Protein AF-A0A812N297-F1 (afdb_monomer_lite)

Radius of gyration: 32.29 Å; chains: 1; bounding box: 81×85×91 Å

pLDDT: mean 79.04, std 18.41, range [29.61, 98.5]

Structure (mmCIF, N/CA/C/O backbone):
data_AF-A0A812N297-F1
#
_entry.id   AF-A0A812N297-F1
#
loop_
_atom_site.group_PDB
_atom_site.id
_atom_site.type_symbol
_atom_site.label_atom_id
_atom_site.label_alt_id
_atom_site.label_comp_id
_atom_site.label_asym_id
_atom_site.label_entity_id
_atom_site.label_seq_id
_atom_site.pdbx_PDB_ins_code
_atom_site.Cartn_x
_atom_site.Cartn_y
_atom_site.Cartn_z
_atom_site.occupancy
_atom_site.B_iso_or_equiv
_atom_site.auth_seq_id
_atom_site.auth_comp_id
_atom_site.auth_asym_id
_atom_site.auth_atom_id
_atom_site.pdbx_PDB_model_num
ATOM 1 N N . ALA A 1 1 ? 36.934 -11.053 -21.304 1.00 48.84 1 ALA A N 1
ATOM 2 C CA . ALA A 1 1 ? 36.203 -10.901 -22.581 1.00 48.84 1 ALA A CA 1
ATOM 3 C C . ALA A 1 1 ? 35.317 -9.645 -22.599 1.00 48.84 1 ALA A C 1
ATOM 5 O O . ALA A 1 1 ? 35.646 -8.720 -23.327 1.00 48.84 1 ALA A O 1
ATOM 6 N N . ASN A 1 2 ? 34.286 -9.529 -21.749 1.00 42.12 2 ASN A N 1
ATOM 7 C CA . ASN A 1 2 ? 33.312 -8.414 -21.812 1.00 42.12 2 ASN A CA 1
ATOM 8 C C . ASN A 1 2 ? 33.898 -7.005 -21.596 1.00 42.12 2 ASN A C 1
ATOM 10 O O . ASN A 1 2 ? 33.462 -6.059 -22.242 1.00 42.12 2 ASN A O 1
ATOM 14 N N . ARG A 1 3 ? 34.931 -6.860 -20.755 1.00 44.50 3 ARG A N 1
ATOM 15 C CA . ARG A 1 3 ? 35.614 -5.572 -20.531 1.00 44.50 3 ARG A CA 1
ATOM 16 C C . ARG A 1 3 ? 36.368 -5.068 -21.771 1.00 44.50 3 ARG A C 1
ATOM 18 O O . ARG A 1 3 ? 36.316 -3.887 -22.077 1.00 44.50 3 ARG A O 1
ATOM 25 N N . SER A 1 4 ? 36.986 -5.977 -22.528 1.00 53.41 4 SER A N 1
ATOM 26 C CA . SER A 1 4 ? 37.726 -5.656 -23.759 1.00 53.41 4 SER A CA 1
ATOM 27 C C . SER A 1 4 ? 36.791 -5.283 -24.916 1.00 53.41 4 SER A C 1
ATOM 29 O O . SER A 1 4 ? 37.093 -4.362 -25.672 1.00 53.41 4 SER A O 1
ATOM 31 N N . ALA A 1 5 ? 35.623 -5.929 -25.016 1.00 50.81 5 ALA A N 1
ATOM 32 C CA . ALA A 1 5 ? 34.591 -5.543 -25.977 1.00 50.81 5 ALA A CA 1
ATOM 33 C C . ALA A 1 5 ? 34.007 -4.158 -25.646 1.00 50.81 5 ALA A C 1
ATOM 35 O O . ALA A 1 5 ? 33.946 -3.302 -26.524 1.00 50.81 5 ALA A O 1
ATOM 36 N N . ALA A 1 6 ? 33.672 -3.901 -24.376 1.00 54.47 6 ALA A N 1
ATOM 37 C CA . ALA A 1 6 ? 33.200 -2.592 -23.928 1.00 54.47 6 ALA A CA 1
ATOM 38 C C . ALA A 1 6 ? 34.236 -1.483 -24.185 1.00 54.47 6 ALA A C 1
ATOM 40 O O . ALA A 1 6 ? 33.867 -0.433 -24.691 1.00 54.47 6 ALA A O 1
ATOM 41 N N . GLU A 1 7 ? 35.526 -1.734 -23.936 1.00 58.91 7 GLU A N 1
ATOM 42 C CA . GLU A 1 7 ? 36.622 -0.790 -24.218 1.00 58.91 7 GLU A CA 1
ATOM 43 C C . GLU A 1 7 ? 36.899 -0.590 -25.722 1.00 58.91 7 GLU A C 1
ATOM 45 O O . GLU A 1 7 ? 37.375 0.464 -26.141 1.00 58.91 7 GLU A O 1
ATOM 50 N N . THR A 1 8 ? 36.604 -1.578 -26.566 1.00 62.59 8 THR A N 1
ATOM 51 C CA . THR A 1 8 ? 36.773 -1.453 -28.025 1.00 62.59 8 THR A CA 1
ATOM 52 C C . THR A 1 8 ? 35.626 -0.659 -28.640 1.00 62.59 8 THR A C 1
ATOM 54 O O . THR A 1 8 ? 35.854 0.224 -29.467 1.00 62.59 8 THR A O 1
ATOM 57 N N . ILE A 1 9 ? 34.396 -0.908 -28.181 1.00 58.81 9 ILE A N 1
ATOM 58 C CA . ILE A 1 9 ? 33.251 -0.074 -28.542 1.00 58.81 9 ILE A CA 1
ATOM 59 C C . ILE A 1 9 ? 33.493 1.337 -27.968 1.00 58.81 9 ILE A C 1
ATOM 61 O O . ILE A 1 9 ? 33.309 2.283 -28.729 1.00 58.81 9 ILE A O 1
ATOM 65 N N . ALA A 1 10 ? 34.000 1.470 -26.717 1.00 60.53 10 ALA A N 1
ATOM 66 C CA . ALA A 1 10 ? 34.436 2.724 -26.049 1.00 60.53 10 ALA A CA 1
ATOM 67 C C . ALA A 1 10 ? 35.212 3.628 -27.006 1.00 60.53 10 ALA A C 1
ATOM 69 O O . ALA A 1 10 ? 34.784 4.719 -27.381 1.00 60.53 10 ALA A O 1
ATOM 70 N N . LYS A 1 11 ? 36.317 3.077 -27.499 1.00 64.81 11 LYS A N 1
ATOM 71 C CA . LYS A 1 11 ? 37.218 3.750 -28.428 1.00 64.81 11 LYS A CA 1
ATOM 72 C C . LYS A 1 11 ? 36.576 4.016 -29.790 1.00 64.81 11 LYS A C 1
ATOM 74 O O . LYS A 1 11 ? 36.839 5.051 -30.389 1.00 64.81 11 LYS A O 1
ATOM 79 N N . SER A 1 12 ? 35.722 3.119 -30.291 1.00 61.41 12 SER A N 1
ATOM 80 C CA . SER A 1 12 ? 35.051 3.304 -31.585 1.00 61.41 12 SER A CA 1
ATOM 81 C C . SER A 1 12 ? 33.984 4.403 -31.575 1.00 61.41 12 SER A C 1
ATOM 83 O O . SER A 1 12 ? 33.715 4.961 -32.641 1.00 61.41 12 SER A O 1
ATOM 85 N N . ILE A 1 13 ? 33.338 4.678 -30.439 1.00 59.75 13 ILE A N 1
ATOM 86 C CA . ILE A 1 13 ? 32.389 5.794 -30.323 1.00 59.75 13 ILE A CA 1
ATOM 87 C C . ILE A 1 13 ? 33.123 7.081 -29.972 1.00 59.75 13 ILE A C 1
ATOM 89 O O . ILE A 1 13 ? 32.797 8.087 -30.574 1.00 59.75 13 ILE A O 1
ATOM 93 N N . GLU A 1 14 ? 34.142 7.056 -29.105 1.00 63.72 14 GLU A N 1
ATOM 94 C CA . GLU A 1 14 ? 34.998 8.229 -28.850 1.00 63.72 14 GLU A CA 1
ATOM 95 C C . GLU A 1 14 ? 35.675 8.739 -30.136 1.00 63.72 14 GLU A C 1
ATOM 97 O O . GLU A 1 14 ? 35.813 9.943 -30.331 1.00 63.72 14 GLU A O 1
ATOM 102 N N . ALA A 1 15 ? 36.051 7.833 -31.048 1.00 60.34 15 ALA A N 1
ATOM 103 C CA . ALA A 1 15 ? 36.624 8.176 -32.352 1.00 60.34 15 ALA A CA 1
ATOM 104 C C . ALA A 1 15 ? 35.603 8.725 -33.366 1.00 60.34 15 ALA A C 1
ATOM 106 O O . ALA A 1 15 ? 35.985 9.248 -34.413 1.00 60.34 15 ALA A O 1
ATOM 107 N N . LYS A 1 16 ? 34.303 8.579 -33.098 1.00 62.81 16 LYS A N 1
ATOM 108 C CA . LYS A 1 16 ? 33.225 9.094 -33.942 1.00 62.81 16 LYS A CA 1
ATOM 109 C C . LYS A 1 16 ? 32.642 10.332 -33.271 1.00 62.81 16 LYS A C 1
ATOM 111 O O . LYS A 1 16 ? 32.532 10.412 -32.059 1.00 62.81 16 LYS A O 1
ATOM 116 N N . ASP A 1 17 ? 32.241 11.304 -34.075 1.00 72.81 17 ASP A N 1
ATOM 117 C CA . ASP A 1 17 ? 31.617 12.525 -33.575 1.00 72.81 17 ASP A CA 1
ATOM 118 C C . ASP A 1 17 ? 30.350 12.176 -32.766 1.00 72.81 17 ASP A C 1
ATOM 120 O O . ASP A 1 17 ? 29.338 11.748 -33.333 1.00 72.81 17 ASP A O 1
ATOM 124 N N . LEU A 1 18 ? 30.436 12.293 -31.435 1.00 66.44 18 LEU A N 1
ATOM 125 C CA . LEU A 1 18 ? 29.357 11.988 -30.489 1.00 66.44 18 LEU A CA 1
ATOM 126 C C . LEU A 1 18 ? 28.070 12.732 -30.864 1.00 66.44 18 LEU A C 1
ATOM 128 O O . LEU A 1 18 ? 26.985 12.167 -30.736 1.00 66.44 18 LEU A O 1
ATOM 132 N N . GLN A 1 19 ? 28.184 13.939 -31.434 1.00 67.38 19 GLN A N 1
ATOM 133 C CA . GLN A 1 19 ? 27.032 14.686 -31.933 1.00 67.38 19 GLN A CA 1
ATOM 134 C C . GLN A 1 19 ? 26.348 13.959 -33.096 1.00 67.38 19 GLN A C 1
ATOM 136 O O . GLN A 1 19 ? 25.128 13.807 -33.099 1.00 67.38 19 GLN A O 1
ATOM 141 N N . LYS A 1 20 ? 27.116 13.434 -34.060 1.00 72.56 20 LYS A N 1
ATOM 142 C CA . LYS A 1 20 ? 26.556 12.688 -35.201 1.00 72.56 20 LYS A CA 1
ATOM 143 C C . LYS A 1 20 ? 25.865 11.401 -34.761 1.00 72.56 20 LYS A C 1
ATOM 145 O O . LYS A 1 20 ? 24.822 11.063 -35.311 1.00 72.56 20 LYS A O 1
ATOM 150 N N . GLN A 1 21 ? 26.407 10.701 -33.764 1.00 69.81 21 GLN A N 1
ATOM 151 C CA . GLN A 1 21 ? 25.783 9.480 -33.244 1.00 69.81 21 GLN A CA 1
ATOM 152 C C . GLN A 1 21 ? 24.535 9.753 -32.415 1.00 69.81 21 GLN A C 1
ATOM 154 O O . GLN A 1 21 ? 23.563 9.009 -32.511 1.00 69.81 21 GLN A O 1
ATOM 159 N N . ALA A 1 22 ? 24.547 10.829 -31.631 1.00 65.44 22 ALA A N 1
ATOM 160 C CA . ALA A 1 22 ? 23.388 11.247 -30.865 1.00 65.44 22 ALA A CA 1
ATOM 161 C C . ALA A 1 22 ? 22.212 11.610 -31.791 1.00 65.44 22 ALA A C 1
ATOM 163 O O . ALA A 1 22 ? 21.065 11.455 -31.405 1.00 65.44 22 ALA A O 1
ATOM 164 N N . HIS A 1 23 ? 22.451 11.998 -33.047 1.00 73.75 23 HIS A N 1
ATOM 165 C CA . HIS A 1 23 ? 21.378 12.214 -34.022 1.00 73.75 23 HIS A CA 1
ATOM 166 C C . HIS A 1 23 ? 20.883 10.945 -34.734 1.00 73.75 23 HIS A C 1
ATOM 168 O O . HIS A 1 23 ? 19.768 10.967 -35.256 1.00 73.75 23 HIS A O 1
ATOM 174 N N . ASP A 1 24 ? 21.631 9.837 -34.714 1.00 78.69 24 ASP A N 1
ATOM 175 C CA . ASP A 1 24 ? 21.210 8.567 -35.317 1.00 78.69 24 ASP A CA 1
ATOM 176 C C . ASP A 1 24 ? 20.245 7.812 -34.375 1.00 78.69 24 ASP A C 1
ATOM 178 O O . ASP A 1 24 ? 20.661 7.360 -33.301 1.00 78.69 24 ASP A O 1
ATOM 182 N N . PRO A 1 25 ? 18.966 7.609 -34.758 1.00 74.38 25 PRO A N 1
ATOM 183 C CA . PRO A 1 25 ? 17.983 6.899 -33.938 1.00 74.38 25 PRO A CA 1
ATOM 184 C C . PRO A 1 25 ? 18.431 5.506 -33.484 1.00 74.38 25 PRO A C 1
ATOM 186 O O . PRO A 1 25 ? 18.023 5.059 -32.417 1.00 74.38 25 PRO A O 1
ATOM 189 N N . LYS A 1 26 ? 19.284 4.825 -34.262 1.00 74.25 26 LYS A N 1
ATOM 190 C CA . LYS A 1 26 ? 19.783 3.479 -33.944 1.00 74.25 26 LYS A CA 1
ATOM 191 C C . LYS A 1 26 ? 20.908 3.496 -32.908 1.00 74.25 26 LYS A C 1
ATOM 193 O O . LYS A 1 26 ? 21.125 2.504 -32.212 1.00 74.25 26 LYS A O 1
ATOM 198 N N . LEU A 1 27 ? 21.639 4.605 -32.800 1.00 75.38 27 LEU A N 1
ATOM 199 C CA . LEU A 1 27 ? 22.782 4.746 -31.893 1.00 75.38 27 LEU A CA 1
ATOM 200 C C . LEU A 1 27 ? 22.423 5.497 -30.606 1.00 75.38 27 LEU A C 1
ATOM 202 O O . LEU A 1 27 ? 23.061 5.269 -29.582 1.00 75.38 27 LEU A O 1
ATOM 206 N N . LYS A 1 28 ? 21.355 6.301 -30.620 1.00 76.06 28 LYS A N 1
ATOM 207 C CA . LYS A 1 28 ? 20.804 7.020 -29.459 1.00 76.06 28 LYS A CA 1
ATOM 208 C C . LYS A 1 28 ? 20.683 6.163 -28.187 1.00 76.06 28 LYS A C 1
ATOM 210 O O . LYS A 1 28 ? 21.127 6.585 -27.118 1.00 76.06 28 LYS A O 1
ATOM 215 N N . ASP A 1 29 ? 20.151 4.945 -28.297 1.00 77.62 29 ASP A N 1
ATOM 216 C CA . ASP A 1 29 ? 19.992 4.033 -27.151 1.00 77.62 29 ASP A CA 1
ATOM 217 C C . ASP A 1 29 ? 21.319 3.476 -26.627 1.00 77.62 29 ASP A C 1
ATOM 219 O O . ASP A 1 29 ? 21.496 3.312 -25.417 1.00 77.62 29 ASP A O 1
ATOM 223 N N . HIS A 1 30 ? 22.277 3.249 -27.526 1.00 79.00 30 HIS A N 1
ATOM 224 C CA . HIS A 1 30 ? 23.616 2.785 -27.178 1.00 79.00 30 HIS A CA 1
ATOM 225 C C . HIS A 1 30 ? 24.390 3.853 -26.394 1.00 79.00 30 HIS A C 1
ATOM 227 O O . HIS A 1 30 ? 25.046 3.529 -25.404 1.00 79.00 30 HIS A O 1
ATOM 233 N N . VAL A 1 31 ? 24.249 5.127 -26.780 1.00 78.31 31 VAL A N 1
ATOM 234 C CA . VAL A 1 31 ? 24.872 6.277 -26.101 1.00 78.31 31 VAL A CA 1
ATOM 235 C C . VAL A 1 31 ? 24.356 6.430 -24.663 1.00 78.31 31 VAL A C 1
ATOM 237 O O . VAL A 1 31 ? 25.134 6.673 -23.738 1.00 78.31 31 VAL A O 1
ATOM 240 N N . TRP A 1 32 ? 23.057 6.218 -24.433 1.00 84.12 32 TRP A N 1
ATOM 241 C CA . TRP A 1 32 ? 22.502 6.219 -23.077 1.00 84.12 32 TRP A CA 1
ATOM 242 C C . TRP A 1 32 ? 23.000 5.038 -22.233 1.00 84.12 32 TRP A C 1
ATOM 244 O O . TRP A 1 32 ? 23.416 5.232 -21.089 1.00 84.12 32 TRP A O 1
ATOM 254 N N . LEU A 1 33 ? 22.979 3.819 -22.786 1.00 82.62 33 LEU A N 1
ATOM 255 C CA . LEU A 1 33 ? 23.432 2.619 -22.072 1.00 82.62 33 LEU A CA 1
ATOM 256 C C . LEU A 1 33 ? 24.898 2.756 -21.638 1.00 82.62 33 LEU A C 1
ATOM 258 O O . LEU A 1 33 ? 25.303 2.312 -20.566 1.00 82.62 33 LEU A O 1
ATOM 262 N N . TRP A 1 34 ? 25.688 3.453 -22.440 1.00 80.88 34 TRP A N 1
ATOM 263 C CA . TRP A 1 34 ? 27.050 3.826 -22.104 1.00 80.88 34 TRP A CA 1
ATOM 264 C C . TRP A 1 34 ? 27.178 4.763 -20.920 1.00 80.88 34 TRP A C 1
ATOM 266 O O . TRP A 1 34 ? 27.953 4.489 -19.999 1.00 80.88 34 TRP A O 1
ATOM 276 N N . ALA A 1 35 ? 26.399 5.843 -20.918 1.00 81.56 35 ALA A N 1
ATOM 277 C CA . ALA A 1 35 ? 26.322 6.730 -19.771 1.00 81.56 35 ALA A CA 1
ATOM 278 C C . ALA A 1 35 ? 25.917 5.946 -18.508 1.00 81.56 35 ALA A C 1
ATOM 280 O O . ALA A 1 35 ? 26.530 6.119 -17.453 1.00 81.56 35 ALA A O 1
ATOM 281 N N . TYR A 1 36 ? 24.969 5.010 -18.623 1.00 83.00 36 TYR A N 1
ATOM 282 C CA . TYR A 1 36 ? 24.575 4.125 -17.525 1.00 83.00 36 TYR A CA 1
ATOM 283 C C . TYR A 1 36 ? 25.749 3.296 -16.974 1.00 83.00 36 TYR A C 1
ATOM 285 O O . TYR A 1 36 ? 25.903 3.186 -15.758 1.00 83.00 36 TYR A O 1
ATOM 293 N N . THR A 1 37 ? 26.629 2.772 -17.831 1.00 81.69 37 THR A N 1
ATOM 294 C CA . THR A 1 37 ? 27.783 1.948 -17.412 1.00 81.69 37 THR A CA 1
ATOM 295 C C . THR A 1 37 ? 28.941 2.713 -16.748 1.00 81.69 37 THR A C 1
ATOM 297 O O . THR A 1 37 ? 29.940 2.098 -16.385 1.00 81.69 37 THR A O 1
ATOM 300 N N . GLY A 1 38 ? 28.821 4.028 -16.525 1.00 71.50 38 GLY A N 1
ATOM 301 C CA . GLY A 1 38 ? 29.784 4.786 -15.711 1.00 71.50 38 GLY A CA 1
ATOM 302 C C . GLY A 1 38 ? 31.048 5.243 -16.450 1.00 71.50 38 GLY A C 1
ATOM 303 O O . GLY A 1 38 ? 32.087 5.442 -15.824 1.00 71.50 38 GLY A O 1
ATOM 304 N N . MET A 1 39 ? 30.968 5.429 -17.769 1.00 77.06 39 MET A N 1
ATOM 305 C CA . MET A 1 39 ? 32.075 5.912 -18.606 1.00 77.06 39 MET A CA 1
ATOM 306 C C . MET A 1 39 ? 32.625 7.294 -18.183 1.00 77.06 39 MET A C 1
ATOM 308 O O . MET A 1 39 ? 31.978 8.075 -17.468 1.00 77.06 39 MET A O 1
ATOM 312 N N . ARG A 1 40 ? 33.845 7.611 -18.650 1.00 66.94 40 ARG A N 1
ATOM 313 C CA . ARG A 1 40 ? 34.451 8.949 -18.515 1.00 66.94 40 ARG A CA 1
ATOM 314 C C . ARG A 1 40 ? 33.561 9.978 -19.225 1.00 66.94 40 ARG A C 1
ATOM 316 O O . ARG A 1 40 ? 32.942 9.675 -20.232 1.00 66.94 40 ARG A O 1
ATOM 323 N N . GLU A 1 41 ? 33.451 11.174 -18.648 1.00 83.56 41 GLU A N 1
ATOM 324 C CA . GLU A 1 41 ? 32.637 12.281 -19.190 1.00 83.56 41 GLU A CA 1
ATOM 325 C C . GLU A 1 41 ? 31.118 12.027 -19.332 1.00 83.56 41 GLU A C 1
ATOM 327 O O . GLU A 1 41 ? 30.451 12.707 -20.111 1.00 83.56 41 GLU A O 1
ATOM 332 N N . ARG A 1 42 ? 30.548 11.101 -18.544 1.00 89.06 42 ARG A N 1
ATOM 333 C CA . ARG A 1 42 ? 29.105 10.787 -18.514 1.00 89.06 42 ARG A CA 1
ATOM 334 C C . ARG A 1 42 ? 28.184 12.024 -18.561 1.00 89.06 42 ARG A C 1
ATOM 336 O O . ARG A 1 42 ? 27.273 12.044 -19.385 1.00 89.06 42 ARG A O 1
ATOM 343 N N . GLY A 1 43 ? 28.456 13.071 -17.779 1.00 88.19 43 GLY A N 1
ATOM 344 C CA . GLY A 1 43 ? 27.697 14.331 -17.816 1.00 88.19 43 GLY A CA 1
ATOM 345 C C . GLY A 1 43 ? 27.633 15.002 -19.197 1.00 88.19 43 GLY A C 1
ATOM 346 O O . GLY A 1 43 ? 26.557 15.418 -19.617 1.00 88.19 43 GLY A O 1
ATOM 347 N N . LYS A 1 44 ? 28.735 15.033 -19.965 1.00 87.19 44 LYS A N 1
ATOM 348 C CA . LYS A 1 44 ? 28.745 15.613 -21.324 1.00 87.19 44 LYS A CA 1
ATOM 349 C C . LYS A 1 44 ? 27.879 14.807 -22.288 1.00 87.19 44 LYS A C 1
ATOM 351 O O . LYS A 1 44 ? 27.117 15.383 -23.060 1.00 87.19 44 LYS A O 1
ATOM 356 N N . VAL A 1 45 ? 27.981 13.478 -22.220 1.00 85.75 45 VAL A N 1
ATOM 357 C CA . VAL A 1 45 ? 27.194 12.557 -23.055 1.00 85.75 45 VAL A CA 1
ATOM 358 C C . VAL A 1 45 ? 25.701 12.731 -22.778 1.00 85.75 45 VAL A C 1
ATOM 360 O O . VAL A 1 45 ? 24.904 12.879 -23.700 1.00 85.75 45 VAL A O 1
ATOM 363 N N . LEU A 1 46 ? 25.321 12.771 -21.501 1.00 88.44 46 LEU A N 1
ATOM 364 C CA . LEU A 1 46 ? 23.931 12.970 -21.096 1.00 88.44 46 LEU A CA 1
ATOM 365 C C . LEU A 1 46 ? 23.422 14.378 -21.420 1.00 88.44 46 LEU A C 1
ATOM 367 O O . LEU A 1 46 ? 22.270 14.525 -21.819 1.00 88.44 46 LEU A O 1
ATOM 371 N N . GLY A 1 47 ? 24.275 15.399 -21.318 1.00 89.25 47 GLY A N 1
ATOM 372 C CA . GLY A 1 47 ? 23.953 16.768 -21.719 1.00 89.25 47 GLY A CA 1
ATOM 373 C C . GLY A 1 47 ? 23.596 16.882 -23.202 1.00 89.25 47 GLY A C 1
ATOM 374 O O . GLY A 1 47 ? 22.650 17.579 -23.550 1.00 89.25 47 GLY A O 1
ATOM 375 N N . GLN A 1 48 ? 24.271 16.136 -24.081 1.00 86.94 48 GLN A N 1
ATOM 376 C CA . GLN A 1 48 ? 23.938 16.103 -25.512 1.00 86.94 48 GLN A CA 1
ATOM 377 C C . GLN A 1 48 ? 22.580 15.455 -25.805 1.00 86.94 48 GLN A C 1
ATOM 379 O O . GLN A 1 48 ? 21.978 15.744 -26.836 1.00 86.94 48 GLN A O 1
ATOM 384 N N . MET A 1 49 ? 22.079 14.593 -24.914 1.00 86.94 49 MET A N 1
ATOM 385 C CA . MET A 1 49 ? 20.750 13.993 -25.059 1.00 86.94 49 MET A CA 1
ATOM 386 C C . MET A 1 49 ? 19.622 14.991 -24.756 1.00 86.94 49 MET A C 1
ATOM 388 O O . MET A 1 49 ? 18.475 14.757 -25.149 1.00 86.94 49 MET A O 1
ATOM 392 N N . VAL A 1 50 ? 19.921 16.095 -24.064 1.00 89.94 50 VAL A N 1
ATOM 393 C CA . VAL A 1 50 ? 18.948 17.156 -23.788 1.00 89.94 50 VAL A CA 1
ATOM 394 C C . VAL A 1 50 ? 18.493 17.768 -25.118 1.00 89.94 50 VAL A C 1
ATOM 396 O O . VAL A 1 50 ? 19.305 18.117 -25.968 1.00 89.94 50 VAL A O 1
ATOM 399 N N . GLY A 1 51 ? 17.176 17.825 -25.332 1.00 85.31 51 GLY A N 1
ATOM 400 C CA . GLY A 1 51 ? 16.568 18.278 -26.592 1.00 85.31 51 GLY A CA 1
ATOM 401 C C . GLY A 1 51 ? 16.427 17.201 -27.678 1.00 85.31 51 GLY A C 1
ATOM 402 O O . GLY A 1 51 ? 15.792 17.444 -28.700 1.00 85.31 51 GLY A O 1
ATOM 403 N N . GLN A 1 52 ? 16.960 15.989 -27.476 1.00 85.69 52 GLN A N 1
ATOM 404 C CA . GLN A 1 52 ? 16.867 14.899 -28.464 1.00 85.69 52 GLN A CA 1
ATOM 405 C C . GLN A 1 52 ? 15.780 13.860 -28.173 1.00 85.69 52 GLN A C 1
ATOM 407 O O . GLN A 1 52 ? 15.505 13.004 -29.023 1.00 85.69 52 GLN A O 1
ATOM 412 N N . TYR A 1 53 ? 15.207 13.911 -26.971 1.00 83.62 53 TYR A N 1
ATOM 413 C CA . TYR A 1 53 ? 14.213 12.977 -26.456 1.00 83.62 53 TYR A CA 1
ATOM 414 C C . TYR A 1 53 ? 12.985 13.733 -25.958 1.00 83.62 53 TYR A C 1
ATOM 416 O O . TYR A 1 53 ? 13.096 14.856 -25.466 1.00 83.62 53 TYR A O 1
ATOM 424 N N . ALA A 1 54 ? 11.828 13.070 -25.999 1.00 86.50 54 ALA A N 1
ATOM 425 C CA . ALA A 1 54 ? 10.678 13.502 -25.216 1.00 86.50 54 ALA A CA 1
ATOM 426 C C . ALA A 1 54 ? 11.069 13.582 -23.730 1.00 86.50 54 ALA A C 1
ATOM 428 O O . ALA A 1 54 ? 11.791 12.712 -23.229 1.00 86.50 54 ALA A O 1
ATOM 429 N N . LEU A 1 55 ? 10.579 14.611 -23.033 1.00 86.94 55 LEU A N 1
ATOM 430 C CA . LEU A 1 55 ? 10.962 14.914 -21.652 1.00 86.94 55 LEU A CA 1
ATOM 431 C C . LEU A 1 55 ? 10.830 13.697 -20.727 1.00 86.94 55 LEU A C 1
ATOM 433 O O . LEU A 1 55 ? 11.762 13.373 -20.001 1.00 86.94 55 LEU A O 1
ATOM 437 N N . THR A 1 56 ? 9.709 12.985 -20.793 1.00 85.06 56 THR A N 1
ATOM 438 C CA . THR A 1 56 ? 9.435 11.806 -19.958 1.00 85.06 56 THR A CA 1
ATOM 439 C C . THR A 1 56 ? 10.475 10.704 -20.162 1.00 85.06 56 THR A C 1
ATOM 441 O O . THR A 1 56 ? 11.098 10.248 -19.201 1.00 85.06 56 THR A O 1
ATOM 444 N N . SER A 1 57 ? 10.755 10.347 -21.420 1.00 86.38 57 SER A N 1
ATOM 445 C CA . SER A 1 57 ? 11.797 9.378 -21.780 1.00 86.38 57 SER A CA 1
ATOM 446 C C . SER A 1 57 ? 13.184 9.830 -21.314 1.00 86.38 57 SER A C 1
ATOM 448 O O . SER A 1 57 ? 13.969 9.006 -20.841 1.00 86.38 57 SER A O 1
ATOM 450 N N . LEU A 1 58 ? 13.506 11.122 -21.437 1.00 90.50 58 LEU A N 1
ATOM 451 C CA . LEU A 1 58 ? 14.779 11.670 -20.969 1.00 90.50 58 LEU A CA 1
ATOM 452 C C . LEU A 1 58 ? 14.913 11.539 -19.447 1.00 90.50 58 LEU A C 1
ATOM 454 O O . LEU A 1 58 ? 15.916 11.021 -18.964 1.00 90.50 58 LEU A O 1
ATOM 458 N N . LEU A 1 59 ? 13.891 11.945 -18.691 1.00 91.38 59 LEU A N 1
ATOM 459 C CA . LEU A 1 59 ? 13.893 11.892 -17.229 1.00 91.38 59 LEU A CA 1
ATOM 460 C C . LEU A 1 59 ? 14.020 10.456 -16.710 1.00 91.38 59 LEU A C 1
ATOM 462 O O . LEU A 1 59 ? 14.842 10.199 -15.833 1.00 91.38 59 LEU A O 1
ATOM 466 N N . VAL A 1 60 ? 13.279 9.500 -17.284 1.00 87.94 60 VAL A N 1
ATOM 467 C CA . VAL A 1 60 ? 13.394 8.075 -16.920 1.00 87.94 60 VAL A CA 1
ATOM 468 C C . VAL A 1 60 ? 14.823 7.574 -17.133 1.00 87.94 60 VAL A C 1
ATOM 470 O O . VAL A 1 60 ? 15.386 6.904 -16.262 1.00 87.94 60 VAL A O 1
ATOM 473 N N . ARG A 1 61 ? 15.444 7.935 -18.258 1.00 91.44 61 ARG A N 1
ATOM 474 C CA . ARG A 1 61 ? 16.824 7.561 -18.589 1.00 91.44 61 ARG A CA 1
ATOM 475 C C . ARG A 1 61 ? 17.839 8.177 -17.634 1.00 91.44 61 ARG A C 1
ATOM 477 O O . ARG A 1 61 ? 18.702 7.451 -17.144 1.00 91.44 61 ARG A O 1
ATOM 484 N N . LEU A 1 62 ? 17.716 9.467 -17.322 1.00 93.06 62 LEU A N 1
ATOM 485 C CA . LEU A 1 62 ? 18.596 10.156 -16.375 1.00 93.06 62 LEU A CA 1
ATOM 486 C C . LEU A 1 62 ? 18.485 9.566 -14.967 1.00 93.06 62 LEU A C 1
ATOM 488 O O . LEU A 1 62 ? 19.504 9.272 -14.351 1.00 93.06 62 LEU A O 1
ATOM 492 N N . LEU A 1 63 ? 17.268 9.308 -14.480 1.00 92.38 63 LEU A N 1
ATOM 493 C CA . LEU A 1 63 ? 17.047 8.691 -13.167 1.00 92.38 63 LEU A CA 1
ATOM 494 C C . LEU A 1 63 ? 17.528 7.238 -13.122 1.00 92.38 63 LEU A C 1
ATOM 496 O O . LEU A 1 63 ? 18.033 6.778 -12.100 1.00 92.38 63 LEU A O 1
ATOM 500 N N . THR A 1 64 ? 17.418 6.508 -14.231 1.00 91.12 64 THR A N 1
ATOM 501 C CA . THR A 1 64 ? 17.989 5.161 -14.331 1.00 91.12 64 THR A CA 1
ATOM 502 C C . THR A 1 64 ? 19.513 5.218 -14.261 1.00 91.12 64 THR A C 1
ATOM 504 O O . THR A 1 64 ? 20.113 4.461 -13.501 1.00 91.12 64 THR A O 1
ATOM 507 N N . THR A 1 65 ? 20.140 6.165 -14.962 1.00 92.25 65 THR A N 1
ATOM 508 C CA . THR A 1 65 ? 21.582 6.421 -14.862 1.00 92.25 65 THR A CA 1
ATOM 509 C C . THR A 1 65 ? 21.997 6.862 -13.459 1.00 92.25 65 THR A C 1
ATOM 511 O O . THR A 1 65 ? 23.033 6.415 -12.975 1.00 92.25 65 THR A O 1
ATOM 514 N N . ALA A 1 66 ? 21.170 7.651 -12.767 1.00 92.38 66 ALA A N 1
ATOM 515 C CA . ALA A 1 66 ? 21.416 8.081 -11.390 1.00 92.38 66 ALA A CA 1
ATOM 516 C C . ALA A 1 66 ? 21.475 6.907 -10.404 1.00 92.38 66 ALA A C 1
ATOM 518 O O . ALA A 1 66 ? 22.237 6.929 -9.442 1.00 92.38 66 ALA A O 1
ATOM 519 N N . ARG A 1 67 ? 20.672 5.867 -10.655 1.00 90.62 67 ARG A N 1
ATOM 520 C CA . ARG A 1 67 ? 20.641 4.628 -9.863 1.00 90.62 67 ARG A CA 1
ATOM 521 C C . ARG A 1 67 ? 21.741 3.636 -10.240 1.00 90.62 67 ARG A C 1
ATOM 523 O O . ARG A 1 67 ? 21.800 2.560 -9.646 1.00 90.62 67 ARG A O 1
ATOM 530 N N . SER A 1 68 ? 22.564 3.945 -11.241 1.00 88.94 68 SER A N 1
ATOM 531 C CA . SER A 1 68 ? 23.651 3.063 -11.649 1.00 88.94 68 SER A CA 1
ATOM 532 C C . SER A 1 68 ? 24.624 2.849 -10.484 1.00 88.94 68 SER A C 1
ATOM 534 O O . SER A 1 68 ? 25.105 3.825 -9.907 1.00 88.94 68 SER A O 1
ATOM 536 N N . PRO A 1 69 ? 24.974 1.594 -10.149 1.00 84.56 69 PRO A N 1
ATOM 537 C CA . PRO A 1 69 ? 25.941 1.311 -9.091 1.00 84.56 69 PRO A CA 1
ATOM 538 C C . PRO A 1 69 ? 27.381 1.644 -9.511 1.00 84.56 69 PRO A C 1
ATOM 540 O O . PRO A 1 69 ? 28.294 1.571 -8.696 1.00 84.56 69 PRO A O 1
ATOM 543 N N . HIS A 1 70 ? 27.609 1.962 -10.788 1.00 85.06 70 HIS A N 1
ATOM 544 C CA . HIS A 1 70 ? 28.950 2.100 -11.346 1.00 85.06 70 HIS A CA 1
ATOM 545 C C . HIS A 1 70 ? 29.604 3.454 -11.048 1.00 85.06 70 HIS A C 1
ATOM 547 O O . HIS A 1 70 ? 30.827 3.554 -11.127 1.00 85.06 70 HIS A O 1
ATOM 553 N N . ARG A 1 71 ? 28.819 4.498 -10.738 1.00 87.88 71 ARG A N 1
ATOM 554 C CA . ARG A 1 71 ? 29.333 5.856 -10.505 1.00 87.88 71 ARG A CA 1
ATOM 555 C C . ARG A 1 71 ? 28.310 6.735 -9.777 1.00 87.88 71 ARG A C 1
ATOM 557 O O . ARG A 1 71 ? 27.154 6.777 -10.201 1.00 87.88 71 ARG A O 1
ATOM 564 N N . ALA A 1 72 ? 28.771 7.487 -8.772 1.00 89.75 72 ALA A N 1
ATOM 565 C CA . ALA A 1 72 ? 27.979 8.478 -8.033 1.00 89.75 72 ALA A CA 1
ATOM 566 C C . ALA A 1 72 ? 27.289 9.476 -8.985 1.00 89.75 72 ALA A C 1
ATOM 568 O O . ALA A 1 72 ? 27.881 9.797 -10.008 1.00 89.75 72 ALA A O 1
ATOM 569 N N . PRO A 1 73 ? 26.056 9.940 -8.720 1.00 93.25 73 PRO A N 1
ATOM 570 C CA . PRO A 1 73 ? 25.261 10.716 -9.679 1.00 93.25 73 PRO A CA 1
ATOM 571 C C . PRO A 1 73 ? 25.512 12.236 -9.654 1.00 93.25 73 PRO A C 1
ATOM 573 O O . PRO A 1 73 ? 24.617 13.005 -9.996 1.00 93.25 73 PRO A O 1
ATOM 576 N N . ASP A 1 74 ? 26.705 12.681 -9.257 1.00 92.06 74 ASP A N 1
ATOM 577 C CA . ASP A 1 74 ? 27.075 14.101 -9.145 1.00 92.06 74 ASP A CA 1
ATOM 578 C C . ASP A 1 74 ? 26.991 14.850 -10.479 1.00 92.06 74 ASP A C 1
ATOM 580 O O . ASP A 1 74 ? 26.439 15.945 -10.556 1.00 92.06 74 ASP A O 1
ATOM 584 N N . ASP A 1 75 ? 27.462 14.226 -11.554 1.00 91.31 75 ASP A N 1
ATOM 585 C CA . ASP A 1 75 ? 27.438 14.789 -12.907 1.00 91.31 75 ASP A CA 1
ATOM 586 C C . ASP A 1 75 ? 26.021 14.999 -13.470 1.00 91.31 75 ASP A C 1
ATOM 588 O O . ASP A 1 75 ? 25.844 15.743 -14.433 1.00 91.31 75 ASP A O 1
ATOM 592 N N . LEU A 1 76 ? 24.999 14.373 -12.879 1.00 93.62 76 LEU A N 1
ATOM 593 C CA . LEU A 1 76 ? 23.610 14.573 -13.286 1.00 93.62 76 LEU A CA 1
ATOM 594 C C . LEU A 1 76 ? 23.044 15.901 -12.799 1.00 93.62 76 LEU A C 1
ATOM 596 O O . LEU A 1 76 ? 22.092 16.388 -13.402 1.00 93.62 76 LEU A O 1
ATOM 600 N N . LEU A 1 77 ? 23.615 16.496 -11.750 1.00 93.62 77 LEU A N 1
ATOM 601 C CA . LEU A 1 77 ? 23.162 17.783 -11.225 1.00 93.62 77 LEU A CA 1
ATOM 602 C C . LEU A 1 77 ? 23.223 18.874 -12.307 1.00 93.62 77 LEU A C 1
ATOM 604 O O . LEU A 1 77 ? 22.250 19.598 -12.522 1.00 93.62 77 LEU A O 1
ATOM 608 N N . GLU A 1 78 ? 24.321 18.926 -13.064 1.00 91.50 78 GLU A N 1
ATOM 609 C CA . GLU A 1 78 ? 24.484 19.852 -14.193 1.00 91.50 78 GLU A CA 1
ATOM 610 C C . GLU A 1 78 ? 23.546 19.516 -15.361 1.00 91.50 78 GLU A C 1
ATOM 612 O O . GLU A 1 78 ? 22.956 20.410 -15.973 1.00 91.50 78 GLU A O 1
ATOM 617 N N . VAL A 1 79 ? 23.347 18.224 -15.645 1.00 94.00 79 VAL A N 1
ATOM 618 C CA . VAL A 1 79 ? 22.443 17.773 -16.714 1.00 94.00 79 VAL A CA 1
ATOM 619 C C . VAL A 1 79 ? 20.999 18.172 -16.409 1.00 94.00 79 VAL A C 1
ATOM 621 O O . VAL A 1 79 ? 20.294 18.640 -17.299 1.00 94.00 79 VAL A O 1
ATOM 624 N N . PHE A 1 80 ? 20.550 18.045 -15.158 1.00 93.12 80 PHE A N 1
ATOM 625 C CA . PHE A 1 80 ? 19.204 18.455 -14.758 1.00 93.12 80 PHE A CA 1
ATOM 626 C C . PHE A 1 80 ? 18.990 19.968 -14.867 1.00 93.12 80 PHE A C 1
ATOM 628 O O . PHE A 1 80 ? 17.903 20.378 -15.276 1.00 93.12 80 PHE A O 1
ATOM 635 N N . SER A 1 81 ? 20.015 20.790 -14.612 1.00 90.50 81 SER A N 1
ATOM 636 C CA . SER A 1 81 ? 19.953 22.229 -14.908 1.00 90.50 81 SER A CA 1
ATOM 637 C C . SER A 1 81 ? 19.677 22.477 -16.397 1.00 90.50 81 SER A C 1
ATOM 639 O O . SER A 1 81 ? 18.786 23.252 -16.744 1.00 90.50 81 SER A O 1
ATOM 641 N N . ALA A 1 82 ? 20.363 21.757 -17.293 1.00 90.69 82 ALA A N 1
ATOM 642 C CA . ALA A 1 82 ? 20.123 21.854 -18.734 1.00 90.69 82 ALA A CA 1
ATOM 643 C C . ALA A 1 82 ? 18.723 21.355 -19.144 1.00 90.69 82 ALA A C 1
ATOM 645 O O . ALA A 1 82 ? 18.073 21.977 -19.983 1.00 90.69 82 ALA A O 1
ATOM 646 N N . VAL A 1 83 ? 18.218 20.275 -18.532 1.00 91.12 83 VAL A N 1
ATOM 647 C CA . VAL A 1 83 ? 16.850 19.775 -18.774 1.00 91.12 83 VAL A CA 1
ATOM 648 C C . VAL A 1 83 ? 15.810 20.821 -18.391 1.00 91.12 83 VAL A C 1
ATOM 650 O O . VAL A 1 83 ? 14.899 21.090 -19.174 1.00 91.12 83 VAL A O 1
ATOM 653 N N . ILE A 1 84 ? 15.954 21.437 -17.215 1.00 88.88 84 ILE A N 1
ATOM 654 C CA . ILE A 1 84 ? 15.061 22.509 -16.771 1.00 88.88 84 ILE A CA 1
ATOM 655 C C . ILE A 1 84 ? 15.065 23.624 -17.810 1.00 88.88 84 ILE A C 1
ATOM 657 O O . ILE A 1 84 ? 13.984 24.033 -18.223 1.00 88.88 84 ILE A O 1
ATOM 661 N N . HIS A 1 85 ? 16.236 24.017 -18.321 1.00 85.56 85 HIS A N 1
ATOM 662 C CA . HIS A 1 85 ? 16.329 25.022 -19.375 1.00 85.56 85 HIS A CA 1
ATOM 663 C C . HIS A 1 85 ? 15.661 24.632 -20.700 1.00 85.56 85 HIS A C 1
ATOM 665 O O . HIS A 1 85 ? 14.995 25.455 -21.330 1.00 85.56 85 HIS A O 1
ATOM 671 N N . GLU A 1 86 ? 15.786 23.382 -21.131 1.00 86.19 86 GLU A N 1
ATOM 672 C CA . GLU A 1 86 ? 15.182 22.946 -22.390 1.00 86.19 86 GLU A CA 1
ATOM 673 C C . GLU A 1 86 ? 13.651 22.891 -22.301 1.00 86.19 86 GLU A C 1
ATOM 675 O O . GLU A 1 86 ? 12.951 23.331 -23.213 1.00 86.19 86 GLU A O 1
ATOM 680 N N . THR A 1 87 ? 13.104 22.440 -21.166 1.00 82.00 87 THR A N 1
ATOM 681 C CA . THR A 1 87 ? 11.642 22.378 -20.966 1.00 82.00 87 THR A CA 1
ATOM 682 C C . THR A 1 87 ? 10.954 23.741 -21.041 1.00 82.00 87 THR A C 1
ATOM 684 O O . THR A 1 87 ? 9.769 23.815 -21.364 1.00 82.00 87 THR A O 1
ATOM 687 N N . MET A 1 88 ? 11.693 24.828 -20.808 1.00 74.69 88 MET A N 1
ATOM 688 C CA . MET A 1 88 ? 11.184 26.203 -20.886 1.00 74.69 88 MET A CA 1
ATOM 689 C C . MET A 1 88 ? 10.756 26.588 -22.303 1.00 74.69 88 MET A C 1
ATOM 691 O O . MET A 1 88 ? 9.895 27.447 -22.464 1.00 74.69 88 MET A O 1
ATOM 695 N N . ARG A 1 89 ? 11.363 25.986 -23.336 1.00 69.00 89 ARG A N 1
ATOM 696 C CA . ARG A 1 89 ? 11.102 26.349 -24.738 1.00 69.00 89 ARG A CA 1
ATOM 697 C C . ARG A 1 89 ? 9.758 25.847 -25.251 1.00 69.00 89 ARG A C 1
ATOM 699 O O . ARG A 1 89 ? 9.266 26.361 -26.252 1.00 69.00 89 ARG A O 1
ATOM 706 N N . HIS A 1 90 ? 9.185 24.841 -24.596 1.00 65.94 90 HIS A N 1
ATOM 707 C CA . HIS A 1 90 ? 8.097 24.053 -25.167 1.00 65.94 90 HIS A CA 1
ATOM 708 C C . HIS A 1 90 ? 6.754 24.208 -24.447 1.00 65.94 90 HIS A C 1
ATOM 710 O O . HIS A 1 90 ? 5.728 23.921 -25.058 1.00 65.94 90 HIS A O 1
ATOM 716 N N . GLU A 1 91 ? 6.719 24.677 -23.194 1.00 71.00 91 GLU A N 1
ATOM 717 C CA . GLU A 1 91 ? 5.474 24.720 -22.418 1.00 71.00 91 GLU A CA 1
ATOM 718 C C . GLU A 1 91 ? 5.211 26.087 -21.769 1.00 71.00 91 GLU A C 1
ATOM 720 O O . GLU A 1 91 ? 5.986 26.578 -20.949 1.00 71.00 91 GLU A O 1
ATOM 725 N N . GLN A 1 92 ? 4.061 26.689 -22.100 1.00 61.91 92 GLN A N 1
ATOM 726 C CA . GLN A 1 92 ? 3.502 27.799 -21.329 1.00 61.91 92 GLN A CA 1
ATOM 727 C C . GLN A 1 92 ? 2.715 27.245 -20.140 1.00 61.91 92 GLN A C 1
ATOM 729 O O . GLN A 1 92 ? 1.669 26.608 -20.283 1.00 61.91 92 GLN A O 1
ATOM 734 N N . LEU A 1 93 ? 3.234 27.505 -18.946 1.00 59.44 93 LEU A N 1
ATOM 735 C CA . LEU A 1 93 ? 2.640 27.078 -17.689 1.00 59.44 93 LEU A CA 1
ATOM 736 C C . LEU A 1 93 ? 1.356 27.851 -17.357 1.00 59.44 93 LEU A C 1
ATOM 738 O O . LEU A 1 93 ? 1.312 29.077 -17.437 1.00 59.44 93 LEU A O 1
ATOM 742 N N . SER A 1 94 ? 0.337 27.132 -16.878 1.00 60.81 94 SER A N 1
ATOM 743 C CA . SER A 1 94 ? -0.840 27.714 -16.224 1.00 60.81 94 SER A CA 1
ATOM 744 C C . SER A 1 94 ? -0.931 27.205 -14.789 1.00 60.81 94 SER A C 1
ATOM 746 O O . SER A 1 94 ? -1.033 26.002 -14.555 1.00 60.81 94 SER A O 1
ATOM 748 N N . PHE A 1 95 ? -0.925 28.122 -13.819 1.00 54.50 95 PHE A N 1
ATOM 749 C CA . PHE A 1 95 ? -0.978 27.803 -12.387 1.00 54.50 95 PHE A CA 1
ATOM 750 C C . PHE A 1 95 ? -2.243 27.026 -11.988 1.00 54.50 95 PHE A C 1
ATOM 752 O O . PHE A 1 95 ? -2.210 26.193 -11.087 1.00 54.50 95 PHE A O 1
ATOM 759 N N . LYS A 1 96 ? -3.343 27.228 -12.723 1.00 59.81 96 LYS A N 1
ATOM 760 C CA . LYS A 1 96 ? -4.590 26.481 -12.538 1.00 59.81 96 LYS A CA 1
ATOM 761 C C . LYS A 1 96 ? -4.382 24.972 -12.733 1.00 59.81 96 LYS A C 1
ATOM 763 O O . LYS A 1 96 ? -4.810 24.184 -11.899 1.00 59.81 96 LYS A O 1
ATOM 768 N N . LYS A 1 97 ? -3.597 24.573 -13.745 1.00 60.72 97 LYS A N 1
ATOM 769 C CA . LYS A 1 97 ? -3.251 23.160 -13.989 1.00 60.72 97 LYS A CA 1
ATOM 770 C C . LYS A 1 97 ? -2.432 22.551 -12.847 1.00 60.72 97 LYS A C 1
ATOM 772 O O . LYS A 1 97 ? -2.581 21.374 -12.557 1.00 60.72 97 LYS A O 1
ATOM 777 N N . LEU A 1 98 ? -1.587 23.340 -12.182 1.00 53.34 98 LEU A N 1
ATOM 778 C CA . LEU A 1 98 ? -0.805 22.886 -11.026 1.00 53.34 98 LEU A CA 1
ATOM 779 C C . LEU A 1 98 ? -1.673 22.650 -9.781 1.00 53.34 98 LEU A C 1
ATOM 781 O O . LEU A 1 98 ? -1.399 21.724 -9.023 1.00 53.34 98 LEU A O 1
ATOM 785 N N . GLN A 1 99 ? -2.713 23.463 -9.575 1.00 58.44 99 GLN A N 1
ATOM 786 C CA . GLN A 1 99 ? -3.659 23.299 -8.465 1.00 58.44 99 GLN A CA 1
ATOM 787 C C . GLN A 1 99 ? -4.635 22.136 -8.678 1.00 58.44 99 GLN A C 1
ATOM 789 O O . GLN A 1 99 ? -4.969 21.437 -7.718 1.00 58.44 99 GLN A O 1
ATOM 794 N N . ASP A 1 100 ? -5.082 21.935 -9.921 1.00 55.72 100 ASP A N 1
ATOM 795 C CA . ASP A 1 100 ? -6.061 20.904 -10.281 1.00 55.72 100 ASP A CA 1
ATOM 796 C C . ASP A 1 100 ? -5.473 19.490 -10.170 1.00 55.72 100 ASP A C 1
ATOM 798 O O . ASP A 1 100 ? -6.167 18.536 -9.807 1.00 55.72 100 ASP A O 1
ATOM 802 N N . VAL A 1 101 ? -4.167 19.339 -10.404 1.00 53.94 101 VAL A N 1
ATOM 803 C CA . VAL A 1 101 ? -3.482 18.073 -10.161 1.00 53.94 101 VAL A CA 1
ATOM 804 C C . VAL A 1 101 ? -3.218 17.973 -8.657 1.00 53.94 101 VAL A C 1
ATOM 806 O O . VAL A 1 101 ? -2.312 18.611 -8.129 1.00 53.94 101 VAL A O 1
ATOM 809 N N . GLY A 1 102 ? -4.007 17.152 -7.949 1.00 53.16 102 GLY A N 1
ATOM 810 C CA . GLY A 1 102 ? -3.984 16.949 -6.483 1.00 53.16 102 GLY A CA 1
ATOM 811 C C . GLY A 1 102 ? -2.638 16.537 -5.851 1.00 53.16 102 GLY A C 1
ATOM 812 O O . GLY A 1 102 ? -2.560 16.266 -4.655 1.00 53.16 102 GLY A O 1
ATOM 813 N N . PHE A 1 103 ? -1.571 16.535 -6.640 1.00 51.75 103 PHE A N 1
ATOM 814 C CA . PHE A 1 103 ? -0.173 16.350 -6.297 1.00 51.75 103 PHE A CA 1
ATOM 815 C C . PHE A 1 103 ? 0.308 17.280 -5.173 1.00 51.75 103 PHE A C 1
ATOM 817 O O . PHE A 1 103 ? 0.884 16.790 -4.199 1.00 51.75 103 PHE A O 1
ATOM 824 N N . LEU A 1 104 ? -0.028 18.577 -5.226 1.00 51.62 104 LEU A N 1
ATOM 825 C CA . LEU A 1 104 ? 0.344 19.555 -4.187 1.00 51.62 104 LEU A CA 1
ATOM 826 C C . LEU A 1 104 ? -0.309 19.263 -2.823 1.00 51.62 104 LEU A C 1
ATOM 828 O O . LEU A 1 104 ? 0.241 19.625 -1.788 1.00 51.62 104 LEU A O 1
ATOM 832 N N . LYS A 1 105 ? -1.448 18.555 -2.795 1.00 51.03 105 LYS A N 1
ATOM 833 C CA . LYS A 1 105 ? -2.128 18.159 -1.547 1.00 51.03 105 LYS A CA 1
ATOM 834 C C . LYS A 1 105 ? -1.504 16.924 -0.885 1.00 51.03 105 LYS A C 1
ATOM 836 O O . LYS A 1 105 ? -1.793 16.652 0.274 1.00 51.03 105 LYS A O 1
ATOM 841 N N . SER A 1 106 ? -0.680 16.165 -1.612 1.00 50.53 106 SER A N 1
ATOM 842 C CA . SER A 1 106 ? -0.243 14.812 -1.228 1.00 50.53 106 SER A CA 1
ATOM 843 C C . SER A 1 106 ? 1.200 14.699 -0.724 1.00 50.53 106 SER A C 1
ATOM 845 O O . SER A 1 106 ? 1.682 13.590 -0.496 1.00 50.53 106 SER A O 1
ATOM 847 N N . GLY A 1 107 ? 1.904 15.813 -0.505 1.00 51.59 107 GLY A N 1
ATOM 848 C CA . GLY A 1 107 ? 3.152 15.739 0.256 1.00 51.59 107 GLY A CA 1
ATOM 849 C C . GLY A 1 107 ? 4.420 15.383 -0.526 1.00 51.59 107 GLY A C 1
ATOM 850 O O . GLY A 1 107 ? 5.365 14.942 0.116 1.00 51.59 107 GLY A O 1
ATOM 851 N N . PHE A 1 108 ? 4.467 15.491 -1.866 1.00 56.34 108 PHE A N 1
ATOM 852 C CA . PHE A 1 108 ? 5.564 14.945 -2.708 1.00 56.34 108 PHE A CA 1
ATOM 853 C C . PHE A 1 108 ? 5.963 13.495 -2.334 1.00 56.34 108 PHE A C 1
ATOM 855 O O . PHE A 1 108 ? 6.993 12.985 -2.774 1.00 56.34 108 PHE A O 1
ATOM 862 N N . HIS A 1 109 ? 5.138 12.788 -1.553 1.00 53.94 109 HIS A N 1
ATOM 863 C CA . HIS A 1 109 ? 5.450 11.482 -0.999 1.00 53.94 109 HIS A CA 1
ATOM 864 C C . HIS A 1 109 ? 4.895 10.418 -1.936 1.00 53.94 109 HIS A C 1
ATOM 866 O O . HIS A 1 109 ? 3.924 9.707 -1.664 1.00 53.94 109 HIS A O 1
ATOM 872 N N . ILE A 1 110 ? 5.484 10.372 -3.126 1.00 56.66 110 ILE A N 1
ATOM 873 C CA . ILE A 1 110 ? 4.984 9.541 -4.205 1.00 56.66 110 ILE A CA 1
ATOM 874 C C . ILE A 1 110 ? 5.562 8.144 -4.010 1.00 56.66 110 ILE A C 1
ATOM 876 O O . ILE A 1 110 ? 6.743 7.909 -4.232 1.00 56.66 110 ILE A O 1
ATOM 880 N N . LYS A 1 111 ? 4.723 7.173 -3.634 1.00 54.38 111 LYS A N 1
ATOM 881 C CA . LYS A 1 111 ? 5.157 5.773 -3.449 1.00 54.38 111 LYS A CA 1
ATOM 882 C C . LYS A 1 111 ? 5.713 5.127 -4.729 1.00 54.38 111 LYS A C 1
ATOM 884 O O . LYS A 1 111 ? 6.361 4.086 -4.654 1.00 54.38 111 LYS A O 1
ATOM 889 N N . ARG A 1 112 ? 5.411 5.693 -5.905 1.00 65.50 112 ARG A N 1
ATOM 890 C CA . ARG A 1 112 ? 5.837 5.218 -7.235 1.00 65.50 112 ARG A CA 1
ATOM 891 C C . ARG A 1 112 ? 6.086 6.404 -8.186 1.00 65.50 112 ARG A C 1
ATOM 893 O O . ARG A 1 112 ? 5.300 6.588 -9.113 1.00 65.50 112 ARG A O 1
ATOM 900 N N . PRO A 1 113 ? 7.141 7.209 -7.963 1.00 64.12 113 PRO A N 1
ATOM 901 C CA . PRO A 1 113 ? 7.353 8.476 -8.670 1.00 64.12 113 PRO A CA 1
ATOM 902 C C . PRO A 1 113 ? 7.445 8.281 -10.183 1.00 64.12 113 PRO A C 1
ATOM 904 O O . PRO A 1 113 ? 6.798 8.995 -10.935 1.00 64.12 113 PRO A O 1
ATOM 907 N N . LEU A 1 114 ? 8.117 7.218 -10.629 1.00 69.38 114 LEU A N 1
ATOM 908 C CA . LEU A 1 114 ? 8.281 6.923 -12.053 1.00 69.38 114 LEU A CA 1
ATOM 909 C C . LEU A 1 114 ? 6.957 6.704 -12.805 1.00 69.38 114 LEU A C 1
ATOM 911 O O . LEU A 1 114 ? 6.893 7.028 -13.979 1.00 69.38 114 LEU A O 1
ATOM 915 N N . ARG A 1 115 ? 5.879 6.246 -12.146 1.00 68.94 115 ARG A N 1
ATOM 916 C CA . ARG A 1 115 ? 4.569 6.083 -12.811 1.00 68.94 115 ARG A CA 1
ATOM 917 C C . ARG A 1 115 ? 3.911 7.410 -13.181 1.00 68.94 115 ARG A C 1
ATOM 919 O O . ARG A 1 115 ? 3.040 7.432 -14.037 1.00 68.94 115 ARG A O 1
ATOM 926 N N . LEU A 1 116 ? 4.299 8.499 -12.519 1.00 66.19 116 LEU A N 1
ATOM 927 C CA . LEU A 1 116 ? 3.811 9.838 -12.848 1.00 66.19 116 LEU A CA 1
ATOM 928 C C . LEU A 1 116 ? 4.556 10.447 -14.043 1.00 66.19 116 LEU A C 1
ATOM 930 O O . LEU A 1 116 ? 4.099 11.450 -14.581 1.00 66.19 116 LEU A O 1
ATOM 934 N N . LEU A 1 117 ? 5.675 9.847 -14.469 1.00 74.31 117 LEU A N 1
ATOM 935 C CA . LEU A 1 117 ? 6.379 10.236 -15.693 1.00 74.31 117 LEU A CA 1
ATOM 936 C C . LEU A 1 117 ? 5.721 9.655 -16.956 1.00 74.31 117 LEU A C 1
ATOM 938 O O . LEU A 1 117 ? 6.028 10.119 -18.044 1.00 74.31 117 LEU A O 1
ATOM 942 N N . ASP A 1 118 ? 4.797 8.699 -16.819 1.00 66.69 118 ASP A N 1
ATOM 943 C CA . ASP A 1 118 ? 4.071 8.085 -17.944 1.00 66.69 118 ASP A CA 1
ATOM 944 C C . ASP A 1 118 ? 2.702 8.744 -18.215 1.00 66.69 118 ASP A C 1
ATOM 946 O O . ASP A 1 118 ? 2.009 8.383 -19.161 1.00 66.69 118 ASP A O 1
ATOM 950 N N . ALA A 1 119 ? 2.285 9.696 -17.377 1.00 61.69 119 ALA A N 1
ATOM 951 C CA . ALA A 1 119 ? 0.971 10.334 -17.443 1.00 61.69 119 ALA A CA 1
ATOM 952 C C . ALA A 1 119 ? 1.001 11.678 -18.197 1.00 61.69 119 ALA A C 1
ATOM 954 O O . ALA A 1 119 ? 2.043 12.339 -18.243 1.00 61.69 119 ALA A O 1
ATOM 955 N N . GLU A 1 120 ? -0.160 12.104 -18.724 1.00 76.31 120 GLU A N 1
ATOM 956 C CA . GLU A 1 120 ? -0.431 13.389 -19.413 1.00 76.31 120 GLU A CA 1
ATOM 957 C C . GLU A 1 120 ? -0.320 14.617 -18.479 1.00 76.31 120 GLU A C 1
ATOM 959 O O . GLU A 1 120 ? -1.182 15.496 -18.423 1.00 76.31 120 GLU A O 1
ATOM 964 N N . HIS A 1 121 ? 0.728 14.664 -17.664 1.00 79.44 121 HIS A N 1
ATOM 965 C CA . HIS A 1 121 ? 0.979 15.735 -16.719 1.00 79.44 121 HIS A CA 1
ATOM 966 C C . HIS A 1 121 ? 1.851 16.840 -17.339 1.00 79.44 121 HIS A C 1
ATOM 968 O O . HIS A 1 121 ? 2.691 16.551 -18.191 1.00 79.44 121 HIS A O 1
ATOM 974 N N . PRO A 1 122 ? 1.692 18.100 -16.890 1.00 82.44 122 PRO A N 1
ATOM 975 C CA . PRO A 1 122 ? 2.581 19.204 -17.261 1.00 82.44 122 PRO A CA 1
ATOM 976 C C . PRO A 1 122 ? 4.053 18.935 -16.900 1.00 82.44 122 PRO A C 1
ATOM 978 O O . PRO A 1 122 ? 4.325 18.294 -15.877 1.00 82.44 122 PRO A O 1
ATOM 981 N N . ALA A 1 123 ? 5.008 19.508 -17.645 1.00 85.75 123 ALA A N 1
ATOM 982 C CA . ALA A 1 123 ? 6.448 19.296 -17.441 1.00 85.75 123 ALA A CA 1
ATOM 983 C C . ALA A 1 123 ? 6.907 19.637 -16.020 1.00 85.75 123 ALA A C 1
ATOM 985 O O . ALA A 1 123 ? 7.739 18.935 -15.449 1.00 85.75 123 ALA A O 1
ATOM 986 N N . CYS A 1 124 ? 6.334 20.673 -15.405 1.00 83.25 124 CYS A N 1
ATOM 987 C CA . CYS A 1 124 ? 6.618 21.035 -14.015 1.00 83.25 124 CYS A CA 1
ATOM 988 C C . CYS A 1 124 ? 6.372 19.885 -13.019 1.00 83.25 124 CYS A C 1
ATOM 990 O O . CYS A 1 124 ? 7.123 19.749 -12.055 1.00 83.25 124 CYS A O 1
ATOM 992 N N . ILE A 1 125 ? 5.371 19.028 -13.260 1.00 81.75 125 ILE A N 1
ATOM 993 C CA . ILE A 1 125 ? 5.101 17.853 -12.425 1.00 81.75 125 ILE A CA 1
ATOM 994 C C . ILE A 1 125 ? 6.173 16.802 -12.671 1.00 81.75 125 ILE A C 1
ATOM 996 O O . ILE A 1 125 ? 6.733 16.276 -11.713 1.00 81.75 125 ILE A O 1
ATOM 1000 N N . HIS A 1 126 ? 6.517 16.532 -13.932 1.00 86.00 126 HIS A N 1
ATOM 1001 C CA . HIS A 1 126 ? 7.597 15.597 -14.255 1.00 86.00 126 HIS A CA 1
ATOM 1002 C C . HIS A 1 126 ? 8.931 16.033 -13.638 1.00 86.00 126 HIS A C 1
ATOM 1004 O O . HIS A 1 126 ? 9.645 15.205 -13.078 1.00 86.00 126 HIS A O 1
ATOM 1010 N N . LEU A 1 127 ? 9.235 17.332 -13.665 1.00 89.31 127 LEU A N 1
ATOM 1011 C CA . LEU A 1 127 ? 10.429 17.910 -13.051 1.00 89.31 127 LEU A CA 1
ATOM 1012 C C . LEU A 1 127 ? 10.403 17.813 -11.526 1.00 89.31 127 LEU A C 1
ATOM 1014 O O . LEU A 1 127 ? 11.407 17.441 -10.930 1.00 89.31 127 LEU A O 1
ATOM 1018 N N . ALA A 1 128 ? 9.265 18.074 -10.886 1.00 85.81 128 ALA A N 1
ATOM 1019 C CA . ALA A 1 128 ? 9.101 17.859 -9.451 1.00 85.81 128 ALA A CA 1
ATOM 1020 C C . ALA A 1 128 ? 9.326 16.393 -9.046 1.00 85.81 128 ALA A C 1
ATOM 1022 O O . ALA A 1 128 ? 10.041 16.106 -8.086 1.00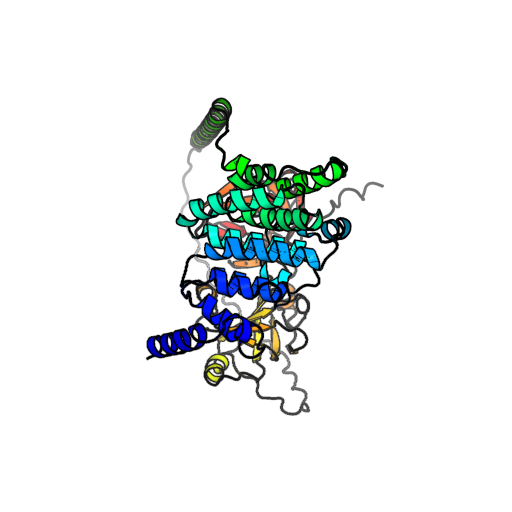 85.81 128 ALA A O 1
ATOM 1023 N N . VAL A 1 129 ? 8.725 15.459 -9.789 1.00 85.06 129 VAL A N 1
ATOM 1024 C CA . VAL A 1 129 ? 8.881 14.012 -9.589 1.00 85.06 129 VAL A CA 1
ATOM 1025 C C . VAL A 1 129 ? 10.341 13.599 -9.772 1.00 85.06 129 VAL A C 1
ATOM 1027 O O . VAL A 1 129 ? 10.873 12.834 -8.966 1.00 85.06 129 VAL A O 1
ATOM 1030 N N . ALA A 1 130 ? 10.998 14.115 -10.812 1.00 90.38 130 ALA A N 1
ATOM 1031 C CA . ALA A 1 130 ? 12.397 13.829 -11.081 1.00 90.38 130 ALA A CA 1
ATOM 1032 C C . ALA A 1 130 ? 13.324 14.425 -10.018 1.00 90.38 130 ALA A C 1
ATOM 1034 O O . ALA A 1 130 ? 14.236 13.737 -9.571 1.00 90.38 130 ALA A O 1
ATOM 1035 N N . GLY A 1 131 ? 13.051 15.647 -9.556 1.00 92.44 131 GLY A N 1
ATOM 1036 C CA . GLY A 1 131 ? 13.746 16.265 -8.431 1.00 92.44 131 GLY A CA 1
ATOM 1037 C C . GLY A 1 131 ? 13.631 15.407 -7.177 1.00 92.44 131 GLY A C 1
ATOM 1038 O O . GLY A 1 131 ? 14.648 15.044 -6.595 1.00 92.44 131 GLY A O 1
ATOM 1039 N N . ALA A 1 132 ? 12.413 14.995 -6.810 1.00 87.69 132 ALA A N 1
ATOM 1040 C CA . ALA A 1 132 ? 12.167 14.126 -5.657 1.00 87.69 132 ALA A CA 1
ATOM 1041 C C . ALA A 1 132 ? 12.945 12.810 -5.728 1.00 87.69 132 ALA A C 1
ATOM 1043 O O . ALA A 1 132 ? 13.600 12.412 -4.764 1.00 87.69 132 ALA A O 1
ATOM 1044 N N . GLU A 1 133 ? 12.916 12.149 -6.880 1.00 89.12 133 GLU A N 1
ATOM 1045 C CA . GLU A 1 133 ? 13.625 10.890 -7.060 1.00 89.12 133 GLU A CA 1
ATOM 1046 C C . GLU A 1 133 ? 15.150 11.076 -7.072 1.00 89.12 133 GLU A C 1
ATOM 1048 O O . GLU A 1 133 ? 15.854 10.277 -6.458 1.00 89.12 133 GLU A O 1
ATOM 1053 N N . LEU A 1 134 ? 15.670 12.136 -7.698 1.00 93.88 134 LEU A N 1
ATOM 1054 C CA . LEU A 1 134 ? 17.101 12.443 -7.691 1.00 93.88 134 LEU A CA 1
ATOM 1055 C C . LEU A 1 134 ? 17.600 12.783 -6.283 1.00 93.88 134 LEU A C 1
ATOM 1057 O O . LEU A 1 134 ? 18.631 12.259 -5.867 1.00 93.88 134 LEU A O 1
ATOM 1061 N N . GLY A 1 135 ? 16.855 13.598 -5.531 1.00 92.31 135 GLY A N 1
ATOM 1062 C CA . GLY A 1 135 ? 17.173 13.926 -4.141 1.00 92.31 135 GLY A CA 1
ATOM 1063 C C . GLY A 1 135 ? 17.214 12.676 -3.261 1.00 92.31 135 GLY A C 1
ATOM 1064 O O . GLY A 1 135 ? 18.170 12.478 -2.514 1.00 92.31 135 GLY A O 1
ATOM 1065 N N . ARG A 1 136 ? 16.242 11.768 -3.434 1.00 88.38 136 ARG A N 1
ATOM 1066 C CA . ARG A 1 136 ? 16.213 10.460 -2.760 1.00 88.38 136 ARG A CA 1
ATOM 1067 C C . ARG A 1 136 ? 17.401 9.573 -3.138 1.00 88.38 136 ARG A C 1
ATOM 1069 O O . ARG A 1 136 ? 17.864 8.786 -2.321 1.00 88.38 136 ARG A O 1
ATOM 1076 N N . ILE A 1 137 ? 17.855 9.633 -4.389 1.00 91.94 137 ILE A N 1
ATOM 1077 C CA . ILE A 1 137 ? 19.018 8.866 -4.837 1.00 91.94 137 ILE A CA 1
ATOM 1078 C C . ILE A 1 137 ? 20.286 9.437 -4.208 1.00 91.94 137 ILE A C 1
ATOM 1080 O O . ILE A 1 137 ? 21.035 8.680 -3.601 1.00 91.94 137 ILE A O 1
ATOM 1084 N N . LEU A 1 138 ? 20.505 10.749 -4.310 1.00 93.50 138 LEU A N 1
ATOM 1085 C CA . LEU A 1 138 ? 21.697 11.425 -3.794 1.00 93.50 138 LEU A CA 1
ATOM 1086 C C . LEU A 1 138 ? 21.807 11.374 -2.268 1.00 93.50 138 LEU A C 1
ATOM 1088 O O . LEU A 1 138 ? 22.922 11.332 -1.761 1.00 93.50 138 LEU A O 1
ATOM 1092 N N . SER A 1 139 ? 20.697 11.316 -1.527 1.00 91.31 139 SER A N 1
ATOM 1093 C CA . SER A 1 139 ? 20.744 11.167 -0.065 1.00 91.31 139 SER A CA 1
ATOM 1094 C C . SER A 1 139 ? 21.306 9.819 0.391 1.00 91.31 139 SER A C 1
ATOM 1096 O O . SER A 1 139 ? 21.742 9.691 1.533 1.00 91.31 139 SER A O 1
ATOM 1098 N N . MET A 1 140 ? 21.373 8.824 -0.501 1.00 89.62 140 MET A N 1
ATOM 1099 C CA . MET A 1 140 ? 22.064 7.557 -0.239 1.00 89.62 140 MET A CA 1
ATOM 1100 C C . MET A 1 140 ? 23.591 7.649 -0.412 1.00 89.62 140 MET A C 1
ATOM 1102 O O . MET A 1 140 ? 24.274 6.661 -0.156 1.00 89.62 140 MET A O 1
ATOM 1106 N N . TRP A 1 141 ? 24.126 8.802 -0.834 1.00 90.69 141 TRP A N 1
ATOM 1107 C CA . TRP A 1 141 ? 25.553 9.037 -1.082 1.00 90.69 141 TRP A CA 1
ATOM 1108 C C . TRP A 1 141 ? 26.072 10.176 -0.182 1.00 90.69 141 TRP A C 1
ATOM 1110 O O . TRP A 1 141 ? 26.044 11.342 -0.586 1.00 90.69 141 TRP A O 1
ATOM 1120 N N . PRO A 1 142 ? 26.533 9.882 1.048 1.00 83.44 142 PRO A N 1
ATOM 1121 C CA . PRO A 1 142 ? 26.912 10.896 2.039 1.00 83.44 142 PRO A CA 1
ATOM 1122 C C . PRO A 1 142 ? 27.945 11.923 1.546 1.00 83.44 142 PRO A C 1
ATOM 1124 O O . PRO A 1 142 ? 27.877 13.105 1.887 1.00 83.44 142 PRO A O 1
ATOM 1127 N N . GLU A 1 143 ? 28.885 11.494 0.708 1.00 90.88 143 GLU A N 1
ATOM 1128 C CA . GLU A 1 143 ? 29.934 12.320 0.107 1.00 90.88 143 GLU A CA 1
ATOM 1129 C C . GLU A 1 143 ? 29.404 13.387 -0.867 1.00 90.88 143 GLU A C 1
ATOM 1131 O O . GLU A 1 143 ? 30.116 14.338 -1.196 1.00 90.88 143 GLU A O 1
ATOM 1136 N N . MET A 1 144 ? 28.148 13.272 -1.311 1.00 92.38 144 MET A N 1
ATOM 1137 C CA . MET A 1 144 ? 27.565 14.169 -2.308 1.00 92.38 144 MET A CA 1
ATOM 1138 C C . MET A 1 144 ? 27.152 15.521 -1.742 1.00 92.38 144 MET A C 1
ATOM 1140 O O . MET A 1 144 ? 26.949 16.445 -2.525 1.00 92.38 144 MET A O 1
ATOM 1144 N N . LYS A 1 145 ? 27.079 15.694 -0.413 1.00 91.62 145 LYS A N 1
ATOM 1145 C CA . LYS A 1 145 ? 26.640 16.965 0.193 1.00 91.62 145 LYS A CA 1
ATOM 1146 C C . LYS A 1 145 ? 27.424 18.168 -0.340 1.00 91.62 145 LYS A C 1
ATOM 1148 O O . LYS A 1 145 ? 26.825 19.149 -0.762 1.00 91.62 145 LYS A O 1
ATOM 1153 N N . LYS A 1 146 ? 28.754 18.055 -0.429 1.00 92.25 146 LYS A N 1
ATOM 1154 C CA . LYS A 1 146 ? 29.617 19.128 -0.949 1.00 92.25 146 LYS A CA 1
ATOM 1155 C C . LYS A 1 146 ? 29.330 19.455 -2.420 1.00 92.25 146 LYS A C 1
ATOM 1157 O O . LYS A 1 146 ? 29.325 20.626 -2.789 1.00 92.25 146 LYS A O 1
ATOM 1162 N N . ALA A 1 147 ? 29.107 18.435 -3.251 1.00 92.75 147 ALA A N 1
ATOM 1163 C CA . ALA A 1 147 ? 28.785 18.615 -4.665 1.00 92.75 147 ALA A CA 1
ATOM 1164 C C . ALA A 1 147 ? 27.395 19.246 -4.843 1.00 92.75 147 ALA A C 1
ATOM 1166 O O . ALA A 1 147 ? 27.242 20.172 -5.634 1.00 92.75 147 ALA A O 1
ATOM 1167 N N . VAL A 1 148 ? 26.412 18.801 -4.054 1.00 94.25 148 VAL A N 1
ATOM 1168 C CA . VAL A 1 148 ? 25.056 19.362 -4.039 1.00 94.25 148 VAL A CA 1
ATOM 1169 C C . VAL A 1 148 ? 25.068 20.819 -3.586 1.00 94.25 148 VAL A C 1
ATOM 1171 O O . VAL A 1 148 ? 24.425 21.639 -4.228 1.00 94.25 148 VAL A O 1
ATOM 1174 N N . ASP A 1 149 ? 25.820 21.177 -2.544 1.00 92.00 149 ASP A N 1
ATOM 1175 C CA . ASP A 1 149 ? 25.920 22.569 -2.088 1.00 92.00 149 ASP A CA 1
ATOM 1176 C C . ASP A 1 149 ? 26.590 23.479 -3.131 1.00 92.00 149 ASP A C 1
ATOM 1178 O O . ASP A 1 149 ? 26.121 24.594 -3.368 1.00 92.00 149 ASP A O 1
ATOM 1182 N N . ALA A 1 150 ? 27.645 22.995 -3.797 1.00 92.12 150 ALA A N 1
ATOM 1183 C CA . ALA A 1 150 ? 28.307 23.729 -4.876 1.00 92.12 150 ALA A CA 1
ATOM 1184 C C . ALA A 1 150 ? 27.378 23.932 -6.086 1.00 92.12 150 ALA A C 1
ATOM 1186 O O . ALA A 1 150 ? 27.251 25.049 -6.592 1.00 92.12 150 ALA A O 1
ATOM 1187 N N . TRP A 1 151 ? 26.687 22.871 -6.513 1.00 93.81 151 TRP A N 1
ATOM 1188 C CA . TRP A 1 151 ? 25.685 22.938 -7.577 1.00 93.81 151 TRP A CA 1
ATOM 1189 C C . TRP A 1 151 ? 24.531 23.866 -7.205 1.00 93.81 151 TRP A C 1
ATOM 1191 O O . TRP A 1 151 ? 24.105 24.666 -8.032 1.00 93.81 151 TRP A O 1
ATOM 1201 N N . TRP A 1 152 ? 24.049 23.797 -5.964 1.00 94.00 152 TRP A N 1
ATOM 1202 C CA . TRP A 1 152 ? 22.915 24.588 -5.503 1.00 94.00 152 TRP A CA 1
ATOM 1203 C C . TRP A 1 152 ? 23.177 26.087 -5.640 1.00 94.00 152 TRP A C 1
ATOM 1205 O O . TRP A 1 152 ? 22.314 26.809 -6.131 1.00 94.00 152 TRP A O 1
ATOM 1215 N N . GLY A 1 153 ? 24.380 26.552 -5.289 1.00 90.31 153 GLY A N 1
ATOM 1216 C CA . GLY A 1 153 ? 24.763 27.952 -5.484 1.00 90.31 153 GLY A CA 1
ATOM 1217 C C . GLY A 1 153 ? 24.670 28.391 -6.950 1.00 90.31 153 GLY A C 1
ATOM 1218 O O . GLY A 1 153 ? 24.079 29.428 -7.248 1.00 90.31 153 GLY A O 1
ATOM 1219 N N . ALA A 1 154 ? 25.185 27.574 -7.875 1.00 89.44 154 ALA A N 1
ATOM 1220 C CA . ALA A 1 154 ? 25.099 27.841 -9.312 1.00 89.44 154 ALA A CA 1
ATOM 1221 C C . ALA A 1 154 ? 23.653 27.769 -9.837 1.00 89.44 154 ALA A C 1
ATOM 1223 O O . ALA A 1 154 ? 23.240 28.588 -10.658 1.00 89.44 154 ALA A O 1
ATOM 1224 N N . PHE A 1 155 ? 22.871 26.814 -9.334 1.00 89.62 155 PHE A N 1
ATOM 1225 C CA . PHE A 1 155 ? 21.471 26.617 -9.686 1.00 89.62 155 PHE A CA 1
ATOM 1226 C C . PHE A 1 155 ? 20.608 27.815 -9.273 1.00 89.62 155 PHE A C 1
ATOM 1228 O O . PHE A 1 155 ? 19.871 28.354 -10.097 1.00 89.62 155 PHE A O 1
ATOM 1235 N N . VAL A 1 156 ? 20.746 28.284 -8.029 1.00 89.12 156 VAL A N 1
ATOM 1236 C CA . VAL A 1 156 ? 20.044 29.474 -7.527 1.00 89.12 156 VAL A CA 1
ATOM 1237 C C . VAL A 1 156 ? 20.441 30.709 -8.328 1.00 89.12 156 VAL A C 1
ATOM 1239 O O . VAL A 1 156 ? 19.560 31.423 -8.799 1.00 89.12 156 VAL A O 1
ATOM 1242 N N . ALA A 1 157 ? 21.741 30.936 -8.547 1.00 87.75 157 ALA A N 1
ATOM 1243 C CA . ALA A 1 157 ? 22.217 32.086 -9.318 1.00 87.75 157 ALA A CA 1
ATOM 1244 C C . ALA A 1 157 ? 21.607 32.132 -10.729 1.00 87.75 157 ALA A C 1
ATOM 1246 O O . ALA A 1 157 ? 21.253 33.200 -11.219 1.00 87.75 157 ALA A O 1
ATOM 1247 N N . CYS A 1 158 ? 21.426 30.970 -11.358 1.00 85.00 158 CYS A N 1
ATOM 1248 C CA . CYS A 1 158 ? 20.793 30.874 -12.665 1.00 85.00 158 CYS A CA 1
ATOM 1249 C C . CYS A 1 158 ? 19.283 31.171 -12.625 1.00 85.00 158 CYS A C 1
ATOM 1251 O O . CYS A 1 158 ? 18.755 31.845 -13.508 1.00 85.00 158 CYS A O 1
ATOM 1253 N N . LEU A 1 159 ? 18.573 30.709 -11.592 1.00 82.94 159 LEU A N 1
ATOM 1254 C CA . LEU A 1 159 ? 17.133 30.953 -11.461 1.00 82.94 159 LEU A CA 1
ATOM 1255 C C . LEU A 1 159 ? 16.787 32.393 -11.065 1.00 82.94 159 LEU A C 1
ATOM 1257 O O . LEU A 1 159 ? 15.696 32.855 -11.399 1.00 82.94 159 LEU A O 1
ATOM 1261 N N . VAL A 1 160 ? 17.682 33.075 -10.350 1.00 79.88 160 VAL A N 1
ATOM 1262 C CA . VAL A 1 160 ? 17.471 34.434 -9.821 1.00 79.88 160 VAL A CA 1
ATOM 1263 C C . VAL A 1 160 ? 17.961 35.526 -10.787 1.00 79.88 160 VAL A C 1
ATOM 1265 O O . VAL A 1 160 ? 17.651 36.692 -10.575 1.00 79.88 160 VAL A O 1
ATOM 1268 N N . ASP A 1 161 ? 18.660 35.180 -11.875 1.00 79.25 161 ASP A N 1
ATOM 1269 C CA . ASP A 1 161 ? 19.016 36.142 -12.932 1.00 79.25 161 ASP A CA 1
ATOM 1270 C C . ASP A 1 161 ? 17.753 36.859 -13.458 1.00 79.25 161 ASP A C 1
ATOM 1272 O O . ASP A 1 161 ? 16.776 36.214 -13.842 1.00 79.25 161 ASP A O 1
ATOM 1276 N N . ASP A 1 162 ? 17.771 38.195 -13.508 1.00 63.47 162 ASP A N 1
ATOM 1277 C CA . ASP A 1 162 ? 16.668 39.041 -13.994 1.00 63.47 162 ASP A CA 1
ATOM 1278 C C . ASP A 1 162 ? 16.230 38.700 -15.430 1.00 63.47 162 ASP A C 1
ATOM 1280 O O . ASP A 1 162 ? 15.125 39.040 -15.863 1.00 63.47 162 ASP A O 1
ATOM 1284 N N . LYS A 1 163 ? 17.093 38.018 -16.190 1.00 73.69 163 LYS A N 1
ATOM 1285 C CA . LYS A 1 163 ? 16.808 37.545 -17.552 1.00 73.69 163 LYS A CA 1
ATOM 1286 C C . LYS A 1 163 ? 16.020 36.236 -17.588 1.00 73.69 163 LYS A C 1
ATOM 1288 O O . LYS A 1 163 ? 15.536 35.845 -18.655 1.00 73.69 163 LYS A O 1
ATOM 1293 N N . THR A 1 164 ? 15.889 35.549 -16.459 1.00 71.75 164 THR A N 1
ATOM 1294 C CA . THR A 1 164 ? 15.227 34.252 -16.373 1.00 71.75 164 THR A CA 1
ATOM 1295 C C . THR A 1 164 ? 13.720 34.416 -16.540 1.00 71.75 164 THR A C 1
ATOM 1297 O O . THR A 1 164 ? 13.035 35.111 -15.790 1.00 71.75 164 THR A O 1
ATOM 1300 N N . GLN A 1 165 ? 13.176 33.764 -17.569 1.00 78.19 165 GLN A N 1
ATOM 1301 C CA . GLN A 1 165 ? 11.747 33.830 -17.866 1.00 78.19 165 GLN A CA 1
ATOM 1302 C C . GLN A 1 165 ? 10.926 33.152 -16.760 1.00 78.19 165 GLN A C 1
ATOM 1304 O O . GLN A 1 165 ? 11.338 32.161 -16.171 1.00 78.19 165 GLN A O 1
ATOM 1309 N N . LEU A 1 166 ? 9.707 33.623 -16.507 1.00 76.88 166 LEU A N 1
ATOM 1310 C CA . LEU A 1 166 ? 8.846 33.060 -15.459 1.00 76.88 166 LEU A CA 1
ATOM 1311 C C . LEU A 1 166 ? 8.640 31.525 -15.546 1.00 76.88 166 LEU A C 1
ATOM 1313 O O . LEU A 1 166 ? 8.736 30.874 -14.504 1.00 76.88 166 LEU A O 1
ATOM 1317 N N . PRO A 1 167 ? 8.413 30.910 -16.729 1.00 79.12 167 PRO A N 1
ATOM 1318 C CA . PRO A 1 167 ? 8.312 29.451 -16.835 1.00 79.12 167 PRO A CA 1
ATOM 1319 C C . PRO A 1 167 ? 9.585 28.724 -16.382 1.00 79.12 167 PRO A C 1
ATOM 1321 O O . PRO A 1 167 ? 9.496 27.685 -15.733 1.00 79.12 167 PRO A O 1
ATOM 1324 N N . ALA A 1 168 ? 10.757 29.308 -16.655 1.00 78.69 168 ALA A N 1
ATOM 1325 C CA . ALA A 1 168 ? 12.058 28.800 -16.226 1.00 78.69 168 ALA A CA 1
ATOM 1326 C C . ALA A 1 168 ? 12.152 28.699 -14.710 1.00 78.69 168 ALA A C 1
ATOM 1328 O O . ALA A 1 168 ? 12.460 27.647 -14.150 1.00 78.69 168 ALA A O 1
ATOM 1329 N N . TRP A 1 169 ? 11.824 29.810 -14.055 1.00 84.38 169 TRP A N 1
ATOM 1330 C CA . TRP A 1 169 ? 11.850 29.907 -12.612 1.00 84.38 169 TRP A CA 1
ATOM 1331 C C . TRP A 1 169 ? 10.852 28.923 -11.986 1.00 84.38 169 TRP A C 1
ATOM 1333 O O . TRP A 1 169 ? 11.209 28.190 -11.070 1.00 84.38 169 TRP A O 1
ATOM 1343 N N . MET A 1 170 ? 9.638 28.802 -12.537 1.00 81.75 170 MET A N 1
ATOM 1344 C CA . MET A 1 170 ? 8.631 27.853 -12.043 1.00 81.75 170 MET A CA 1
ATOM 1345 C C . MET A 1 170 ? 9.065 26.386 -12.184 1.00 81.75 170 MET A C 1
ATOM 1347 O O . MET A 1 170 ? 8.877 25.602 -11.254 1.00 81.75 170 MET A O 1
ATOM 1351 N N . HIS A 1 171 ? 9.649 26.005 -13.323 1.00 86.38 171 HIS A N 1
ATOM 1352 C CA . HIS A 1 171 ? 10.206 24.665 -13.538 1.00 86.38 171 HIS A CA 1
ATOM 1353 C C . HIS A 1 171 ? 11.356 24.367 -12.573 1.00 86.38 171 HIS A C 1
ATOM 1355 O O . HIS A 1 171 ? 11.389 23.294 -11.965 1.00 86.38 171 HIS A O 1
ATOM 1361 N N . GLY A 1 172 ? 12.245 25.341 -12.371 1.00 88.69 172 GLY A N 1
ATOM 1362 C CA . GLY A 1 172 ? 13.334 25.261 -11.404 1.00 88.69 172 GLY A CA 1
ATOM 1363 C C . GLY A 1 172 ? 12.842 25.091 -9.967 1.00 88.69 172 GLY A C 1
ATOM 1364 O O . GLY A 1 172 ? 13.302 24.193 -9.264 1.00 88.69 172 GLY A O 1
ATOM 1365 N N . VAL A 1 173 ? 11.851 25.882 -9.545 1.00 86.12 173 VAL A N 1
ATOM 1366 C CA . VAL A 1 173 ? 11.239 25.783 -8.209 1.00 86.12 173 VAL A CA 1
ATOM 1367 C C . VAL A 1 173 ? 10.543 24.438 -8.019 1.00 86.12 173 VAL A C 1
ATOM 1369 O O . VAL A 1 173 ? 10.691 23.826 -6.960 1.00 86.12 173 VAL A O 1
ATOM 1372 N N . ALA A 1 174 ? 9.812 23.943 -9.023 1.00 85.50 174 ALA A N 1
ATOM 1373 C CA . ALA A 1 174 ? 9.150 22.642 -8.948 1.00 85.50 174 ALA A CA 1
ATOM 1374 C C . ALA A 1 174 ? 10.167 21.508 -8.746 1.00 85.50 174 ALA A C 1
ATOM 1376 O O . ALA A 1 174 ? 10.009 20.694 -7.832 1.00 85.50 174 ALA A O 1
ATOM 1377 N N . PHE A 1 175 ? 11.243 21.502 -9.539 1.00 91.31 175 PHE A N 1
ATOM 1378 C CA . PHE A 1 175 ? 12.350 20.559 -9.388 1.00 91.31 175 PHE A CA 1
ATOM 1379 C C . PHE A 1 175 ? 13.003 20.659 -8.003 1.00 91.31 175 PHE A C 1
ATOM 1381 O O . PHE A 1 175 ? 13.103 19.656 -7.295 1.00 91.31 175 PHE A O 1
ATOM 1388 N N . ALA A 1 176 ? 13.394 21.868 -7.588 1.00 90.00 176 ALA A N 1
ATOM 1389 C CA . ALA A 1 176 ? 14.065 22.115 -6.315 1.00 90.00 176 ALA A CA 1
ATOM 1390 C C . ALA A 1 176 ? 13.217 21.695 -5.109 1.00 90.00 176 ALA A C 1
ATOM 1392 O O . ALA A 1 176 ? 13.741 21.125 -4.152 1.00 90.00 176 ALA A O 1
ATOM 1393 N N . SER A 1 177 ? 11.905 21.936 -5.173 1.00 83.88 177 SER A N 1
ATOM 1394 C CA . SER A 1 177 ? 10.956 21.556 -4.122 1.00 83.88 177 SER A CA 1
ATOM 1395 C C . SER A 1 177 ? 10.921 20.046 -3.935 1.00 83.88 177 SER A C 1
ATOM 1397 O O . SER A 1 177 ? 11.069 19.564 -2.813 1.00 83.88 177 SER A O 1
ATOM 1399 N N . GLY A 1 178 ? 10.792 19.291 -5.031 1.00 83.44 178 GLY A N 1
ATOM 1400 C CA . GLY A 1 178 ? 10.871 17.833 -4.982 1.00 83.44 178 GLY A CA 1
ATOM 1401 C C . GLY A 1 178 ? 12.222 17.364 -4.439 1.00 83.44 178 GLY A C 1
ATOM 1402 O O . GLY A 1 178 ? 12.264 16.546 -3.517 1.00 83.44 178 GLY A O 1
ATOM 1403 N N . PHE A 1 179 ? 13.309 17.929 -4.973 1.00 91.94 179 PHE A N 1
ATOM 1404 C CA . PHE A 1 179 ? 14.688 17.582 -4.637 1.00 91.94 179 PHE A CA 1
ATOM 1405 C C . PHE A 1 179 ? 14.988 17.713 -3.149 1.00 91.94 179 PHE A C 1
ATOM 1407 O O . PHE A 1 179 ? 15.309 16.717 -2.501 1.00 91.94 179 PHE A O 1
ATOM 1414 N N . TRP A 1 180 ? 14.837 18.907 -2.576 1.00 90.31 180 TRP A N 1
ATOM 1415 C CA . TRP A 1 180 ? 15.230 19.141 -1.189 1.00 90.31 180 TRP A CA 1
ATOM 1416 C C . TRP A 1 180 ? 14.350 18.395 -0.189 1.00 90.31 180 TRP A C 1
ATOM 1418 O O . TRP A 1 180 ? 14.870 17.879 0.797 1.00 90.31 180 TRP A O 1
ATOM 1428 N N . CYS A 1 181 ? 13.056 18.222 -0.486 1.00 84.81 181 CYS A N 1
ATOM 1429 C CA . CYS A 1 181 ? 12.159 17.419 0.351 1.00 84.81 181 CYS A CA 1
ATOM 1430 C C . CYS A 1 181 ? 12.573 15.940 0.452 1.00 84.81 181 CYS A C 1
ATOM 1432 O O . CYS A 1 181 ? 12.085 15.241 1.336 1.00 84.81 181 CYS A O 1
ATOM 1434 N N . ASN A 1 182 ? 13.435 15.444 -0.441 1.00 85.62 182 ASN A N 1
ATOM 1435 C CA . ASN A 1 182 ? 13.890 14.050 -0.444 1.00 85.62 182 ASN A CA 1
ATOM 1436 C C . ASN A 1 182 ? 15.410 13.896 -0.269 1.00 85.62 182 ASN A C 1
ATOM 1438 O O . ASN A 1 182 ? 15.875 12.794 0.031 1.00 85.62 182 ASN A O 1
ATOM 1442 N N . PHE A 1 183 ? 16.176 14.977 -0.444 1.00 90.06 183 PHE A N 1
ATOM 1443 C CA . PHE A 1 183 ? 17.612 15.008 -0.188 1.00 90.06 183 PHE A CA 1
ATOM 1444 C C . PHE A 1 183 ? 17.926 15.299 1.288 1.00 90.06 183 PHE A C 1
ATOM 1446 O O . PHE A 1 183 ? 18.599 14.502 1.935 1.00 90.06 183 PHE A O 1
ATOM 1453 N N . CYS A 1 184 ? 17.412 16.412 1.828 1.00 89.44 184 CYS A N 1
ATOM 1454 C CA . CYS A 1 184 ? 17.578 16.814 3.228 1.00 89.44 184 CYS A CA 1
ATOM 1455 C C . CYS A 1 184 ? 16.372 17.656 3.664 1.00 89.44 184 CYS A C 1
ATOM 1457 O O . CYS A 1 184 ? 16.285 18.853 3.382 1.00 89.44 184 CYS A O 1
ATOM 1459 N N . VAL A 1 185 ? 15.424 17.002 4.338 1.00 81.81 185 VAL A N 1
ATOM 1460 C CA . VAL A 1 185 ? 14.134 17.590 4.734 1.00 81.81 185 VAL A CA 1
ATOM 1461 C C . VAL A 1 185 ? 14.327 18.798 5.649 1.00 81.81 185 VAL A C 1
ATOM 1463 O O . VAL A 1 185 ? 13.590 19.776 5.550 1.00 81.81 185 VAL A O 1
ATOM 1466 N N . GLU A 1 186 ? 15.327 18.739 6.522 1.00 82.62 186 GLU A N 1
ATOM 1467 C CA . GLU A 1 186 ? 15.647 19.776 7.499 1.00 82.62 186 GLU A CA 1
ATOM 1468 C C . GLU A 1 186 ? 16.104 21.074 6.824 1.00 82.62 186 GLU A C 1
ATOM 1470 O O . GLU A 1 186 ? 15.778 22.165 7.290 1.00 82.62 186 GLU A O 1
ATOM 1475 N N . GLU A 1 187 ? 16.823 20.961 5.706 1.00 86.81 187 GLU A N 1
ATOM 1476 C CA . GLU A 1 187 ? 17.316 22.104 4.935 1.00 86.81 187 GLU A CA 1
ATOM 1477 C C . GLU A 1 187 ? 16.303 22.587 3.888 1.00 86.81 187 GLU A C 1
ATOM 1479 O O . GLU A 1 187 ? 16.446 23.693 3.368 1.00 86.81 187 GLU A O 1
ATOM 1484 N N . ALA A 1 188 ? 15.256 21.809 3.592 1.00 82.62 188 ALA A N 1
ATOM 1485 C CA . ALA A 1 188 ? 14.347 22.095 2.487 1.00 82.62 188 ALA A CA 1
ATOM 1486 C C . ALA A 1 188 ? 13.664 23.460 2.604 1.00 82.62 188 ALA A C 1
ATOM 1488 O O . ALA A 1 188 ? 13.648 24.215 1.637 1.00 82.62 188 ALA A O 1
ATOM 1489 N N . ALA A 1 189 ? 13.156 23.821 3.785 1.00 75.56 189 ALA A N 1
ATOM 1490 C CA . ALA A 1 189 ? 12.532 25.129 3.980 1.00 75.56 189 ALA A CA 1
ATOM 1491 C C . ALA A 1 189 ? 13.521 26.280 3.717 1.00 75.56 189 ALA A C 1
ATOM 1493 O O . ALA A 1 189 ? 13.192 27.204 2.979 1.00 75.56 189 ALA A O 1
ATOM 1494 N N . ILE A 1 190 ? 14.742 26.172 4.251 1.00 83.38 190 ILE A N 1
ATOM 1495 C CA . ILE A 1 190 ? 15.796 27.189 4.130 1.00 83.38 190 ILE A CA 1
ATOM 1496 C C . ILE A 1 190 ? 16.253 27.322 2.675 1.00 83.38 190 ILE A C 1
ATOM 1498 O O . ILE A 1 190 ? 16.389 28.424 2.156 1.00 83.38 190 ILE A O 1
ATOM 1502 N N . LYS A 1 191 ? 16.487 26.199 1.992 1.00 87.12 191 LYS A N 1
ATOM 1503 C CA . LYS A 1 191 ? 16.959 26.193 0.604 1.00 87.12 191 LYS A CA 1
ATOM 1504 C C . LYS A 1 191 ? 15.882 26.733 -0.334 1.00 87.12 191 LYS A C 1
ATOM 1506 O O . LYS A 1 191 ? 16.186 27.550 -1.191 1.00 87.12 191 LYS A O 1
ATOM 1511 N N . ILE A 1 192 ? 14.617 26.364 -0.143 1.00 82.38 192 ILE A N 1
ATOM 1512 C CA . ILE A 1 192 ? 13.518 26.910 -0.953 1.00 82.38 192 ILE A CA 1
ATOM 1513 C C . ILE A 1 192 ? 13.314 28.408 -0.704 1.00 82.38 192 ILE A C 1
ATOM 1515 O O . ILE A 1 192 ? 12.990 29.129 -1.644 1.00 82.38 192 ILE A O 1
ATOM 1519 N N . GLU A 1 193 ? 13.555 28.898 0.513 1.00 79.62 193 GLU A N 1
ATOM 1520 C CA . GLU A 1 193 ? 13.547 30.338 0.800 1.00 79.62 193 GLU A CA 1
ATOM 1521 C C . GLU A 1 193 ? 14.633 31.100 0.031 1.00 79.62 193 GLU A C 1
ATOM 1523 O O . GLU A 1 193 ? 14.372 32.220 -0.380 1.00 79.62 193 GLU A O 1
ATOM 1528 N N . GLN A 1 194 ? 15.790 30.494 -0.265 1.00 84.19 194 GLN A N 1
ATOM 1529 C CA . GLN A 1 194 ? 16.859 31.132 -1.057 1.00 84.19 194 GLN A CA 1
ATOM 1530 C C . GLN A 1 194 ? 16.489 31.377 -2.526 1.00 84.19 194 GLN A C 1
ATOM 1532 O O . GLN A 1 194 ? 17.175 32.138 -3.204 1.00 84.19 194 GLN A O 1
ATOM 1537 N N . LEU A 1 195 ? 15.411 30.771 -3.032 1.00 80.06 195 LEU A N 1
ATOM 1538 C CA . LEU A 1 195 ? 14.873 31.043 -4.369 1.00 80.06 195 LEU A CA 1
ATOM 1539 C C . LEU A 1 195 ? 14.051 32.347 -4.394 1.00 80.06 195 LEU A C 1
ATOM 1541 O O . LEU A 1 195 ? 13.015 32.420 -5.066 1.00 80.06 195 LEU A O 1
ATOM 1545 N N . GLU A 1 196 ? 14.493 33.360 -3.634 1.00 69.06 196 GLU A N 1
ATOM 1546 C CA . GLU A 1 196 ? 13.863 34.676 -3.585 1.00 69.06 196 GLU A CA 1
ATOM 1547 C C . GLU A 1 196 ? 13.781 35.300 -4.982 1.00 69.06 196 GLU A C 1
ATOM 1549 O O . GLU A 1 196 ? 14.511 34.990 -5.921 1.00 69.06 196 GLU A O 1
ATOM 1554 N N . ARG A 1 197 ? 12.769 36.140 -5.136 1.00 62.38 197 ARG A N 1
ATOM 1555 C CA . ARG A 1 197 ? 12.115 36.421 -6.405 1.00 62.38 197 ARG A CA 1
ATOM 1556 C C . ARG A 1 197 ? 12.740 37.626 -7.130 1.00 62.38 197 ARG A C 1
ATOM 1558 O O . ARG A 1 197 ? 12.818 38.677 -6.504 1.00 62.38 197 ARG A O 1
ATOM 1565 N N . PRO A 1 198 ? 13.006 37.563 -8.452 1.00 56.56 198 PRO A N 1
ATOM 1566 C CA . PRO A 1 198 ? 13.447 38.747 -9.205 1.00 56.56 198 PRO A CA 1
ATOM 1567 C C . PRO A 1 198 ? 12.324 39.682 -9.730 1.00 56.56 198 PRO A C 1
ATOM 1569 O O . PRO A 1 198 ? 12.585 40.845 -10.010 1.00 56.56 198 PRO A O 1
ATOM 1572 N N . VAL A 1 199 ? 11.046 39.264 -9.850 1.00 52.03 199 VAL A N 1
ATOM 1573 C CA . VAL A 1 199 ? 10.029 40.056 -10.608 1.00 52.03 199 VAL A CA 1
ATOM 1574 C C . VAL A 1 199 ? 8.833 40.575 -9.771 1.00 52.03 199 VAL A C 1
ATOM 1576 O O . VAL A 1 199 ? 8.152 39.770 -9.133 1.00 52.03 199 VAL A O 1
ATOM 1579 N N . PRO A 1 200 ? 8.437 41.868 -9.866 1.00 51.81 200 PRO A N 1
ATOM 1580 C CA . PRO A 1 200 ? 7.358 42.490 -9.071 1.00 51.81 200 PRO A CA 1
ATOM 1581 C C . PRO A 1 200 ? 5.901 42.234 -9.545 1.00 51.81 200 PRO A C 1
ATOM 1583 O O . PRO A 1 200 ? 4.984 42.924 -9.110 1.00 51.81 200 PRO A O 1
ATOM 1586 N N . ARG A 1 201 ? 5.625 41.266 -10.437 1.00 47.84 201 ARG A N 1
ATOM 1587 C CA . ARG A 1 201 ? 4.327 41.154 -11.162 1.00 47.84 201 ARG A CA 1
ATOM 1588 C C . ARG A 1 201 ? 3.379 40.014 -10.754 1.00 47.84 201 ARG A C 1
ATOM 1590 O O . ARG A 1 201 ? 2.517 39.632 -11.533 1.00 47.84 201 ARG A O 1
ATOM 1597 N N . TRP A 1 202 ? 3.502 39.447 -9.557 1.00 52.62 202 TRP A N 1
ATOM 1598 C CA . TRP A 1 202 ? 2.462 38.545 -9.018 1.00 52.62 202 TRP A CA 1
ATOM 1599 C C . TRP A 1 202 ? 1.968 39.098 -7.703 1.00 52.62 202 TRP A C 1
ATOM 1601 O O . TRP A 1 202 ? 2.771 39.644 -6.941 1.00 52.62 202 TRP A O 1
ATOM 1611 N N . SER A 1 203 ? 0.689 38.855 -7.421 1.00 51.19 203 SER A N 1
ATOM 1612 C CA . SER A 1 203 ? 0.154 39.019 -6.082 1.00 51.19 203 SER A CA 1
ATOM 1613 C C . SER A 1 203 ? 1.034 38.220 -5.109 1.00 51.19 203 SER A C 1
ATOM 1615 O O . SER A 1 203 ? 1.394 37.069 -5.366 1.00 51.19 203 SER A O 1
ATOM 1617 N N . ALA A 1 204 ? 1.406 38.821 -3.980 1.00 49.66 204 ALA A N 1
ATOM 1618 C CA . ALA A 1 204 ? 2.102 38.112 -2.902 1.00 49.66 204 ALA A CA 1
ATOM 1619 C C . ALA A 1 204 ? 1.320 36.862 -2.423 1.00 49.66 204 ALA A C 1
ATOM 1621 O O . ALA A 1 204 ? 1.881 35.973 -1.786 1.00 49.66 204 ALA A O 1
ATOM 1622 N N . LEU A 1 205 ? 0.030 36.783 -2.769 1.00 48.16 205 LEU A N 1
ATOM 1623 C CA . LEU A 1 205 ? -0.910 35.735 -2.405 1.00 48.16 205 LEU A CA 1
ATOM 1624 C C . LEU A 1 205 ? -0.655 34.412 -3.147 1.00 48.16 205 LEU A C 1
ATOM 1626 O O . LEU A 1 205 ? -0.586 33.372 -2.499 1.00 48.16 205 LEU A O 1
ATOM 1630 N N . ASP A 1 206 ? -0.460 34.428 -4.468 1.00 55.06 206 ASP A N 1
ATOM 1631 C CA . ASP A 1 206 ? -0.274 33.196 -5.259 1.00 55.06 206 ASP A CA 1
ATOM 1632 C C . ASP A 1 206 ? 1.067 32.515 -4.953 1.00 55.06 206 ASP A C 1
ATOM 1634 O O . ASP A 1 206 ? 1.142 31.296 -4.779 1.00 55.06 206 ASP A O 1
ATOM 1638 N N . PHE A 1 207 ? 2.119 33.322 -4.787 1.00 52.94 207 PHE A N 1
ATOM 1639 C CA . PHE A 1 207 ? 3.437 32.852 -4.358 1.00 52.94 207 PHE A CA 1
ATOM 1640 C C . PHE A 1 207 ? 3.423 32.380 -2.899 1.00 52.94 207 PHE A C 1
ATOM 1642 O O . PHE A 1 207 ? 3.929 31.301 -2.592 1.00 52.94 207 PHE A O 1
ATOM 1649 N N . GLY A 1 208 ? 2.767 33.133 -2.008 1.00 54.69 208 GLY A N 1
ATOM 1650 C CA . GLY A 1 208 ? 2.564 32.730 -0.619 1.00 54.69 208 GLY A CA 1
ATOM 1651 C C . GLY A 1 208 ? 1.803 31.408 -0.497 1.00 54.69 208 GLY A C 1
ATOM 1652 O O . GLY A 1 208 ? 2.121 30.606 0.376 1.00 54.69 208 GLY A O 1
ATOM 1653 N N . ASN A 1 209 ? 0.849 31.134 -1.388 1.00 55.72 209 ASN A N 1
ATOM 1654 C CA . ASN A 1 209 ? 0.106 29.875 -1.415 1.00 55.72 209 ASN A CA 1
ATOM 1655 C C . ASN A 1 209 ? 0.958 28.702 -1.915 1.00 55.72 209 ASN A C 1
ATOM 1657 O O . ASN A 1 209 ? 0.907 27.634 -1.309 1.00 55.72 209 ASN A O 1
ATOM 1661 N N . LEU A 1 210 ? 1.781 28.898 -2.949 1.00 55.50 210 LEU A N 1
ATOM 1662 C CA . LEU A 1 210 ? 2.722 27.876 -3.419 1.00 55.50 210 LEU A CA 1
ATOM 1663 C C . LEU A 1 210 ? 3.759 27.531 -2.338 1.00 55.50 210 LEU A C 1
ATOM 1665 O O . LEU A 1 210 ? 3.945 26.361 -2.019 1.00 55.50 210 LEU A O 1
ATOM 1669 N N . LEU A 1 211 ? 4.369 28.541 -1.707 1.00 55.22 211 LEU A N 1
ATOM 1670 C CA . LEU A 1 211 ? 5.306 28.357 -0.593 1.00 55.22 211 LEU A CA 1
ATOM 1671 C C . LEU A 1 211 ? 4.646 27.702 0.620 1.00 55.22 211 LEU A C 1
ATOM 1673 O O . LEU A 1 211 ? 5.229 26.796 1.205 1.00 55.22 211 LEU A O 1
ATOM 1677 N N . LYS A 1 212 ? 3.428 28.115 0.996 1.00 59.31 212 LYS A N 1
ATOM 1678 C CA . LYS A 1 212 ? 2.661 27.466 2.073 1.00 59.31 212 LYS A CA 1
ATOM 1679 C C . LYS A 1 212 ? 2.392 25.999 1.763 1.00 59.31 212 LYS A C 1
ATOM 1681 O O . LYS A 1 212 ? 2.480 25.178 2.667 1.00 59.31 212 LYS A O 1
ATOM 1686 N N . GLN A 1 213 ? 2.093 25.662 0.511 1.00 54.50 213 GLN A N 1
ATOM 1687 C CA . GLN A 1 213 ? 1.871 24.278 0.099 1.00 54.50 213 GLN A CA 1
ATOM 1688 C C . GLN A 1 213 ? 3.174 23.474 0.098 1.00 54.50 213 GLN A C 1
ATOM 1690 O O . GLN A 1 213 ? 3.200 22.401 0.684 1.00 54.50 213 GLN A O 1
ATOM 1695 N N . ILE A 1 214 ? 4.280 24.007 -0.430 1.00 51.16 214 ILE A N 1
ATOM 1696 C CA . ILE A 1 214 ? 5.602 23.355 -0.359 1.00 51.16 214 ILE A CA 1
ATOM 1697 C C . ILE A 1 214 ? 6.031 23.143 1.106 1.00 51.16 214 ILE A C 1
ATOM 1699 O O . ILE A 1 214 ? 6.476 22.058 1.475 1.00 51.16 214 ILE A O 1
ATOM 1703 N N . LYS A 1 215 ? 5.821 24.142 1.974 1.00 50.72 215 LYS A N 1
ATOM 1704 C CA . LYS A 1 215 ? 6.120 24.070 3.414 1.00 50.72 215 LYS A CA 1
ATOM 1705 C C . LYS A 1 215 ? 5.206 23.109 4.181 1.00 50.72 215 LYS A C 1
ATOM 1707 O O . LYS A 1 215 ? 5.669 22.481 5.122 1.00 50.72 215 LYS A O 1
ATOM 1712 N N . ALA A 1 216 ? 3.935 22.974 3.796 1.00 52.28 216 ALA A N 1
ATOM 1713 C CA . ALA A 1 216 ? 3.006 22.006 4.392 1.00 52.28 216 ALA A CA 1
ATOM 1714 C C . ALA A 1 216 ? 3.341 20.552 4.018 1.00 52.28 216 ALA A C 1
ATOM 1716 O O . ALA A 1 216 ? 2.893 19.612 4.672 1.00 52.28 216 ALA A O 1
ATOM 1717 N N . VAL A 1 217 ? 4.102 20.385 2.939 1.00 42.12 217 VAL A N 1
ATOM 1718 C CA . VAL A 1 217 ? 4.503 19.109 2.364 1.00 42.12 217 VAL A CA 1
ATOM 1719 C C . VAL A 1 217 ? 5.866 18.643 2.894 1.00 42.12 217 VAL A C 1
ATOM 1721 O O . VAL A 1 217 ? 6.063 17.438 3.064 1.00 42.12 217 VAL A O 1
ATOM 1724 N N . ALA A 1 218 ? 6.784 19.564 3.204 1.00 44.03 218 ALA A N 1
ATOM 1725 C CA . ALA A 1 218 ? 7.948 19.243 4.020 1.00 44.03 218 ALA A CA 1
ATOM 1726 C C . ALA A 1 218 ? 7.431 18.634 5.336 1.00 44.03 218 ALA A C 1
ATOM 1728 O O . ALA A 1 218 ? 6.648 19.290 6.029 1.00 44.03 218 ALA A O 1
ATOM 1729 N N . PRO A 1 219 ? 7.775 17.376 5.673 1.00 43.19 219 PRO A N 1
ATOM 1730 C CA . PRO A 1 219 ? 7.294 16.756 6.892 1.00 43.19 219 PRO A CA 1
ATOM 1731 C C . PRO A 1 219 ? 7.476 17.720 8.064 1.00 43.19 219 PRO A C 1
ATOM 1733 O O . PRO A 1 219 ? 8.574 18.240 8.271 1.00 43.19 219 PRO A O 1
ATOM 1736 N N . LEU A 1 220 ? 6.443 17.874 8.896 1.00 41.62 220 LEU A N 1
ATOM 1737 C CA . LEU A 1 220 ? 6.538 18.392 10.271 1.00 41.62 220 LEU A CA 1
ATOM 1738 C C . LEU A 1 220 ? 7.413 17.474 11.157 1.00 41.62 220 LEU A C 1
ATOM 1740 O O . LEU A 1 220 ? 7.161 17.277 12.341 1.00 41.62 220 LEU A O 1
ATOM 1744 N N . SER A 1 221 ? 8.465 16.890 10.587 1.00 39.88 221 SER A N 1
ATOM 1745 C CA . SER A 1 221 ? 9.531 16.208 11.288 1.00 39.88 221 SER A CA 1
ATOM 1746 C C . SER A 1 221 ? 10.387 17.198 12.079 1.00 39.88 221 SER A C 1
ATOM 1748 O O . SER A 1 221 ? 11.060 16.765 13.010 1.00 39.88 221 SER A O 1
ATOM 1750 N N . SER A 1 222 ? 10.337 18.509 11.804 1.00 42.12 222 SER A N 1
ATOM 1751 C CA . SER A 1 222 ? 11.073 19.496 12.607 1.00 42.12 222 SER A CA 1
ATOM 1752 C C . SER A 1 222 ? 10.535 19.653 14.036 1.00 42.12 222 SER A C 1
ATOM 1754 O O . SER A 1 222 ? 11.314 19.996 14.915 1.00 42.12 222 SER A O 1
ATOM 1756 N N . ALA A 1 223 ? 9.273 19.315 14.335 1.00 40.88 223 ALA A N 1
ATOM 1757 C CA . ALA A 1 223 ? 8.752 19.395 15.709 1.00 40.88 223 ALA A CA 1
ATOM 1758 C C . ALA A 1 223 ? 9.125 18.184 16.590 1.00 40.88 223 ALA A C 1
ATOM 1760 O O . ALA A 1 223 ? 9.043 18.262 17.813 1.00 40.88 223 ALA A O 1
ATOM 1761 N N . VAL A 1 224 ? 9.536 17.064 15.985 1.00 42.50 224 VAL A N 1
ATOM 1762 C CA . VAL A 1 224 ? 9.932 15.845 16.717 1.00 42.50 224 VAL A CA 1
ATOM 1763 C C . VAL A 1 224 ? 11.447 15.610 16.646 1.00 42.50 224 VAL A C 1
ATOM 1765 O O . VAL A 1 224 ? 12.009 15.013 17.561 1.00 42.50 224 VAL A O 1
ATOM 1768 N N . ALA A 1 225 ? 12.126 16.126 15.613 1.00 39.44 225 ALA A N 1
ATOM 1769 C CA . ALA A 1 225 ? 13.575 16.002 15.437 1.00 39.44 225 ALA A CA 1
ATOM 1770 C C . ALA A 1 225 ? 14.372 17.229 15.923 1.00 39.44 225 ALA A C 1
ATOM 1772 O O . ALA A 1 225 ? 15.518 17.066 16.341 1.00 39.44 225 ALA A O 1
ATOM 1773 N N . ALA A 1 226 ? 13.795 18.440 15.957 1.00 42.62 226 ALA A N 1
ATOM 1774 C CA . ALA A 1 226 ? 14.431 19.557 16.652 1.00 42.62 226 ALA A CA 1
ATOM 1775 C C . ALA A 1 226 ? 14.051 19.480 18.132 1.00 42.62 226 ALA A C 1
ATOM 1777 O O . ALA A 1 226 ? 12.934 19.810 18.518 1.00 42.62 226 ALA A O 1
ATOM 1778 N N . GLY A 1 227 ? 14.980 19.028 18.973 1.00 41.16 227 GLY A N 1
ATOM 1779 C CA . GLY A 1 227 ? 14.839 18.918 20.426 1.00 41.16 227 GLY A CA 1
ATOM 1780 C C . GLY A 1 227 ? 14.633 20.241 21.181 1.00 41.16 227 GLY A C 1
ATOM 1781 O O . GLY A 1 227 ? 15.210 20.409 22.254 1.00 41.16 227 GLY A O 1
ATOM 1782 N N . GLN A 1 228 ? 13.796 21.152 20.686 1.00 42.59 228 GLN A N 1
ATOM 1783 C CA . GLN A 1 228 ? 13.281 22.326 21.388 1.00 42.59 228 GLN A CA 1
ATOM 1784 C C . GLN A 1 228 ? 12.019 21.974 22.187 1.00 42.59 228 GLN A C 1
ATOM 1786 O O . GLN A 1 228 ? 10.977 22.609 22.087 1.00 42.59 228 GLN A O 1
ATOM 1791 N N . VAL A 1 229 ? 12.122 20.953 23.034 1.00 45.94 229 VAL A N 1
ATOM 1792 C CA . VAL A 1 229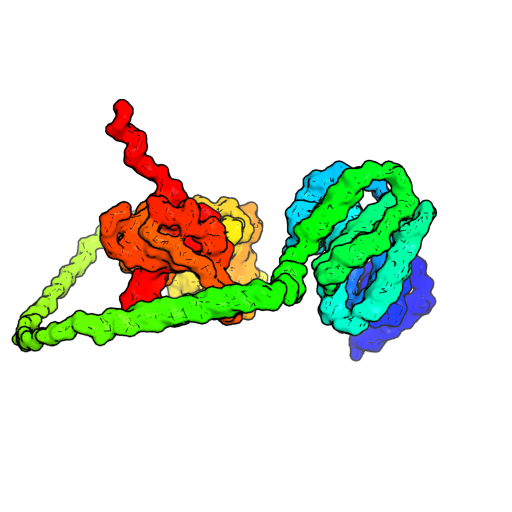 ? 11.299 20.913 24.243 1.00 45.94 229 VAL A CA 1
ATOM 1793 C C . VAL A 1 229 ? 12.067 21.759 25.249 1.00 45.94 229 VAL A C 1
ATOM 1795 O O . VAL A 1 229 ? 13.200 21.392 25.584 1.00 45.94 229 VAL A O 1
ATOM 1798 N N . SER A 1 230 ? 11.507 22.901 25.669 1.00 63.03 230 SER A N 1
ATOM 1799 C CA . SER A 1 230 ? 12.155 23.780 26.652 1.00 63.03 230 SER A CA 1
ATOM 1800 C C . SER A 1 230 ? 12.541 22.974 27.899 1.00 63.03 230 SER A C 1
ATOM 1802 O O . SER A 1 230 ? 11.924 21.946 28.204 1.00 63.03 230 SER A O 1
ATOM 1804 N N . ALA A 1 231 ? 13.569 23.410 28.632 1.00 63.00 231 ALA A N 1
ATOM 1805 C CA . ALA A 1 231 ? 13.996 22.724 29.854 1.00 63.00 231 ALA A CA 1
ATOM 1806 C C . ALA A 1 231 ? 12.820 22.511 30.831 1.00 63.00 231 ALA A C 1
ATOM 1808 O O . ALA A 1 231 ? 12.690 21.432 31.409 1.00 63.00 231 ALA A O 1
ATOM 1809 N N . GLU A 1 232 ? 11.899 23.476 30.917 1.00 60.81 232 GLU A N 1
ATOM 1810 C CA . GLU A 1 232 ? 10.664 23.366 31.703 1.00 60.81 232 GLU A CA 1
ATOM 1811 C C . GLU A 1 232 ? 9.734 22.261 31.210 1.00 60.81 232 GLU A C 1
ATOM 1813 O O . GLU A 1 232 ? 9.136 21.537 32.002 1.00 60.81 232 GLU A O 1
ATOM 1818 N N . GLN A 1 233 ? 9.605 22.100 29.899 1.00 59.31 233 GLN A N 1
ATOM 1819 C CA . GLN A 1 233 ? 8.683 21.146 29.301 1.00 59.31 233 GLN A CA 1
ATOM 1820 C C . GLN A 1 233 ? 9.240 19.711 29.396 1.00 59.31 233 GLN A C 1
ATOM 1822 O O . GLN A 1 233 ? 8.475 18.774 29.638 1.00 59.31 233 GLN A O 1
ATOM 1827 N N . ARG A 1 234 ? 10.576 19.545 29.375 1.00 65.50 234 ARG A N 1
ATOM 1828 C CA . ARG A 1 234 ? 11.252 18.291 29.764 1.00 65.50 234 ARG A CA 1
ATOM 1829 C C . ARG A 1 234 ? 11.060 17.996 31.250 1.00 65.50 234 ARG A C 1
ATOM 1831 O O . ARG A 1 234 ? 10.708 16.876 31.608 1.00 65.50 234 ARG A O 1
ATOM 1838 N N . GLN A 1 235 ? 11.213 19.002 32.110 1.00 76.31 235 GLN A N 1
ATOM 1839 C CA . GLN A 1 235 ? 11.011 18.852 33.551 1.00 76.31 235 GLN A CA 1
ATOM 1840 C C . GLN A 1 235 ? 9.550 18.512 33.892 1.00 76.31 235 GLN A C 1
ATOM 1842 O O . GLN A 1 235 ? 9.294 17.718 34.794 1.00 76.31 235 GLN A O 1
ATOM 1847 N N . ARG A 1 236 ? 8.580 19.051 33.144 1.00 78.00 236 ARG A N 1
ATOM 1848 C CA . ARG A 1 236 ? 7.150 18.754 33.303 1.00 78.00 236 ARG A CA 1
ATOM 1849 C C . ARG A 1 236 ? 6.806 17.325 32.884 1.00 78.00 236 ARG A C 1
ATOM 1851 O O . ARG A 1 236 ? 6.045 16.662 33.585 1.00 78.00 236 ARG A O 1
ATOM 1858 N N . LEU A 1 237 ? 7.387 16.841 31.785 1.00 66.56 237 LEU A N 1
ATOM 1859 C CA . LEU A 1 237 ? 7.261 15.446 31.350 1.00 66.56 237 LEU A CA 1
ATOM 1860 C C . LEU A 1 237 ? 7.879 14.481 32.367 1.00 66.56 237 LEU A C 1
ATOM 1862 O O . LEU A 1 237 ? 7.252 13.481 32.709 1.00 66.56 237 LEU A O 1
ATOM 1866 N N . GLU A 1 238 ? 9.050 14.812 32.912 1.00 76.69 238 GLU A N 1
ATOM 1867 C CA . GLU A 1 238 ? 9.711 13.978 33.918 1.00 76.69 238 GLU A CA 1
ATOM 1868 C C . GLU A 1 238 ? 8.924 13.944 35.239 1.00 76.69 238 GLU A C 1
ATOM 1870 O O . GLU A 1 238 ? 8.684 12.868 35.783 1.00 76.69 238 GLU A O 1
ATOM 1875 N N . ARG A 1 239 ? 8.402 15.090 35.705 1.00 86.50 239 ARG A N 1
ATOM 1876 C CA . ARG A 1 239 ? 7.497 15.140 36.871 1.00 86.50 239 ARG A CA 1
ATOM 1877 C C . ARG A 1 239 ? 6.218 14.335 36.637 1.00 86.50 239 ARG A C 1
ATOM 1879 O O . ARG A 1 239 ? 5.775 13.616 37.527 1.00 86.50 239 ARG A O 1
ATOM 1886 N N . SER A 1 240 ? 5.634 14.419 35.441 1.00 79.94 240 SER A N 1
ATOM 1887 C CA . SER A 1 240 ? 4.439 13.644 35.088 1.00 79.94 240 SER A CA 1
ATOM 1888 C C . SER A 1 240 ? 4.722 12.137 35.071 1.00 79.94 240 SER A C 1
ATOM 1890 O O . SER A 1 240 ? 3.919 11.354 35.580 1.00 79.94 240 SER A O 1
ATOM 1892 N N . ARG A 1 241 ? 5.893 11.731 34.569 1.00 80.75 241 ARG A N 1
ATOM 1893 C CA . ARG A 1 241 ? 6.356 10.339 34.578 1.00 80.75 241 ARG A CA 1
ATOM 1894 C C . ARG A 1 241 ? 6.592 9.818 35.999 1.00 80.75 241 ARG A C 1
ATOM 1896 O O . ARG A 1 241 ? 6.179 8.699 36.302 1.00 80.75 241 ARG A O 1
ATOM 1903 N N . GLN A 1 242 ? 7.210 10.616 36.869 1.00 86.62 242 GLN A N 1
ATOM 1904 C CA . GLN A 1 242 ? 7.425 10.265 38.277 1.00 86.62 242 GLN A CA 1
ATOM 1905 C C . GLN A 1 242 ? 6.096 10.124 39.035 1.00 86.62 242 GLN A C 1
ATOM 1907 O O . GLN A 1 242 ? 5.878 9.101 39.680 1.00 86.62 242 GLN A O 1
ATOM 1912 N N . ALA A 1 243 ? 5.161 11.062 38.854 1.00 86.00 243 ALA A N 1
ATOM 1913 C CA . ALA A 1 243 ? 3.830 10.991 39.462 1.00 86.00 243 ALA A CA 1
ATOM 1914 C C . ALA A 1 243 ? 3.034 9.752 39.004 1.00 86.00 243 ALA A C 1
ATOM 1916 O O . ALA A 1 243 ? 2.340 9.116 39.799 1.00 86.00 243 ALA A O 1
ATOM 1917 N N . ALA A 1 244 ? 3.153 9.362 37.730 1.00 75.81 244 ALA A N 1
ATOM 1918 C CA . ALA A 1 244 ? 2.514 8.152 37.215 1.00 75.81 244 ALA A CA 1
ATOM 1919 C C . ALA A 1 244 ? 3.109 6.866 37.823 1.00 75.81 244 ALA A C 1
ATOM 1921 O O . ALA A 1 244 ? 2.371 5.926 38.129 1.00 75.81 244 ALA A O 1
ATOM 1922 N N . LEU A 1 245 ? 4.430 6.822 38.027 1.00 79.38 245 LEU A N 1
ATOM 1923 C CA . LEU A 1 245 ? 5.109 5.699 38.682 1.00 79.38 245 LEU A CA 1
ATOM 1924 C C . LEU A 1 245 ? 4.750 5.592 40.167 1.00 79.38 245 LEU A C 1
ATOM 1926 O O . LEU A 1 245 ? 4.552 4.487 40.670 1.00 79.38 245 LEU A O 1
ATOM 1930 N N . GLU A 1 246 ? 4.614 6.720 40.855 1.00 85.00 246 GLU A N 1
ATOM 1931 C CA . GLU A 1 246 ? 4.212 6.765 42.260 1.00 85.00 246 GLU A CA 1
ATOM 1932 C C . GLU A 1 246 ? 2.756 6.324 42.448 1.00 85.00 246 GLU A C 1
ATOM 1934 O O . GLU A 1 246 ? 2.473 5.452 43.269 1.00 85.00 246 GLU A O 1
ATOM 1939 N N . LYS A 1 247 ? 1.849 6.784 41.576 1.00 83.75 247 LYS A N 1
ATOM 1940 C CA . LYS A 1 247 ? 0.456 6.310 41.535 1.00 83.75 247 LYS A CA 1
ATOM 1941 C C . LYS A 1 247 ? 0.362 4.807 41.255 1.00 83.75 247 LYS A C 1
ATOM 1943 O O . LYS A 1 247 ? -0.525 4.128 41.770 1.00 83.75 247 LYS A O 1
ATOM 1948 N N . LYS A 1 248 ? 1.283 4.260 40.454 1.00 78.81 248 LYS A N 1
ATOM 1949 C CA . LYS A 1 248 ? 1.381 2.813 40.214 1.00 78.81 248 LYS A CA 1
ATOM 1950 C C . LYS A 1 248 ? 1.885 2.055 41.448 1.00 78.81 248 LYS A C 1
ATOM 1952 O O . LYS A 1 248 ? 1.364 0.981 41.726 1.00 78.81 248 LYS A O 1
ATOM 1957 N N . ARG A 1 249 ? 2.846 2.608 42.198 1.00 82.06 249 ARG A N 1
ATOM 1958 C CA . ARG A 1 249 ? 3.327 2.035 43.469 1.00 82.06 249 ARG A CA 1
ATOM 1959 C C . ARG A 1 249 ? 2.243 2.020 44.545 1.00 82.06 249 ARG A C 1
ATOM 1961 O O . ARG A 1 249 ? 2.080 0.997 45.196 1.00 82.06 249 ARG A O 1
ATOM 1968 N N . GLN A 1 250 ? 1.471 3.097 44.678 1.00 77.69 250 GLN A N 1
ATOM 1969 C CA . GLN A 1 250 ? 0.348 3.170 45.624 1.00 77.69 250 GLN A CA 1
ATOM 1970 C C . GLN A 1 250 ? -0.705 2.095 45.325 1.00 77.69 250 GLN A C 1
ATOM 1972 O O . GLN A 1 250 ? -1.060 1.315 46.202 1.00 77.69 250 GLN A O 1
ATOM 1977 N N . ARG A 1 251 ? -1.078 1.941 44.047 1.00 74.50 251 ARG A N 1
ATOM 1978 C CA . ARG A 1 251 ? -2.010 0.889 43.606 1.00 74.50 251 ARG A CA 1
ATOM 1979 C C . ARG A 1 251 ? -1.502 -0.535 43.833 1.00 74.50 251 ARG A C 1
ATOM 1981 O O . ARG A 1 251 ? -2.313 -1.439 43.946 1.00 74.50 251 ARG A O 1
ATOM 1988 N N . GLN A 1 252 ? -0.186 -0.747 43.854 1.00 68.94 252 GLN A N 1
ATOM 1989 C CA . GLN A 1 252 ? 0.404 -2.060 44.137 1.00 68.94 252 GLN A CA 1
ATOM 1990 C C . GLN A 1 252 ? 0.547 -2.331 45.641 1.00 68.94 252 GLN A C 1
ATOM 1992 O O . GLN A 1 252 ? 0.541 -3.493 46.038 1.00 68.94 252 GLN A O 1
ATOM 1997 N N . GLY A 1 253 ? 0.650 -1.286 46.469 1.00 63.53 253 GLY A N 1
ATOM 1998 C CA . GLY A 1 253 ? 0.673 -1.403 47.928 1.00 63.53 253 GLY A CA 1
ATOM 1999 C C . GLY A 1 253 ? -0.698 -1.715 48.532 1.00 63.53 253 GLY A C 1
ATOM 2000 O O . GLY A 1 253 ? -0.778 -2.487 49.481 1.00 63.53 253 GLY A O 1
ATOM 2001 N N . GLU A 1 254 ? -1.776 -1.183 47.951 1.00 53.34 254 GLU A N 1
ATOM 2002 C CA . GLU A 1 254 ? -3.146 -1.365 48.462 1.00 53.34 254 GLU A CA 1
ATOM 2003 C C . GLU A 1 254 ? -3.744 -2.752 48.160 1.00 53.34 254 GLU A C 1
ATOM 2005 O O . GLU A 1 254 ? -4.646 -3.194 48.859 1.00 53.34 254 GLU A O 1
ATOM 2010 N N . THR A 1 255 ? -3.215 -3.495 47.181 1.00 49.38 255 THR A N 1
ATOM 2011 C CA . THR A 1 255 ? -3.674 -4.864 46.854 1.00 49.38 255 THR A CA 1
ATOM 2012 C C . THR A 1 255 ? -3.083 -5.979 47.726 1.00 49.38 255 THR A C 1
ATOM 2014 O O . THR A 1 255 ? -3.390 -7.144 47.488 1.00 49.38 255 THR A O 1
ATOM 2017 N N . SER A 1 256 ? -2.239 -5.658 48.713 1.00 47.22 256 SER A N 1
ATOM 2018 C CA . SER A 1 256 ? -1.547 -6.663 49.543 1.00 47.22 256 SER A CA 1
ATOM 2019 C C . SER A 1 256 ? -2.018 -6.723 51.000 1.00 47.22 256 SER A C 1
ATOM 2021 O O . SER A 1 256 ? -1.408 -7.434 51.796 1.00 47.22 256 SER A O 1
ATOM 2023 N N . ALA A 1 257 ? -3.090 -6.017 51.365 1.00 48.34 257 ALA A N 1
ATOM 2024 C CA . ALA A 1 257 ? -3.690 -6.122 52.690 1.00 48.34 257 ALA A CA 1
ATOM 2025 C C . ALA A 1 257 ? -5.114 -6.691 52.592 1.00 48.34 257 ALA A C 1
ATOM 2027 O O . ALA A 1 257 ? -5.962 -6.128 51.913 1.00 48.34 257 ALA A O 1
ATOM 2028 N N . GLU A 1 258 ? -5.322 -7.794 53.316 1.00 42.81 258 GLU A N 1
ATOM 2029 C CA . GLU A 1 258 ? -6.603 -8.417 53.688 1.00 42.81 258 GLU A CA 1
ATOM 2030 C C . GLU A 1 258 ? -7.336 -9.275 52.644 1.00 42.81 258 GLU A C 1
ATOM 2032 O O . GLU A 1 258 ? -8.257 -8.821 51.977 1.00 42.81 258 GLU A O 1
ATOM 2037 N N . ILE A 1 259 ? -7.035 -10.584 52.646 1.00 37.69 259 ILE A N 1
ATOM 2038 C CA . ILE A 1 259 ? -8.082 -11.620 52.744 1.00 37.69 259 ILE A CA 1
ATOM 2039 C C . ILE A 1 259 ? -7.600 -12.693 53.746 1.00 37.69 259 ILE A C 1
ATOM 2041 O O . ILE A 1 259 ? -6.579 -13.337 53.485 1.00 37.69 259 ILE A O 1
ATOM 2045 N N . PRO A 1 260 ? -8.283 -12.887 54.893 1.00 37.88 260 PRO A N 1
ATOM 2046 C CA . PRO A 1 260 ? -8.033 -13.995 55.809 1.00 37.88 260 PRO A CA 1
ATOM 2047 C C . PRO A 1 260 ? -8.497 -15.312 55.188 1.00 37.88 260 PRO A C 1
ATOM 2049 O O . PRO A 1 260 ? -9.511 -15.364 54.492 1.00 37.88 260 PRO A O 1
ATOM 2052 N N . GLY A 1 261 ? -7.730 -16.368 55.441 1.00 37.81 261 GLY A N 1
ATOM 2053 C CA . GLY A 1 261 ? -8.004 -17.700 54.928 1.00 37.81 261 GLY A CA 1
ATOM 2054 C C . GLY A 1 261 ? -9.266 -18.329 55.503 1.00 37.81 261 GLY A C 1
ATOM 2055 O O . GLY A 1 261 ? -9.681 -18.017 56.614 1.00 37.81 261 GLY A O 1
ATOM 2056 N N . ASP A 1 262 ? -9.789 -19.299 54.762 1.00 30.83 262 ASP A N 1
ATOM 2057 C CA . ASP A 1 262 ? -10.398 -20.453 55.394 1.00 30.83 262 ASP A CA 1
ATOM 2058 C C . ASP A 1 262 ? -10.152 -21.714 54.573 1.00 30.83 262 ASP A C 1
ATOM 2060 O O . ASP A 1 262 ? -10.122 -21.713 53.338 1.00 30.83 262 ASP A O 1
ATOM 2064 N N . ALA A 1 263 ? -9.874 -22.774 55.316 1.00 36.84 263 ALA A N 1
ATOM 2065 C CA . ALA A 1 263 ? -9.502 -24.083 54.834 1.00 36.84 263 ALA A CA 1
ATOM 2066 C C . ALA A 1 263 ? -10.740 -24.971 54.634 1.00 36.84 263 ALA A C 1
ATOM 2068 O O . ALA A 1 263 ? -11.820 -24.692 55.145 1.00 36.84 263 ALA A O 1
ATOM 2069 N N . ASN A 1 264 ? -10.479 -26.135 54.033 1.00 34.22 264 ASN A N 1
ATOM 2070 C CA . ASN A 1 264 ? -11.213 -27.394 54.194 1.00 34.22 264 ASN A CA 1
ATOM 2071 C C . ASN A 1 264 ? -12.302 -27.713 53.148 1.00 34.22 264 ASN A C 1
ATOM 2073 O O . ASN A 1 264 ? -13.420 -27.219 53.214 1.00 34.22 264 ASN A O 1
ATOM 2077 N N . ALA A 1 265 ? -11.989 -28.631 52.226 1.00 31.23 265 ALA A N 1
ATOM 2078 C CA . ALA A 1 265 ? -12.663 -29.932 52.104 1.00 31.23 265 ALA A CA 1
ATOM 2079 C C . ALA A 1 265 ? -12.121 -30.719 50.896 1.00 31.23 265 ALA A C 1
ATOM 2081 O O . ALA A 1 265 ? -11.880 -30.185 49.816 1.00 31.23 265 ALA A O 1
ATOM 2082 N N . GLN A 1 266 ? -11.908 -32.006 51.140 1.00 34.47 266 GLN A N 1
ATOM 2083 C CA . GLN A 1 266 ? -11.331 -33.022 50.264 1.00 34.47 266 GLN A CA 1
ATOM 2084 C C . GLN A 1 266 ? -12.440 -33.777 49.469 1.00 34.47 266 GLN A C 1
ATOM 2086 O O . GLN A 1 266 ? -13.594 -33.354 49.516 1.00 34.47 266 GLN A O 1
ATOM 2091 N N . PRO A 1 267 ? -12.129 -34.828 48.675 1.00 54.44 267 PRO A N 1
ATOM 2092 C CA . PRO A 1 267 ? -12.667 -35.040 47.332 1.00 54.44 267 PRO A CA 1
ATOM 2093 C C . PRO A 1 267 ? -13.733 -36.145 47.266 1.00 54.44 267 PRO A C 1
ATOM 2095 O O . PRO A 1 267 ? -13.832 -36.950 48.182 1.00 54.44 267 PRO A O 1
ATOM 2098 N N . MET A 1 268 ? -14.453 -36.248 46.143 1.00 29.61 268 MET A N 1
ATOM 2099 C CA . MET A 1 268 ? -14.909 -37.509 45.525 1.00 29.61 268 MET A CA 1
ATOM 2100 C C . MET A 1 268 ? -15.753 -37.206 44.278 1.00 29.61 268 MET A C 1
ATOM 2102 O O . MET A 1 268 ? -16.536 -36.260 44.284 1.00 29.61 268 MET A O 1
ATOM 2106 N N . GLY A 1 269 ? -15.631 -38.031 43.233 1.00 30.11 269 GLY A N 1
ATOM 2107 C CA . GLY A 1 269 ? -16.590 -38.029 42.124 1.00 30.11 269 GLY A CA 1
ATOM 2108 C C . GLY A 1 269 ? -16.035 -38.467 40.775 1.00 30.11 269 GLY A C 1
ATOM 2109 O O . GLY A 1 269 ? -16.012 -37.679 39.838 1.00 30.11 269 GLY A O 1
ATOM 2110 N N . GLU A 1 270 ? -15.607 -39.724 40.683 1.00 35.22 270 GLU A N 1
ATOM 2111 C CA . GLU A 1 270 ? -15.526 -40.487 39.434 1.00 35.22 270 GLU A CA 1
ATOM 2112 C C . GLU A 1 270 ? -16.925 -40.538 38.790 1.00 35.22 270 GLU A C 1
ATOM 2114 O O . GLU A 1 270 ? -17.885 -40.959 39.437 1.00 35.22 270 GLU A O 1
ATOM 2119 N N . ALA A 1 271 ? -17.063 -40.106 37.535 1.00 33.88 271 ALA A N 1
ATOM 2120 C CA . ALA A 1 271 ? -18.286 -40.293 36.759 1.00 33.88 271 ALA A CA 1
ATOM 2121 C C . ALA A 1 271 ? -17.950 -40.623 35.303 1.00 33.88 271 ALA A C 1
ATOM 2123 O O . ALA A 1 271 ? -17.098 -40.000 34.671 1.00 33.88 271 ALA A O 1
ATOM 2124 N N . ALA A 1 272 ? -18.628 -41.667 34.838 1.00 32.31 272 ALA A N 1
ATOM 2125 C CA . ALA A 1 272 ? -18.377 -42.452 33.649 1.00 32.31 272 ALA A CA 1
ATOM 2126 C C . ALA A 1 272 ? -18.457 -41.678 32.327 1.00 32.31 272 ALA A C 1
ATOM 2128 O O . ALA A 1 272 ? -19.259 -40.763 32.142 1.00 32.31 272 ALA A O 1
ATOM 2129 N N . ALA A 1 273 ? -17.641 -42.143 31.383 1.00 37.81 273 ALA A N 1
ATOM 2130 C CA . ALA A 1 273 ? -17.718 -41.811 29.976 1.00 37.81 273 ALA A CA 1
ATOM 2131 C C . ALA A 1 273 ? -18.992 -42.407 29.355 1.00 37.81 273 ALA A C 1
ATOM 2133 O O . ALA A 1 273 ? -19.198 -43.619 29.379 1.00 37.81 273 ALA A O 1
ATOM 2134 N N . THR A 1 274 ? -19.817 -41.550 28.761 1.00 32.94 274 THR A N 1
ATOM 2135 C CA . THR A 1 274 ? -20.858 -41.938 27.803 1.00 32.94 274 THR A CA 1
ATOM 2136 C C . THR A 1 274 ? -20.371 -41.580 26.406 1.00 32.94 274 THR A C 1
ATOM 2138 O O . THR A 1 274 ? -20.203 -40.403 26.083 1.00 32.94 274 THR A O 1
ATOM 2141 N N . GLU A 1 275 ? -20.113 -42.608 25.598 1.00 36.19 275 GLU A N 1
ATOM 2142 C CA . GLU A 1 275 ? -19.861 -42.495 24.162 1.00 36.19 275 GLU A CA 1
ATOM 2143 C C . GLU A 1 275 ? -21.082 -41.898 23.440 1.00 36.19 275 GLU A C 1
ATOM 2145 O O . GLU A 1 275 ? -22.216 -42.302 23.717 1.00 36.19 275 GLU A O 1
ATOM 2150 N N . PRO A 1 276 ? -20.891 -40.961 22.496 1.00 42.03 276 PRO A N 1
ATOM 2151 C CA . PRO A 1 276 ? -21.956 -40.537 21.601 1.00 42.03 276 PRO A CA 1
ATOM 2152 C C . PRO A 1 276 ? -22.111 -41.526 20.423 1.00 42.03 276 PRO A C 1
ATOM 2154 O O . PRO A 1 276 ? -21.111 -42.044 19.920 1.00 42.03 276 PRO A O 1
ATOM 2157 N N . PRO A 1 277 ? -23.345 -41.773 19.944 1.00 47.69 277 PRO A N 1
ATOM 2158 C CA . PRO A 1 277 ? -23.607 -42.676 18.825 1.00 47.69 277 PRO A CA 1
ATOM 2159 C C . PRO A 1 277 ? -23.127 -42.090 17.481 1.00 47.69 277 PRO A C 1
ATOM 2161 O O . PRO A 1 277 ? -23.022 -40.867 17.338 1.00 47.69 277 PRO A O 1
ATOM 2164 N N . PRO A 1 278 ? -22.860 -42.940 16.471 1.00 44.75 278 PRO A N 1
ATOM 2165 C CA . PRO A 1 278 ? -22.403 -42.491 15.161 1.00 44.75 278 PRO A CA 1
ATOM 2166 C C . PRO A 1 278 ? -23.532 -41.774 14.397 1.00 44.75 278 PRO A C 1
ATOM 2168 O O . PRO A 1 278 ? -24.676 -42.234 14.423 1.00 44.75 278 PRO A O 1
ATOM 2171 N N . PRO A 1 279 ? -23.252 -40.676 13.673 1.00 47.06 279 PRO A N 1
ATOM 2172 C CA . PRO A 1 279 ? -24.245 -40.060 12.808 1.00 47.06 279 PRO A CA 1
ATOM 2173 C C . PRO A 1 279 ? -24.406 -40.869 11.512 1.00 47.06 279 PRO A C 1
ATOM 2175 O O . PRO A 1 279 ? -23.604 -40.764 10.586 1.00 47.06 279 PRO A O 1
ATOM 2178 N N . THR A 1 280 ? -25.480 -41.650 11.430 1.00 43.75 280 THR A N 1
ATOM 2179 C CA . THR A 1 280 ? -26.091 -42.088 10.166 1.00 43.75 280 THR A CA 1
ATOM 2180 C C . THR A 1 280 ? -26.792 -40.898 9.513 1.00 43.75 280 THR A C 1
ATOM 2182 O O . THR A 1 280 ? -27.794 -40.413 10.033 1.00 43.75 280 THR A O 1
ATOM 2185 N N . SER A 1 281 ? -26.279 -40.429 8.376 1.00 38.50 281 SER A N 1
ATOM 2186 C CA . SER A 1 281 ? -27.048 -39.644 7.404 1.00 38.50 281 SER A CA 1
ATOM 2187 C C . SER A 1 281 ? -26.336 -39.682 6.052 1.00 38.50 281 SER A C 1
ATOM 2189 O O . SER A 1 281 ? -25.403 -38.921 5.791 1.00 38.50 281 SER A O 1
ATOM 2191 N N . GLU A 1 282 ? -26.754 -40.627 5.212 1.00 36.84 282 GLU A N 1
ATOM 2192 C CA . GLU A 1 282 ? -26.491 -40.610 3.776 1.00 36.84 282 GLU A CA 1
ATOM 2193 C C . GLU A 1 282 ? -27.242 -39.420 3.168 1.00 36.84 282 GLU A C 1
ATOM 2195 O O . GLU A 1 282 ? -28.472 -39.390 3.125 1.00 36.84 282 GLU A O 1
ATOM 2200 N N . ALA A 1 283 ? -26.498 -38.415 2.709 1.00 35.72 283 ALA A N 1
ATOM 2201 C CA . ALA A 1 283 ? -27.046 -37.400 1.824 1.00 35.72 283 ALA A CA 1
ATOM 2202 C C . ALA A 1 283 ? -27.186 -37.995 0.407 1.00 35.72 283 ALA A C 1
ATOM 2204 O O . ALA A 1 283 ? -26.298 -38.733 -0.030 1.00 35.72 283 ALA A O 1
ATOM 2205 N N . PRO A 1 284 ? -28.263 -37.672 -0.331 1.00 35.31 284 PRO A N 1
ATOM 2206 C CA . PRO A 1 284 ? -28.480 -38.185 -1.675 1.00 35.31 284 PRO A CA 1
ATOM 2207 C C . PRO A 1 284 ? -27.342 -37.734 -2.594 1.00 35.31 284 PRO A C 1
ATOM 2209 O O . PRO A 1 284 ? -27.085 -36.541 -2.770 1.00 35.31 284 PRO A O 1
ATOM 2212 N N . THR A 1 285 ? -26.655 -38.715 -3.174 1.00 33.94 285 THR A N 1
ATOM 2213 C CA . THR A 1 285 ? -25.660 -38.498 -4.223 1.00 33.94 285 THR A CA 1
ATOM 2214 C C . THR A 1 285 ? -26.423 -38.059 -5.467 1.00 33.94 285 THR A C 1
ATOM 2216 O O . THR A 1 285 ? -27.033 -38.881 -6.143 1.00 33.94 285 THR A O 1
ATOM 2219 N N . ALA A 1 286 ? -26.471 -36.753 -5.726 1.00 39.44 286 ALA A N 1
ATOM 2220 C CA . ALA A 1 286 ? -27.006 -36.238 -6.977 1.00 39.44 286 ALA A CA 1
ATOM 2221 C C . ALA A 1 286 ? -26.112 -36.731 -8.123 1.00 39.44 286 ALA A C 1
ATOM 2223 O O . ALA A 1 286 ? -24.909 -36.456 -8.136 1.00 39.44 286 ALA A O 1
ATOM 2224 N N . GLU A 1 287 ? -26.696 -37.482 -9.056 1.00 36.75 287 GLU A N 1
ATOM 2225 C CA . GLU A 1 287 ? -26.030 -37.880 -10.292 1.00 36.75 287 GLU A CA 1
ATOM 2226 C C . GLU A 1 287 ? -25.535 -36.626 -11.034 1.00 36.75 287 GLU A C 1
ATOM 2228 O O . GLU A 1 287 ? -26.304 -35.675 -11.222 1.00 36.75 287 GLU A O 1
ATOM 2233 N N . PRO A 1 288 ? -24.255 -36.571 -11.443 1.00 43.03 288 PRO A N 1
ATOM 2234 C CA . PRO A 1 288 ? -23.756 -35.459 -12.231 1.00 43.03 288 PRO A CA 1
ATOM 2235 C C . PRO A 1 288 ? -24.465 -35.460 -13.584 1.00 43.03 288 PRO A C 1
ATOM 2237 O O . PRO A 1 288 ? -24.505 -36.480 -14.271 1.00 43.03 288 PRO A O 1
ATOM 2240 N N . ALA A 1 289 ? -25.017 -34.305 -13.958 1.00 44.72 289 ALA A N 1
ATOM 2241 C CA . ALA A 1 289 ? -25.625 -34.070 -15.258 1.00 44.72 289 ALA A CA 1
ATOM 2242 C C . ALA A 1 289 ? -24.629 -34.434 -16.372 1.00 44.72 289 ALA A C 1
ATOM 2244 O O . ALA A 1 289 ? -23.704 -33.685 -16.692 1.00 44.72 289 ALA A O 1
ATOM 2245 N N . ALA A 1 290 ? -24.802 -35.625 -16.936 1.00 47.88 290 ALA A N 1
ATOM 2246 C CA . ALA A 1 290 ? -24.042 -36.117 -18.065 1.00 47.88 290 ALA A CA 1
ATOM 2247 C C . ALA A 1 290 ? -24.486 -35.332 -19.299 1.00 47.88 290 ALA A C 1
ATOM 2249 O O . ALA A 1 290 ? -25.584 -35.586 -19.781 1.00 47.88 290 ALA A O 1
ATOM 2250 N N . ASN A 1 291 ? -23.699 -34.335 -19.727 1.00 48.75 291 ASN A N 1
ATOM 2251 C CA . ASN A 1 291 ? -23.596 -33.853 -21.120 1.00 48.75 291 ASN A CA 1
ATOM 2252 C C . ASN A 1 291 ? -22.680 -32.619 -21.313 1.00 48.75 291 ASN A C 1
ATOM 2254 O O . ASN A 1 291 ? -22.711 -32.018 -22.386 1.00 48.75 291 ASN A O 1
ATOM 2258 N N . GLU A 1 292 ? -21.829 -32.228 -20.354 1.00 51.53 292 GLU A N 1
ATOM 2259 C CA . GLU A 1 292 ? -20.747 -31.287 -20.687 1.00 51.53 292 GLU A CA 1
ATOM 2260 C C . GLU A 1 292 ? -19.598 -32.029 -21.398 1.00 51.53 292 GLU A C 1
ATOM 2262 O O . GLU A 1 292 ? -19.145 -33.067 -20.902 1.00 51.53 292 GLU A O 1
ATOM 2267 N N . PRO A 1 293 ? -19.113 -31.539 -22.559 1.00 66.50 293 PRO A N 1
ATOM 2268 C CA . PRO A 1 293 ? -17.922 -32.093 -23.193 1.00 66.50 293 PRO A CA 1
ATOM 2269 C C . PRO A 1 293 ? -16.751 -32.052 -22.199 1.00 66.50 293 PRO A C 1
ATOM 2271 O O . PRO A 1 293 ? -16.670 -31.104 -21.413 1.00 66.50 293 PRO A O 1
ATOM 2274 N N . PRO A 1 294 ? -15.845 -33.050 -22.203 1.00 72.06 294 PRO A N 1
ATOM 2275 C CA . PRO A 1 294 ? -14.730 -33.100 -21.267 1.00 72.06 294 PRO A CA 1
ATOM 2276 C C . PRO A 1 294 ? -13.887 -31.836 -21.435 1.00 72.06 294 PRO A C 1
ATOM 2278 O O . PRO A 1 294 ? -13.140 -31.685 -22.401 1.00 72.06 294 PRO A O 1
ATOM 2281 N N . GLY A 1 295 ? -14.061 -30.897 -20.505 1.00 74.81 295 GLY A N 1
ATOM 2282 C CA . GLY A 1 295 ? -13.261 -29.688 -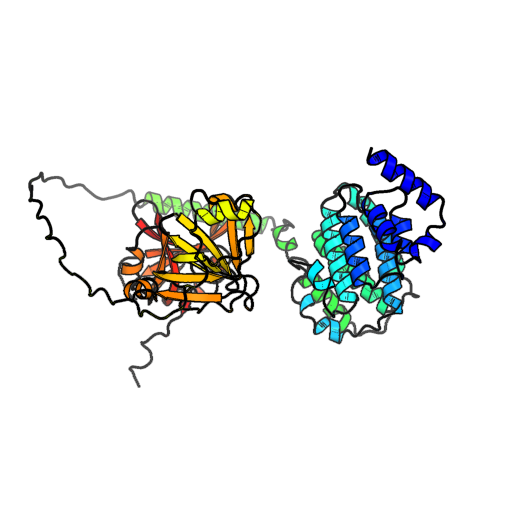20.458 1.00 74.81 295 GLY A CA 1
ATOM 2283 C C . GLY A 1 295 ? -11.777 -30.031 -20.287 1.00 74.81 295 GLY A C 1
ATOM 2284 O O . GLY A 1 295 ? -11.441 -31.155 -19.896 1.00 74.81 295 GLY A O 1
ATOM 2285 N N . PRO A 1 296 ? -10.876 -29.072 -20.555 1.00 79.75 296 PRO A N 1
ATOM 2286 C CA . PRO A 1 296 ? -9.448 -29.267 -20.339 1.00 79.75 296 PRO A CA 1
ATOM 2287 C C . PRO A 1 296 ? -9.191 -29.809 -18.926 1.00 79.75 296 PRO A C 1
ATOM 2289 O O . PRO A 1 296 ? -9.781 -29.330 -17.951 1.00 79.75 296 PRO A O 1
ATOM 2292 N N . ARG A 1 297 ? -8.337 -30.839 -18.832 1.00 87.50 297 ARG A N 1
ATOM 2293 C CA . ARG A 1 297 ? -7.956 -31.479 -17.566 1.00 87.50 297 ARG A CA 1
ATOM 2294 C C . ARG A 1 297 ? -7.475 -30.400 -16.595 1.00 87.50 297 ARG A C 1
ATOM 2296 O O . ARG A 1 297 ? -6.566 -29.641 -16.919 1.00 87.50 297 ARG A O 1
ATOM 2303 N N . ALA A 1 298 ? -8.091 -30.341 -15.416 1.00 86.88 298 ALA A N 1
ATOM 2304 C CA . ALA A 1 298 ? -7.618 -29.469 -14.352 1.00 86.88 298 ALA A CA 1
ATOM 2305 C C . ALA A 1 298 ? -6.333 -30.044 -13.749 1.00 86.88 298 ALA A C 1
ATOM 2307 O O . ALA A 1 298 ? -6.236 -31.254 -13.530 1.00 86.88 298 ALA A O 1
ATOM 2308 N N . VAL A 1 299 ? -5.373 -29.166 -13.486 1.00 90.44 299 VAL A N 1
ATOM 2309 C CA . VAL A 1 299 ? -4.101 -29.510 -12.845 1.00 90.44 299 VAL A CA 1
ATOM 2310 C C . VAL A 1 299 ? -4.305 -29.504 -11.334 1.00 90.44 299 VAL A C 1
ATOM 2312 O O . VAL A 1 299 ? -5.070 -28.692 -10.809 1.00 90.44 299 VAL A O 1
ATOM 2315 N N . THR A 1 300 ? -3.667 -30.433 -10.630 1.00 89.38 300 THR A N 1
ATOM 2316 C CA . THR A 1 300 ? -3.651 -30.476 -9.162 1.00 89.38 300 THR A CA 1
ATOM 2317 C C . THR A 1 300 ? -2.644 -29.480 -8.602 1.00 89.38 300 THR A C 1
ATOM 2319 O O . THR A 1 300 ? -1.682 -29.091 -9.264 1.00 89.38 300 THR A O 1
ATOM 2322 N N . ILE A 1 301 ? -2.808 -29.066 -7.347 1.00 89.62 301 ILE A N 1
ATOM 2323 C CA . ILE A 1 301 ? -1.911 -28.071 -6.748 1.00 89.62 301 ILE A CA 1
ATOM 2324 C C . ILE A 1 301 ? -0.460 -28.589 -6.676 1.00 89.62 301 ILE A C 1
ATOM 2326 O O . ILE A 1 301 ? 0.476 -27.803 -6.786 1.00 89.62 301 ILE A O 1
ATOM 2330 N N . GLN A 1 302 ? -0.217 -29.889 -6.507 1.00 87.12 302 GLN A N 1
ATOM 2331 C CA . GLN A 1 302 ? 1.133 -30.463 -6.584 1.00 87.12 302 GLN A CA 1
ATOM 2332 C C . GLN A 1 302 ? 1.737 -30.382 -7.994 1.00 87.12 302 GLN A C 1
ATOM 2334 O O . GLN A 1 302 ? 2.891 -29.976 -8.122 1.00 87.12 302 GLN A O 1
ATOM 2339 N N . GLU A 1 303 ? 0.963 -30.693 -9.034 1.00 88.19 303 GLU A N 1
ATOM 2340 C CA . GLU A 1 303 ? 1.422 -30.632 -10.430 1.00 88.19 303 GLU A CA 1
ATOM 2341 C C . GLU A 1 303 ? 1.776 -29.197 -10.865 1.00 88.19 303 GLU A C 1
ATOM 2343 O O . GLU A 1 303 ? 2.648 -29.021 -11.710 1.00 88.19 303 GLU A O 1
ATOM 2348 N N . VAL A 1 304 ? 1.202 -28.159 -10.236 1.00 86.94 304 VAL A N 1
ATOM 2349 C CA . VAL A 1 304 ? 1.582 -26.750 -10.480 1.00 86.94 304 VAL A CA 1
ATOM 2350 C C . VAL A 1 304 ? 3.096 -26.544 -10.358 1.00 86.94 304 VAL A C 1
ATOM 2352 O O . VAL A 1 304 ? 3.693 -25.889 -11.208 1.00 86.94 304 VAL A O 1
ATOM 2355 N N . ASP A 1 305 ? 3.743 -27.116 -9.337 1.00 83.06 305 ASP A N 1
ATOM 2356 C CA . ASP A 1 305 ? 5.193 -26.966 -9.137 1.00 83.06 305 ASP A CA 1
ATOM 2357 C C . ASP A 1 305 ? 6.016 -27.695 -10.220 1.00 83.06 305 ASP A C 1
ATOM 2359 O O . ASP A 1 305 ? 7.161 -27.319 -10.493 1.00 83.06 305 ASP A O 1
ATOM 2363 N N . GLU A 1 306 ? 5.452 -28.735 -10.838 1.00 84.00 306 GLU A N 1
ATOM 2364 C CA . GLU A 1 306 ? 6.088 -29.524 -11.895 1.00 84.00 306 GLU A CA 1
ATOM 2365 C C . GLU A 1 306 ? 5.910 -28.871 -13.267 1.00 84.00 306 GLU A C 1
ATOM 2367 O O . GLU A 1 306 ? 6.899 -28.651 -13.967 1.00 84.00 306 GLU A O 1
ATOM 2372 N N . GLU A 1 307 ? 4.688 -28.465 -13.612 1.00 82.69 307 GLU A N 1
ATOM 2373 C CA . GLU A 1 307 ? 4.384 -27.773 -14.869 1.00 82.69 307 GLU A CA 1
ATOM 2374 C C . GLU A 1 307 ? 5.079 -26.409 -14.957 1.00 82.69 307 GLU A C 1
ATOM 2376 O O . GLU A 1 307 ? 5.512 -25.985 -16.029 1.00 82.69 307 GLU A O 1
ATOM 2381 N N . LEU A 1 308 ? 5.317 -25.745 -13.822 1.00 78.44 308 LEU A N 1
ATOM 2382 C CA . LEU A 1 308 ? 6.098 -24.507 -13.796 1.00 78.44 308 LEU A CA 1
ATOM 2383 C C . LEU A 1 308 ? 7.556 -24.684 -14.199 1.00 78.44 308 LEU A C 1
ATOM 2385 O O . LEU A 1 308 ? 8.135 -23.759 -14.770 1.00 78.44 308 LEU A O 1
ATOM 2389 N N . LYS A 1 309 ? 8.158 -25.851 -13.942 1.00 76.31 309 LYS A N 1
ATOM 2390 C CA . LYS A 1 309 ? 9.515 -26.139 -14.435 1.00 76.31 309 LYS A CA 1
ATOM 2391 C C . LYS A 1 309 ? 9.547 -26.204 -15.962 1.00 76.31 309 LYS A C 1
ATOM 2393 O O . LYS A 1 309 ? 10.599 -25.962 -16.546 1.00 76.31 309 LYS A O 1
ATOM 2398 N N . LEU A 1 310 ? 8.408 -26.504 -16.585 1.00 75.69 310 LEU A N 1
ATOM 2399 C CA . LEU A 1 310 ? 8.227 -26.566 -18.033 1.00 75.69 310 LEU A CA 1
ATOM 2400 C C . LEU A 1 310 ? 7.822 -25.210 -18.641 1.00 75.69 310 LEU A C 1
ATOM 2402 O O . LEU A 1 310 ? 7.812 -25.066 -19.859 1.00 75.69 310 LEU A O 1
ATOM 2406 N N . GLY A 1 311 ? 7.565 -24.194 -17.809 1.00 65.25 311 GLY A N 1
ATOM 2407 C CA . GLY A 1 311 ? 7.453 -22.793 -18.223 1.00 65.25 311 GLY A CA 1
ATOM 2408 C C . GLY A 1 311 ? 6.082 -22.340 -18.730 1.00 65.25 311 GLY A C 1
ATOM 2409 O O . GLY A 1 311 ? 5.948 -21.162 -19.058 1.00 65.25 311 GLY A O 1
ATOM 2410 N N . VAL A 1 312 ? 5.065 -23.209 -18.768 1.00 67.94 312 VAL A N 1
ATOM 2411 C CA . VAL A 1 312 ? 3.714 -22.858 -19.239 1.00 67.94 312 VAL A CA 1
ATOM 2412 C C . VAL A 1 312 ? 2.663 -23.611 -18.417 1.00 67.94 312 VAL A C 1
ATOM 2414 O O . VAL A 1 312 ? 2.415 -24.785 -18.658 1.00 67.94 312 VAL A O 1
ATOM 2417 N N . LEU A 1 313 ? 2.035 -22.933 -17.450 1.00 83.31 313 LEU A N 1
ATOM 2418 C CA . LEU A 1 313 ? 0.822 -23.423 -16.782 1.00 83.31 313 LEU A CA 1
ATOM 2419 C C . LEU A 1 313 ? -0.385 -22.713 -17.410 1.00 83.31 313 LEU A C 1
ATOM 2421 O O . LEU A 1 313 ? -0.793 -21.649 -16.948 1.00 83.31 313 LEU A O 1
ATOM 2425 N N . GLU A 1 314 ? -0.901 -23.269 -18.506 1.00 85.75 314 GLU A N 1
ATOM 2426 C CA . GLU A 1 314 ? -2.130 -22.793 -19.170 1.00 85.75 314 GLU A CA 1
ATOM 2427 C C . GLU A 1 314 ? -3.387 -23.492 -18.649 1.00 85.75 314 GLU A C 1
ATOM 2429 O O . GLU A 1 314 ? -4.499 -22.973 -18.769 1.00 85.75 314 GLU A O 1
ATOM 2434 N N . ALA A 1 315 ? -3.218 -24.674 -18.062 1.00 90.62 315 ALA A N 1
ATOM 2435 C CA . ALA A 1 315 ? -4.331 -25.479 -17.613 1.00 90.62 315 ALA A CA 1
ATOM 2436 C C . ALA A 1 315 ? -5.015 -24.870 -16.373 1.00 90.62 315 ALA A C 1
ATOM 2438 O O . ALA A 1 315 ? -4.367 -24.254 -15.516 1.00 90.62 315 ALA A O 1
ATOM 2439 N N . PRO A 1 316 ? -6.346 -25.021 -16.261 1.00 94.31 316 PRO A N 1
ATOM 2440 C CA . PRO A 1 316 ? -7.090 -24.469 -15.145 1.00 94.31 316 PRO A CA 1
ATOM 2441 C C . PRO A 1 316 ? -6.747 -25.198 -13.840 1.00 94.31 316 PRO A C 1
ATOM 2443 O O . PRO A 1 316 ? -6.563 -26.415 -13.813 1.00 94.31 316 PRO A O 1
ATOM 2446 N N . LEU A 1 317 ? -6.737 -24.457 -12.735 1.00 94.94 317 LEU A N 1
ATOM 2447 C CA . LEU A 1 317 ? -6.519 -24.998 -11.398 1.00 94.94 317 LEU A CA 1
ATOM 2448 C C . LEU A 1 317 ? -7.856 -25.202 -10.690 1.00 94.94 317 LEU A C 1
ATOM 2450 O O . LEU A 1 317 ? -8.671 -24.281 -10.622 1.00 94.94 317 LEU A O 1
ATOM 2454 N N . GLN A 1 318 ? -8.072 -26.385 -10.122 1.00 95.94 318 GLN A N 1
ATOM 2455 C CA . GLN A 1 318 ? -9.291 -26.709 -9.387 1.00 95.94 318 GLN A CA 1
ATOM 2456 C C . GLN A 1 318 ? -9.005 -26.902 -7.897 1.00 95.94 318 GLN A C 1
ATOM 2458 O O . GLN A 1 318 ? -8.035 -27.551 -7.521 1.00 95.94 318 GLN A O 1
ATOM 2463 N N . GLY A 1 319 ? -9.873 -26.377 -7.034 1.00 96.38 319 GLY A N 1
ATOM 2464 C CA . GLY A 1 319 ? -9.780 -26.639 -5.601 1.00 96.38 319 GLY A CA 1
ATOM 2465 C C . GLY A 1 319 ? -10.853 -25.943 -4.777 1.00 96.38 319 GLY A C 1
ATOM 2466 O O . GLY A 1 319 ? -11.710 -25.225 -5.293 1.00 96.38 319 GLY A O 1
ATOM 2467 N N . LYS A 1 320 ? -10.807 -26.170 -3.467 1.00 96.56 320 LYS A N 1
ATOM 2468 C CA . LYS A 1 320 ? -11.695 -25.561 -2.480 1.00 96.56 320 LYS A CA 1
ATOM 2469 C C . LYS A 1 320 ? -11.056 -24.312 -1.886 1.00 96.56 320 LYS A C 1
ATOM 2471 O O . LYS A 1 320 ? -9.900 -24.343 -1.473 1.00 96.56 320 LYS A O 1
ATOM 2476 N N . ILE A 1 321 ? -11.805 -23.223 -1.776 1.00 96.06 321 ILE A N 1
ATOM 2477 C CA . ILE A 1 321 ? -11.369 -22.041 -1.035 1.00 96.06 321 ILE A CA 1
ATOM 2478 C C . ILE A 1 321 ? -11.372 -22.384 0.455 1.00 96.06 321 ILE A C 1
ATOM 2480 O O . ILE A 1 321 ? -12.430 -22.552 1.062 1.00 96.06 321 ILE A O 1
ATOM 2484 N N . VAL A 1 322 ? -10.190 -22.511 1.054 1.00 93.31 322 VAL A N 1
ATOM 2485 C CA . VAL A 1 322 ? -10.038 -22.838 2.483 1.00 93.31 322 VAL A CA 1
ATOM 2486 C C . VAL A 1 322 ? -9.864 -21.595 3.348 1.00 93.31 322 VAL A C 1
ATOM 2488 O O . VAL A 1 322 ? -10.159 -21.619 4.538 1.00 93.31 322 VAL A O 1
ATOM 2491 N N . TYR A 1 323 ? -9.386 -20.501 2.759 1.00 89.81 323 TYR A N 1
ATOM 2492 C CA . TYR A 1 323 ? -9.113 -19.259 3.469 1.00 89.81 323 TYR A CA 1
ATOM 2493 C C . TYR A 1 323 ? -9.264 -18.065 2.535 1.00 89.81 323 TYR A C 1
ATOM 2495 O O . TYR A 1 323 ? -9.021 -18.167 1.334 1.00 89.81 323 TYR A O 1
ATOM 2503 N N . ARG A 1 324 ? -9.633 -16.919 3.105 1.00 90.00 324 ARG A N 1
ATOM 2504 C CA . ARG A 1 324 ? -9.654 -15.626 2.429 1.00 90.00 324 ARG A CA 1
ATOM 2505 C C . ARG A 1 324 ? -9.117 -14.563 3.375 1.00 90.00 324 ARG A C 1
ATOM 2507 O O . ARG A 1 324 ? -9.465 -14.541 4.552 1.00 90.00 324 ARG A O 1
ATOM 2514 N N . SER A 1 325 ? -8.302 -13.662 2.843 1.00 85.94 325 SER A N 1
ATOM 2515 C CA . SER A 1 325 ? -7.827 -12.486 3.557 1.00 85.94 325 SER A CA 1
ATOM 2516 C C . SER A 1 325 ? -7.768 -11.275 2.648 1.00 85.94 325 SER A C 1
ATOM 2518 O O . SER A 1 325 ? -6.990 -11.209 1.690 1.00 85.94 325 SER A O 1
ATOM 2520 N N . ASP A 1 326 ? -8.578 -10.288 3.012 1.00 83.94 326 ASP A N 1
ATOM 2521 C CA . ASP A 1 326 ? -8.555 -8.960 2.427 1.00 83.94 326 ASP A CA 1
ATOM 2522 C C . ASP A 1 326 ? -7.365 -8.166 2.989 1.00 83.94 326 ASP A C 1
ATOM 2524 O O . ASP A 1 326 ? -7.089 -8.160 4.193 1.00 83.94 326 ASP A O 1
ATOM 2528 N N . HIS A 1 327 ? -6.593 -7.533 2.103 1.00 81.12 327 HIS A N 1
ATOM 2529 C CA . HIS A 1 327 ? -5.398 -6.787 2.496 1.00 81.12 327 HIS A CA 1
ATOM 2530 C C . HIS A 1 327 ? -5.763 -5.414 3.066 1.00 81.12 327 HIS A C 1
ATOM 2532 O O . HIS A 1 327 ? -6.839 -4.869 2.829 1.00 81.12 327 HIS A O 1
ATOM 2538 N N . LYS A 1 328 ? -4.807 -4.806 3.781 1.00 67.69 328 LYS A N 1
ATOM 2539 C CA . LYS A 1 328 ? -4.978 -3.541 4.521 1.00 67.69 328 LYS A CA 1
ATOM 2540 C C . LYS A 1 328 ? -5.497 -2.358 3.692 1.00 67.69 328 LYS A C 1
ATOM 2542 O O . LYS A 1 328 ? -5.976 -1.400 4.285 1.00 67.69 328 LYS A O 1
ATOM 2547 N N . THR A 1 329 ? -5.328 -2.362 2.371 1.00 71.56 329 THR A N 1
ATOM 2548 C CA . THR A 1 329 ? -5.762 -1.270 1.483 1.00 71.56 329 THR A CA 1
ATOM 2549 C C . THR A 1 329 ? -7.154 -1.481 0.900 1.00 71.56 329 THR A C 1
ATOM 2551 O O . THR A 1 329 ? -7.605 -0.623 0.160 1.00 71.56 329 THR A O 1
ATOM 2554 N N . GLY A 1 330 ? -7.798 -2.631 1.129 1.00 72.94 330 GLY A N 1
ATOM 2555 C CA . GLY A 1 330 ? -9.109 -2.959 0.554 1.00 72.94 330 GLY A CA 1
ATOM 2556 C C . GLY A 1 330 ? -9.115 -3.211 -0.963 1.00 72.94 330 GLY A C 1
ATOM 2557 O O . GLY A 1 330 ? -10.035 -3.859 -1.457 1.00 72.94 330 GLY A O 1
ATOM 2558 N N . THR A 1 331 ? -8.084 -2.756 -1.682 1.00 79.69 331 THR A N 1
ATOM 2559 C CA . THR A 1 331 ? -7.909 -2.889 -3.138 1.00 79.69 331 THR A CA 1
ATOM 2560 C C . THR A 1 331 ? -7.502 -4.286 -3.585 1.00 79.69 331 THR A C 1
ATOM 2562 O O . THR A 1 331 ? -7.698 -4.641 -4.742 1.00 79.69 331 THR A O 1
ATOM 2565 N N . SER A 1 332 ? -6.884 -5.055 -2.690 1.00 90.56 332 SER A N 1
ATOM 2566 C CA . SER A 1 332 ? -6.400 -6.399 -2.969 1.00 90.56 332 SER A CA 1
ATOM 2567 C C . SER A 1 332 ? -6.797 -7.361 -1.866 1.00 90.56 332 SER A C 1
ATOM 2569 O O . SER A 1 332 ? -6.965 -6.986 -0.704 1.00 90.56 332 SER A O 1
ATOM 2571 N N . PHE A 1 333 ? -6.920 -8.622 -2.236 1.00 92.62 333 PHE A N 1
ATOM 2572 C CA . PHE A 1 333 ? -7.147 -9.716 -1.311 1.00 92.62 333 PHE A CA 1
ATOM 2573 C C . PHE A 1 333 ? -6.440 -10.956 -1.835 1.00 92.62 333 PHE A C 1
ATOM 2575 O O . PHE A 1 333 ? -5.926 -10.989 -2.955 1.00 92.62 333 PHE A O 1
ATOM 2582 N N . HIS A 1 334 ? -6.371 -11.982 -1.007 1.00 95.25 334 HIS A N 1
ATOM 2583 C CA . HIS A 1 334 ? -5.964 -13.293 -1.468 1.00 95.25 334 HIS A CA 1
ATOM 2584 C C . HIS A 1 334 ? -6.861 -14.359 -0.875 1.00 95.25 334 HIS A C 1
ATOM 2586 O O . HIS A 1 334 ? -7.410 -14.198 0.216 1.00 95.25 334 HIS A O 1
ATOM 2592 N N . VAL A 1 335 ? -6.999 -15.442 -1.616 1.00 95.81 335 VAL A N 1
ATOM 2593 C CA . VAL A 1 335 ? -7.646 -16.665 -1.165 1.00 95.81 335 VAL A CA 1
ATOM 2594 C C . VAL A 1 335 ? -6.615 -17.777 -1.153 1.00 95.81 335 VAL A C 1
ATOM 2596 O O . VAL A 1 335 ? -5.654 -17.747 -1.920 1.00 95.81 335 VAL A O 1
ATOM 2599 N N . ARG A 1 336 ? -6.815 -18.762 -0.289 1.00 95.69 336 ARG A N 1
ATOM 2600 C CA . ARG A 1 336 ? -6.061 -20.006 -0.322 1.00 95.69 336 ARG A CA 1
ATOM 2601 C C . ARG A 1 336 ? -6.940 -21.068 -0.945 1.00 95.69 336 ARG A C 1
ATOM 2603 O O . ARG A 1 336 ? -8.009 -21.371 -0.414 1.00 95.69 336 ARG A O 1
ATOM 2610 N N . LEU A 1 337 ? -6.485 -21.599 -2.067 1.00 96.94 337 LEU A N 1
ATOM 2611 C CA . LEU A 1 337 ? -7.096 -22.732 -2.737 1.00 96.94 337 LEU A CA 1
ATOM 2612 C C . LEU A 1 337 ? -6.433 -24.006 -2.209 1.00 96.94 337 LEU A C 1
ATOM 2614 O O . LEU A 1 337 ? -5.212 -24.038 -2.076 1.00 96.94 337 LEU A O 1
ATOM 2618 N N . GLY A 1 338 ? -7.215 -25.025 -1.870 1.00 95.81 338 GLY A N 1
ATOM 2619 C CA . GLY A 1 338 ? -6.723 -26.308 -1.377 1.00 95.81 338 GLY A CA 1
ATOM 2620 C C . GLY A 1 338 ? -7.389 -27.493 -2.067 1.00 95.81 338 GLY A C 1
ATOM 2621 O O . GLY A 1 338 ? -8.574 -27.440 -2.389 1.00 95.81 338 GLY A O 1
ATOM 2622 N N . ASP A 1 339 ? -6.634 -28.564 -2.260 1.00 95.44 339 ASP A N 1
ATOM 2623 C CA . ASP A 1 339 ? -7.089 -29.858 -2.767 1.00 95.44 339 ASP A CA 1
ATOM 2624 C C . ASP A 1 339 ? -6.437 -30.998 -1.955 1.00 95.44 339 ASP A C 1
ATOM 2626 O O . ASP A 1 339 ? -5.842 -30.761 -0.901 1.00 95.44 339 ASP A O 1
ATOM 2630 N N . ALA A 1 340 ? -6.561 -32.246 -2.414 1.00 93.94 340 ALA A N 1
ATOM 2631 C CA . ALA A 1 340 ? -5.948 -33.399 -1.748 1.00 93.94 340 ALA A CA 1
ATOM 2632 C C . ALA A 1 340 ? -4.403 -33.389 -1.784 1.00 93.94 340 ALA A C 1
ATOM 2634 O O . ALA A 1 340 ? -3.766 -34.083 -0.996 1.00 93.94 340 ALA A O 1
ATOM 2635 N N . THR A 1 341 ? -3.803 -32.610 -2.684 1.00 93.81 341 THR A N 1
ATOM 2636 C CA . THR A 1 341 ? -2.356 -32.558 -2.942 1.00 93.81 341 THR A CA 1
ATOM 2637 C C . THR A 1 341 ? -1.668 -31.368 -2.262 1.00 93.81 341 THR A C 1
ATOM 2639 O O . THR A 1 341 ? -0.442 -31.322 -2.139 1.00 93.81 341 THR A O 1
ATOM 2642 N N . GLY A 1 342 ? -2.431 -30.383 -1.786 1.00 94.00 342 GLY A N 1
ATOM 2643 C CA . GLY A 1 342 ? -1.921 -29.309 -0.943 1.00 94.00 342 GLY A CA 1
ATOM 2644 C C . GLY A 1 342 ? -2.740 -28.030 -1.022 1.00 94.00 342 GLY A C 1
ATOM 2645 O O . GLY A 1 342 ? -3.958 -28.050 -1.164 1.00 94.00 342 GLY A O 1
ATOM 2646 N N . GLN A 1 343 ? -2.066 -26.892 -0.847 1.00 95.75 343 GLN A N 1
ATOM 2647 C CA . GLN A 1 343 ? -2.684 -25.567 -0.839 1.00 95.75 343 GLN A CA 1
ATOM 2648 C C . GLN A 1 343 ? -1.813 -24.567 -1.600 1.00 95.75 343 GLN A C 1
ATOM 2650 O O . GLN A 1 343 ? -0.594 -24.697 -1.582 1.00 95.75 343 GLN A O 1
ATOM 2655 N N . VAL A 1 344 ? -2.42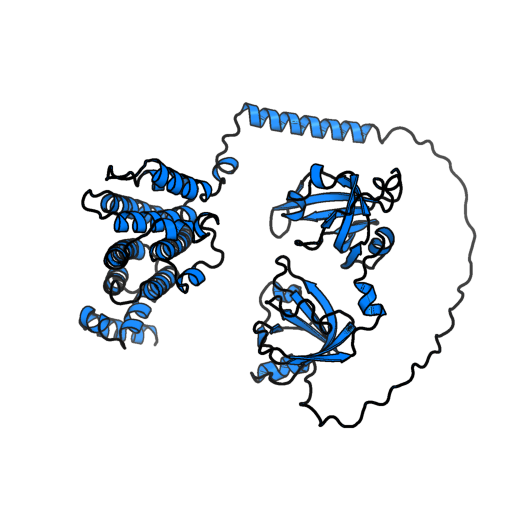1 -23.556 -2.218 1.00 96.25 344 VAL A N 1
ATOM 2656 C CA . VAL A 1 344 ? -1.737 -22.445 -2.897 1.00 96.25 344 VAL A CA 1
ATOM 2657 C C . VAL A 1 344 ? -2.479 -21.132 -2.657 1.00 96.25 344 VAL A C 1
ATOM 2659 O O . VAL A 1 344 ? -3.708 -21.095 -2.593 1.00 96.25 344 VAL A O 1
ATOM 2662 N N . ASP A 1 345 ? -1.728 -20.042 -2.513 1.00 96.62 345 ASP A N 1
ATOM 2663 C CA . ASP A 1 345 ? -2.306 -18.706 -2.386 1.00 96.62 345 ASP A CA 1
ATOM 2664 C C . ASP A 1 345 ? -2.562 -18.091 -3.769 1.00 96.62 345 ASP A C 1
ATOM 2666 O O . ASP A 1 345 ? -1.689 -18.083 -4.639 1.00 96.62 345 ASP A O 1
ATOM 2670 N N . VAL A 1 346 ? -3.749 -17.516 -3.947 1.00 96.94 346 VAL A N 1
ATOM 2671 C CA . VAL A 1 346 ? -4.191 -16.803 -5.150 1.00 96.94 346 VAL A CA 1
ATOM 2672 C C . VAL A 1 346 ? -4.469 -15.351 -4.777 1.00 96.94 346 VAL A C 1
ATOM 2674 O O . VAL A 1 346 ? -5.339 -15.072 -3.953 1.00 96.94 346 VAL A O 1
ATOM 2677 N N . LYS A 1 347 ? -3.717 -14.412 -5.353 1.00 96.31 347 LYS A N 1
ATOM 2678 C CA . LYS A 1 347 ? -3.788 -12.976 -5.052 1.00 96.31 347 LYS A CA 1
ATOM 2679 C C . LYS A 1 347 ? -4.545 -12.228 -6.142 1.00 96.31 347 LYS A C 1
ATOM 2681 O O . LYS A 1 347 ? -4.206 -12.339 -7.316 1.00 96.31 347 LYS A O 1
ATOM 2686 N N . PHE A 1 348 ? -5.495 -11.402 -5.725 1.00 95.69 348 PHE A N 1
ATOM 2687 C CA . PHE A 1 348 ? -6.280 -10.509 -6.567 1.00 95.69 348 PHE A CA 1
ATOM 2688 C C . PHE A 1 348 ? -5.897 -9.070 -6.225 1.00 95.69 348 PHE A C 1
ATOM 2690 O O . PHE A 1 348 ? -6.040 -8.648 -5.078 1.00 95.69 348 PHE A O 1
ATOM 2697 N N . PHE A 1 349 ? -5.368 -8.320 -7.194 1.00 87.62 349 PHE A N 1
ATOM 2698 C CA . PHE A 1 349 ? -4.879 -6.948 -6.967 1.00 87.62 349 PHE A CA 1
ATOM 2699 C C . PHE A 1 349 ? -5.885 -5.855 -7.337 1.00 87.62 349 PHE A C 1
ATOM 2701 O O . PHE A 1 349 ? -5.608 -4.677 -7.109 1.00 87.62 349 PHE A O 1
ATOM 2708 N N . GLN A 1 350 ? -7.033 -6.247 -7.891 1.00 79.19 350 GLN A N 1
ATOM 2709 C CA . GLN A 1 350 ? -8.122 -5.354 -8.259 1.00 79.19 350 GLN A CA 1
ATOM 2710 C C . GLN A 1 350 ? -9.411 -5.767 -7.542 1.00 79.19 350 GLN A C 1
ATOM 2712 O O . GLN A 1 350 ? -9.673 -6.955 -7.344 1.00 79.19 350 GLN A O 1
ATOM 2717 N N . GLY A 1 351 ? -10.230 -4.781 -7.169 1.00 75.75 351 GLY A N 1
ATOM 2718 C CA . GLY A 1 351 ? -11.453 -4.991 -6.388 1.00 75.75 351 GLY A CA 1
ATOM 2719 C C . GLY A 1 351 ? -12.585 -5.718 -7.125 1.00 75.75 351 GLY A C 1
ATOM 2720 O O . GLY A 1 351 ? -13.539 -6.127 -6.470 1.00 75.75 351 GLY A O 1
ATOM 2721 N N . GLY A 1 352 ? -12.485 -5.921 -8.446 1.00 84.31 352 GLY A N 1
ATOM 2722 C CA . GLY A 1 352 ? -13.563 -6.483 -9.275 1.00 84.31 352 GLY A CA 1
ATOM 2723 C C . GLY A 1 352 ? -14.051 -7.872 -8.845 1.00 84.31 352 GLY A C 1
ATOM 2724 O O . GLY A 1 352 ? -15.223 -8.186 -9.003 1.00 84.31 352 GLY A O 1
ATOM 2725 N N . PHE A 1 353 ? -13.192 -8.678 -8.215 1.00 90.94 353 PHE A N 1
ATOM 2726 C CA . PHE A 1 353 ? -13.541 -10.032 -7.765 1.00 90.94 353 PHE A CA 1
ATOM 2727 C C . PHE A 1 353 ? -13.955 -10.127 -6.298 1.00 90.94 353 PHE A C 1
ATOM 2729 O O . PHE A 1 353 ? -14.218 -11.220 -5.797 1.00 90.94 353 PHE A O 1
ATOM 2736 N N . LYS A 1 354 ? -13.975 -9.009 -5.569 1.00 87.44 354 LYS A N 1
ATOM 2737 C CA . LYS A 1 354 ? -14.128 -9.029 -4.110 1.00 87.44 354 LYS A CA 1
ATOM 2738 C C . LYS A 1 354 ? -15.448 -9.664 -3.667 1.00 87.44 354 LYS A C 1
ATOM 2740 O O . LYS A 1 354 ? -15.458 -10.404 -2.686 1.00 87.44 354 LYS A O 1
ATOM 2745 N N . GLU A 1 355 ? -16.516 -9.435 -4.418 1.00 88.19 355 GLU A N 1
ATOM 2746 C CA . GLU A 1 355 ? -17.854 -9.968 -4.137 1.00 88.19 355 GLU A CA 1
ATOM 2747 C C . GLU A 1 355 ? -18.166 -11.247 -4.938 1.00 88.19 355 GLU A C 1
ATOM 2749 O O . GLU A 1 355 ? -19.312 -11.684 -4.997 1.00 88.19 355 GLU A O 1
ATOM 2754 N N . HIS A 1 356 ? -17.164 -11.865 -5.582 1.00 93.25 356 HIS A N 1
ATOM 2755 C CA . HIS A 1 356 ? -17.392 -13.058 -6.393 1.00 93.25 356 HIS A CA 1
ATOM 2756 C C . HIS A 1 356 ? -17.727 -14.270 -5.502 1.00 93.25 356 HIS A C 1
ATOM 2758 O O . HIS A 1 356 ? -16.884 -14.676 -4.691 1.00 93.25 356 HIS A O 1
ATOM 2764 N N . PRO A 1 357 ? -18.894 -14.927 -5.677 1.00 91.81 357 PRO A N 1
ATOM 2765 C CA . PRO A 1 357 ? -19.356 -15.962 -4.755 1.00 91.81 357 PRO A CA 1
ATOM 2766 C C . PRO A 1 357 ? -18.421 -17.180 -4.685 1.00 91.81 357 PRO A C 1
ATOM 2768 O O . PRO A 1 357 ? -18.293 -17.819 -3.640 1.00 91.81 357 PRO A O 1
ATOM 2771 N N . GLY A 1 358 ? -17.716 -17.470 -5.783 1.00 95.12 358 GLY A N 1
ATOM 2772 C CA . GLY A 1 358 ? -16.708 -18.532 -5.858 1.00 95.12 358 GLY A CA 1
ATOM 2773 C C . GLY A 1 358 ? -15.438 -18.277 -5.040 1.00 95.12 358 GLY A C 1
ATOM 2774 O O . GLY A 1 358 ? -14.652 -19.193 -4.849 1.00 95.12 358 GLY A O 1
ATOM 2775 N N . LEU A 1 359 ? -15.212 -17.059 -4.547 1.00 94.94 359 LEU A N 1
ATOM 2776 C CA . LEU A 1 359 ? -14.007 -16.709 -3.786 1.00 94.94 359 LEU A CA 1
ATOM 2777 C C . LEU A 1 359 ? -14.252 -16.637 -2.274 1.00 94.94 359 LEU A C 1
ATOM 2779 O O . LEU A 1 359 ? -13.416 -16.120 -1.531 1.00 94.94 359 LEU A O 1
ATOM 2783 N N . HIS A 1 360 ? -15.386 -17.149 -1.796 1.00 91.50 360 HIS A N 1
ATOM 2784 C CA . HIS A 1 360 ? -15.643 -17.291 -0.366 1.00 91.50 360 HIS A CA 1
ATOM 2785 C C . HIS A 1 360 ? -15.211 -18.666 0.154 1.00 91.50 360 HIS A C 1
ATOM 2787 O O . HIS A 1 360 ? -15.305 -19.654 -0.581 1.00 91.50 360 HIS A O 1
ATOM 2793 N N . PRO A 1 361 ? -14.777 -18.752 1.427 1.00 91.50 361 PRO A N 1
ATOM 2794 C CA . PRO A 1 361 ? -14.474 -20.023 2.071 1.00 91.50 361 PRO A CA 1
ATOM 2795 C C . PRO A 1 361 ? -15.584 -21.058 1.873 1.00 91.50 361 PRO A C 1
ATOM 2797 O O . PRO A 1 361 ? -16.768 -20.751 1.986 1.00 91.50 361 PRO A O 1
ATOM 2800 N N . GLY A 1 362 ? -15.188 -22.289 1.559 1.00 92.25 362 GLY A N 1
ATOM 2801 C CA . GLY A 1 362 ? -16.084 -23.412 1.303 1.00 92.25 362 GLY A CA 1
ATOM 2802 C C . GLY A 1 362 ? -16.419 -23.654 -0.168 1.00 92.25 362 GLY A C 1
ATOM 2803 O O . GLY A 1 362 ? -16.773 -24.785 -0.491 1.00 92.25 362 GLY A O 1
ATOM 2804 N N . ALA A 1 363 ? -16.287 -22.653 -1.044 1.00 95.69 363 ALA A N 1
ATOM 2805 C CA . ALA A 1 363 ? -16.567 -22.802 -2.470 1.00 95.69 363 ALA A CA 1
ATOM 2806 C C . ALA A 1 363 ? -15.548 -23.736 -3.137 1.00 95.69 363 ALA A C 1
ATOM 2808 O O . ALA A 1 363 ? -14.360 -23.661 -2.826 1.00 95.69 363 ALA A O 1
ATOM 2809 N N . VAL A 1 364 ? -15.992 -24.578 -4.071 1.00 96.50 364 VAL A N 1
ATOM 2810 C CA . VAL A 1 364 ? -15.104 -25.324 -4.973 1.00 96.50 364 VAL A CA 1
ATOM 2811 C C . VAL A 1 364 ? -15.136 -24.636 -6.324 1.00 96.50 364 VAL A C 1
ATOM 2813 O O . VAL A 1 364 ? -16.203 -24.467 -6.920 1.00 96.50 364 VAL A O 1
ATOM 2816 N N . VAL A 1 365 ? -13.967 -24.219 -6.796 1.00 97.31 365 VAL A N 1
ATOM 2817 C CA . VAL A 1 365 ? -13.823 -23.446 -8.027 1.00 97.31 365 VAL A CA 1
ATOM 2818 C C . VAL A 1 365 ? -12.807 -24.066 -8.963 1.00 97.31 365 VAL A C 1
ATOM 2820 O O . VAL A 1 365 ? -11.878 -24.754 -8.537 1.00 97.31 365 VAL A O 1
ATOM 2823 N N . ARG A 1 366 ? -12.984 -23.762 -10.244 1.00 96.44 366 ARG A N 1
ATOM 2824 C CA . ARG A 1 366 ? -11.988 -23.912 -11.293 1.00 96.44 366 ARG A CA 1
ATOM 2825 C C . ARG A 1 366 ? -11.569 -22.517 -11.753 1.00 96.44 366 ARG A C 1
ATOM 2827 O O . ARG A 1 366 ? -12.403 -21.720 -12.173 1.00 96.44 366 ARG A O 1
ATOM 2834 N N . LEU A 1 367 ? -10.283 -22.223 -11.624 1.00 96.69 367 LEU A N 1
ATOM 2835 C CA . LEU A 1 367 ? -9.675 -20.927 -11.898 1.00 96.69 367 LEU A CA 1
ATOM 2836 C C . LEU A 1 367 ? -8.789 -21.027 -13.145 1.00 96.69 367 LEU A C 1
ATOM 2838 O O . LEU A 1 367 ? -8.032 -21.986 -13.272 1.00 96.69 367 LEU A O 1
ATOM 2842 N N . SER A 1 368 ? -8.830 -20.038 -14.035 1.00 95.56 368 SER A N 1
ATOM 2843 C CA . SER A 1 368 ? -7.902 -19.916 -15.173 1.00 95.56 368 SER A CA 1
ATOM 2844 C C . SER A 1 368 ? -7.534 -18.456 -15.450 1.00 95.56 368 SER A C 1
ATOM 2846 O O . SER A 1 368 ? -8.116 -17.544 -14.863 1.00 95.56 368 SER A O 1
ATOM 2848 N N . GLY A 1 369 ? -6.544 -18.229 -16.322 1.00 93.50 369 GLY A N 1
ATOM 2849 C CA . GLY A 1 369 ? -6.114 -16.878 -16.713 1.00 93.50 369 GLY A CA 1
ATOM 2850 C C . GLY A 1 369 ? -5.268 -16.139 -15.670 1.00 93.50 369 GLY A C 1
ATOM 2851 O O . GLY A 1 369 ? -5.145 -14.916 -15.701 1.00 93.50 369 GLY A O 1
ATOM 2852 N N . PHE A 1 370 ? -4.680 -16.870 -14.723 1.00 94.56 370 PHE A N 1
ATOM 2853 C CA . PHE A 1 370 ? -3.767 -16.323 -13.722 1.00 94.56 370 PHE A CA 1
ATOM 2854 C C . PHE A 1 370 ? -2.310 -16.380 -14.196 1.00 94.56 370 PHE A C 1
ATOM 2856 O O . PHE A 1 370 ? -1.927 -17.200 -15.025 1.00 94.56 370 PHE A O 1
ATOM 2863 N N . LYS A 1 371 ? -1.459 -15.535 -13.610 1.00 93.12 371 LYS A N 1
ATOM 2864 C CA . LYS A 1 371 ? -0.000 -15.616 -13.768 1.00 93.12 371 LYS A CA 1
ATOM 2865 C C . LYS A 1 371 ? 0.611 -16.310 -12.570 1.00 93.12 371 LYS A C 1
ATOM 2867 O O . LYS A 1 371 ? 0.275 -15.979 -11.437 1.00 93.12 371 LYS A O 1
ATOM 2872 N N . VAL A 1 372 ? 1.569 -17.196 -12.788 1.00 92.75 372 VAL A N 1
ATOM 2873 C CA . VAL A 1 372 ? 2.297 -17.797 -11.672 1.00 92.75 372 VAL A CA 1
ATOM 2874 C C . VAL A 1 372 ? 3.497 -16.945 -11.292 1.00 92.75 372 VAL A C 1
ATOM 2876 O O . VAL A 1 372 ? 4.220 -16.440 -12.146 1.00 92.75 372 VAL A O 1
ATOM 2879 N N . CYS A 1 373 ? 3.684 -16.733 -9.995 1.00 92.94 373 CYS A N 1
ATOM 2880 C CA . CYS A 1 373 ? 4.728 -15.874 -9.461 1.00 92.94 373 CYS A CA 1
ATOM 2881 C C . CYS A 1 373 ? 5.509 -16.610 -8.372 1.00 92.94 373 CYS A C 1
ATOM 2883 O O . CYS A 1 373 ? 4.926 -17.156 -7.438 1.00 92.94 373 CYS A O 1
ATOM 2885 N N . GLU A 1 374 ? 6.837 -16.579 -8.459 1.00 93.56 374 GLU A N 1
ATOM 2886 C CA . GLU A 1 374 ? 7.709 -17.147 -7.428 1.00 93.56 374 GLU A CA 1
ATOM 2887 C C . GLU A 1 374 ? 7.612 -16.340 -6.123 1.00 93.56 374 GLU A C 1
ATOM 2889 O O . GLU A 1 374 ? 7.629 -15.102 -6.116 1.00 93.56 374 GLU A O 1
ATOM 2894 N N . LEU A 1 375 ? 7.510 -17.050 -5.003 1.00 92.38 375 LEU A N 1
ATOM 2895 C CA . LEU A 1 375 ? 7.584 -16.482 -3.664 1.00 92.38 375 LEU A CA 1
ATOM 2896 C C . LEU A 1 375 ? 9.040 -16.161 -3.321 1.00 92.38 375 LEU A C 1
ATOM 2898 O O . LEU A 1 375 ? 9.938 -16.972 -3.524 1.00 92.38 375 LEU A O 1
ATOM 2902 N N . LYS A 1 376 ? 9.277 -14.969 -2.765 1.00 91.25 376 LYS A N 1
ATOM 2903 C CA . LYS A 1 376 ? 10.620 -14.499 -2.396 1.00 91.25 376 LYS A CA 1
ATOM 2904 C C . LYS A 1 376 ? 10.643 -13.905 -0.988 1.00 91.25 376 LYS A C 1
ATOM 2906 O O . LYS A 1 376 ? 9.677 -13.266 -0.551 1.00 91.25 376 LYS A O 1
ATOM 2911 N N . GLY A 1 377 ? 11.777 -14.084 -0.304 1.00 90.69 377 GLY A N 1
ATOM 2912 C CA . GLY A 1 377 ? 12.065 -13.508 1.013 1.00 90.69 377 GLY A CA 1
ATOM 2913 C C . GLY A 1 377 ? 11.017 -13.871 2.068 1.00 90.69 377 GLY A C 1
ATOM 2914 O O . GLY A 1 377 ? 10.536 -14.999 2.100 1.00 90.69 377 GLY A O 1
ATOM 2915 N N . LYS A 1 378 ? 10.605 -12.881 2.874 1.00 83.19 378 LYS A N 1
ATOM 2916 C CA . LYS A 1 378 ? 9.608 -13.034 3.954 1.00 83.19 378 LYS A CA 1
ATOM 2917 C C . LYS A 1 378 ? 8.261 -13.615 3.499 1.00 83.19 378 LYS A C 1
ATOM 2919 O O . LYS A 1 378 ? 7.489 -14.059 4.333 1.00 83.19 378 LYS A O 1
ATOM 2924 N N . SER A 1 379 ? 7.939 -13.601 2.201 1.00 84.25 379 SER A N 1
ATOM 2925 C CA . SER A 1 379 ? 6.678 -14.182 1.708 1.00 84.25 379 SER A CA 1
ATOM 2926 C C . SER A 1 379 ? 6.643 -15.707 1.838 1.00 84.25 379 SER A C 1
ATOM 2928 O O . SER A 1 379 ? 5.555 -16.267 1.916 1.00 84.25 379 SER A O 1
ATOM 2930 N N . LEU A 1 380 ? 7.810 -16.365 1.863 1.00 86.69 380 LEU A N 1
ATOM 2931 C CA . LEU A 1 380 ? 7.916 -17.813 2.063 1.00 86.69 380 LEU A CA 1
ATOM 2932 C C . LEU A 1 380 ? 7.463 -18.223 3.471 1.00 86.69 380 LEU A C 1
ATOM 2934 O O . LEU A 1 380 ? 6.823 -19.257 3.614 1.00 86.69 380 LEU A O 1
ATOM 2938 N N . ASP A 1 381 ? 7.692 -17.378 4.481 1.00 79.00 381 ASP A N 1
ATOM 2939 C CA . ASP A 1 381 ? 7.324 -17.651 5.881 1.00 79.00 381 ASP A CA 1
ATOM 2940 C C . ASP A 1 381 ? 5.801 -17.740 6.103 1.00 79.00 381 ASP A C 1
ATOM 2942 O O . ASP A 1 381 ? 5.341 -18.293 7.102 1.00 79.00 381 ASP A O 1
ATOM 2946 N N . PHE A 1 382 ? 5.012 -17.176 5.184 1.00 83.19 382 PHE A N 1
ATOM 2947 C CA . PHE A 1 382 ? 3.545 -17.151 5.246 1.00 83.19 382 PHE A CA 1
ATOM 2948 C C . PHE A 1 382 ? 2.879 -18.056 4.201 1.00 83.19 382 PHE A C 1
ATOM 2950 O O . PHE A 1 382 ? 1.651 -18.206 4.203 1.00 83.19 382 PHE A O 1
ATOM 2957 N N . ALA A 1 383 ? 3.676 -18.639 3.306 1.00 87.00 383 ALA A N 1
ATOM 2958 C CA . ALA A 1 383 ? 3.191 -19.514 2.256 1.00 87.00 383 ALA A CA 1
ATOM 2959 C C . ALA A 1 383 ? 2.653 -20.827 2.842 1.00 87.00 383 ALA A C 1
ATOM 2961 O O . ALA A 1 383 ? 3.067 -21.242 3.931 1.00 87.00 383 ALA A O 1
ATOM 2962 N N . PRO A 1 384 ? 1.737 -21.517 2.144 1.00 87.75 384 PRO A N 1
ATOM 2963 C CA . PRO A 1 384 ? 1.376 -22.870 2.530 1.00 87.75 384 PRO A CA 1
ATOM 2964 C C . PRO A 1 384 ? 2.618 -23.782 2.562 1.00 87.75 384 PRO A C 1
ATOM 2966 O O . PRO A 1 384 ? 3.535 -23.586 1.756 1.00 87.75 384 PRO A O 1
ATOM 2969 N N . PRO A 1 385 ? 2.668 -24.781 3.463 1.00 83.00 385 PRO A N 1
ATOM 2970 C CA . PRO A 1 385 ? 3.820 -25.670 3.585 1.00 83.00 385 PRO A CA 1
ATOM 2971 C C . PRO A 1 385 ? 4.238 -26.282 2.242 1.00 83.00 385 PRO A C 1
ATOM 2973 O O . PRO A 1 385 ? 3.400 -26.775 1.488 1.00 83.00 385 PRO A O 1
ATOM 2976 N N . GLY A 1 386 ? 5.539 -26.236 1.948 1.00 85.69 386 GLY A N 1
ATOM 2977 C CA . GLY A 1 386 ? 6.125 -26.805 0.730 1.00 85.69 386 GLY A CA 1
ATOM 2978 C C . GLY A 1 386 ? 5.988 -25.950 -0.534 1.00 85.69 386 GLY A C 1
ATOM 2979 O O . GLY A 1 386 ? 6.512 -26.344 -1.572 1.00 85.69 386 GLY A O 1
ATOM 2980 N N . ARG A 1 387 ? 5.338 -24.779 -0.479 1.00 89.50 387 ARG A N 1
ATOM 2981 C CA . ARG A 1 387 ? 5.057 -23.983 -1.682 1.00 89.50 387 ARG A CA 1
ATOM 2982 C C . ARG A 1 387 ? 6.104 -22.929 -1.984 1.00 89.50 387 ARG A C 1
ATOM 2984 O O . ARG A 1 387 ? 6.560 -22.192 -1.113 1.00 89.50 387 ARG A O 1
ATOM 2991 N N . ARG A 1 388 ? 6.431 -22.831 -3.274 1.00 90.94 388 ARG A N 1
ATOM 2992 C CA . ARG A 1 388 ? 7.409 -21.881 -3.823 1.00 90.94 388 ARG A CA 1
ATOM 2993 C C . ARG A 1 388 ? 6.787 -20.810 -4.708 1.00 90.94 388 ARG A C 1
ATOM 2995 O O . ARG A 1 388 ? 7.471 -19.854 -5.066 1.00 90.94 388 ARG A O 1
ATOM 3002 N N . PHE A 1 389 ? 5.503 -20.930 -5.026 1.00 93.50 389 PHE A N 1
ATOM 3003 C CA . PHE A 1 389 ? 4.801 -20.011 -5.912 1.00 93.50 389 PHE A CA 1
ATOM 3004 C C . PHE A 1 389 ? 3.449 -19.592 -5.334 1.00 93.50 389 PHE A C 1
ATOM 3006 O O . PHE A 1 389 ? 2.898 -20.227 -4.436 1.00 93.50 389 PHE A O 1
ATOM 3013 N N . TYR A 1 390 ? 2.926 -18.494 -5.868 1.00 94.94 390 TYR A N 1
ATOM 3014 C CA . TYR A 1 390 ? 1.551 -18.049 -5.691 1.00 94.94 390 TYR A CA 1
ATOM 3015 C C . TYR A 1 390 ? 0.962 -17.686 -7.055 1.00 94.94 390 TYR A C 1
ATOM 3017 O O . TYR A 1 390 ? 1.697 -17.378 -7.998 1.00 94.94 390 TYR A O 1
ATOM 3025 N N . LEU A 1 391 ? -0.363 -17.690 -7.158 1.00 95.38 391 LEU A N 1
ATOM 3026 C CA . LEU A 1 391 ? -1.065 -17.304 -8.380 1.00 95.38 391 LEU A CA 1
ATOM 3027 C C . LEU A 1 391 ? -1.469 -15.835 -8.296 1.00 95.38 391 LEU A C 1
ATOM 3029 O O . LEU A 1 391 ? -1.929 -15.358 -7.260 1.00 95.38 391 LEU A O 1
ATOM 3033 N N . ASN A 1 392 ? -1.290 -15.105 -9.385 1.00 95.25 392 ASN A N 1
ATOM 3034 C CA . ASN A 1 392 ? -1.524 -13.676 -9.484 1.00 95.25 392 ASN A CA 1
ATOM 3035 C C . ASN A 1 392 ? -2.606 -13.387 -10.531 1.00 95.25 392 ASN A C 1
ATOM 3037 O O . ASN A 1 392 ? -2.387 -13.544 -11.731 1.00 95.25 392 ASN A O 1
ATOM 3041 N N . CYS A 1 393 ? -3.754 -12.921 -10.054 1.00 94.44 393 CYS A N 1
ATOM 3042 C CA . CYS A 1 393 ? -4.907 -12.493 -10.835 1.00 94.44 393 CYS A CA 1
ATOM 3043 C C . CYS A 1 393 ? -4.900 -10.957 -10.927 1.00 94.44 393 CYS A C 1
ATOM 3045 O O . CYS A 1 393 ? -5.617 -10.266 -10.198 1.00 94.44 393 CYS A O 1
ATOM 3047 N N . ALA A 1 394 ? -3.994 -10.413 -11.745 1.00 89.06 394 ALA A N 1
ATOM 3048 C CA . ALA A 1 394 ? -3.808 -8.964 -11.885 1.00 89.06 394 ALA A CA 1
ATOM 3049 C C . ALA A 1 394 ? -4.723 -8.328 -12.943 1.00 89.06 394 ALA A C 1
ATOM 3051 O O . ALA A 1 394 ? -5.041 -7.144 -12.820 1.00 89.06 394 ALA A O 1
ATOM 3052 N N . ASP A 1 395 ? -5.101 -9.101 -13.960 1.00 90.31 395 ASP A N 1
ATOM 3053 C CA . ASP A 1 395 ? -5.939 -8.684 -15.079 1.00 90.31 395 ASP A CA 1
ATOM 3054 C C . ASP A 1 395 ? -7.334 -9.310 -14.921 1.00 90.31 395 ASP A C 1
ATOM 3056 O O . ASP A 1 395 ? -7.450 -10.536 -15.000 1.00 90.31 395 ASP A O 1
ATOM 3060 N N . PRO A 1 396 ? -8.373 -8.515 -14.616 1.00 88.94 396 PRO A N 1
ATOM 3061 C CA . PRO A 1 396 ? -9.708 -9.044 -14.404 1.00 88.94 396 PRO A CA 1
ATOM 3062 C C . PRO A 1 396 ? -10.362 -9.591 -15.672 1.00 88.94 396 PRO A C 1
ATOM 3064 O O . PRO A 1 396 ? -11.199 -10.479 -15.553 1.00 88.94 396 PRO A O 1
ATOM 3067 N N . ASP A 1 397 ? -9.951 -9.137 -16.855 1.00 90.88 397 ASP A N 1
ATOM 3068 C CA . ASP A 1 397 ? -10.548 -9.582 -18.117 1.00 90.88 397 ASP A CA 1
ATOM 3069 C C . ASP A 1 397 ? -9.985 -10.940 -18.564 1.00 90.88 397 ASP A C 1
ATOM 3071 O O . ASP A 1 397 ? -10.633 -11.689 -19.293 1.00 90.88 397 ASP A O 1
ATOM 3075 N N . ALA A 1 398 ? -8.785 -11.289 -18.092 1.00 92.50 398 ALA A N 1
ATOM 3076 C CA . ALA A 1 398 ? -8.154 -12.576 -18.371 1.00 92.50 398 ALA A CA 1
ATOM 3077 C C . ALA A 1 398 ? -8.621 -13.694 -17.424 1.00 92.50 398 ALA A C 1
ATOM 3079 O O . ALA A 1 398 ? -8.593 -14.869 -17.793 1.00 92.50 398 ALA A O 1
ATOM 3080 N N . VAL A 1 399 ? -9.002 -13.354 -16.189 1.00 95.00 399 VAL A N 1
ATOM 3081 C CA . VAL A 1 399 ? -9.258 -14.333 -15.125 1.00 95.00 399 VAL A CA 1
ATOM 3082 C C . VAL A 1 399 ? -10.685 -14.864 -15.205 1.00 95.00 399 VAL A C 1
ATOM 3084 O O . VAL A 1 399 ? -11.648 -14.117 -15.065 1.00 95.00 399 VAL A O 1
ATOM 3087 N N . ASN A 1 400 ? -10.818 -16.184 -15.332 1.00 95.62 400 ASN A N 1
ATOM 3088 C CA . ASN A 1 400 ? -12.107 -16.871 -15.296 1.00 95.62 400 ASN A CA 1
ATOM 3089 C C . ASN A 1 400 ? -12.228 -17.707 -14.013 1.00 95.62 400 ASN A C 1
ATOM 3091 O O . ASN A 1 400 ? -11.302 -18.433 -13.641 1.00 95.62 400 ASN A O 1
ATOM 3095 N N . ILE A 1 401 ? -13.374 -17.595 -13.339 1.00 96.69 401 ILE A N 1
ATOM 3096 C CA . ILE A 1 401 ? -13.689 -18.288 -12.087 1.00 96.69 401 ILE A CA 1
ATOM 3097 C C . ILE A 1 401 ? -14.986 -19.077 -12.286 1.00 96.69 401 ILE A C 1
ATOM 3099 O O . ILE A 1 401 ? -16.084 -18.551 -12.114 1.00 96.69 401 ILE A O 1
ATOM 3103 N N . GLN A 1 402 ? -14.868 -20.365 -12.594 1.00 96.94 402 GLN A N 1
ATOM 3104 C CA . GLN A 1 402 ? -16.014 -21.265 -12.688 1.00 96.94 402 GLN A CA 1
ATOM 3105 C C . GLN A 1 402 ? -16.323 -21.859 -11.308 1.00 96.94 402 GLN A C 1
ATOM 3107 O O . GLN A 1 402 ? -15.466 -22.472 -10.671 1.00 96.94 402 GLN A O 1
ATOM 3112 N N . ILE A 1 403 ? -17.558 -21.690 -10.834 1.00 96.75 403 ILE A N 1
ATOM 3113 C CA . ILE A 1 403 ? -18.017 -22.256 -9.559 1.00 96.75 403 ILE A CA 1
ATOM 3114 C C . ILE A 1 403 ? -18.507 -23.678 -9.815 1.00 96.75 403 ILE A C 1
ATOM 3116 O O . ILE A 1 403 ? -19.526 -23.867 -10.470 1.00 96.75 403 ILE A O 1
ATOM 3120 N N . LEU A 1 404 ? -17.787 -24.668 -9.289 1.00 95.69 404 LEU A N 1
ATOM 3121 C CA . LEU A 1 404 ? -18.155 -26.084 -9.396 1.00 95.69 404 LEU A CA 1
ATOM 3122 C C . LEU A 1 404 ? -19.076 -26.510 -8.253 1.00 95.69 404 LEU A C 1
ATOM 3124 O O . LEU A 1 404 ? -19.989 -27.305 -8.434 1.00 95.69 404 LEU A O 1
ATOM 3128 N N . GLN A 1 405 ? -18.842 -25.954 -7.064 1.00 95.44 405 GLN A N 1
ATOM 3129 C CA . GLN A 1 405 ? -19.698 -26.144 -5.904 1.00 95.44 405 GLN A CA 1
ATOM 3130 C C . GLN A 1 405 ? -19.778 -24.828 -5.142 1.00 95.44 405 GLN A C 1
ATOM 3132 O O . GLN A 1 405 ? -18.762 -24.273 -4.714 1.00 95.44 405 GLN A O 1
ATOM 3137 N N . ALA A 1 406 ? -20.993 -24.319 -4.960 1.00 92.56 406 ALA A N 1
ATOM 3138 C CA . ALA A 1 406 ? -21.205 -23.142 -4.136 1.00 92.56 406 ALA A CA 1
ATOM 3139 C C . ALA A 1 406 ? -20.769 -23.423 -2.681 1.00 92.56 406 ALA A C 1
ATOM 3141 O O . ALA A 1 406 ? -20.885 -24.560 -2.215 1.00 92.56 406 ALA A O 1
ATOM 3142 N N . PRO A 1 407 ? -20.293 -22.408 -1.937 1.00 87.81 407 PRO A N 1
ATOM 3143 C CA . PRO A 1 407 ? -19.978 -22.590 -0.527 1.00 87.81 407 PRO A CA 1
ATOM 3144 C C . PRO A 1 407 ? -21.239 -23.043 0.210 1.00 87.81 407 PRO A C 1
ATOM 3146 O O . PRO A 1 407 ? -22.308 -22.446 0.017 1.00 87.81 407 PRO A O 1
ATOM 3149 N N . SER A 1 408 ? -21.105 -24.095 1.027 1.00 84.88 408 SER A N 1
ATOM 3150 C CA . SER A 1 408 ? -22.208 -24.611 1.840 1.00 84.88 408 SER A CA 1
ATOM 3151 C C . SER A 1 408 ? -22.775 -23.505 2.723 1.00 84.88 408 SER A C 1
ATOM 3153 O O . SER A 1 408 ? -22.070 -22.562 3.085 1.00 84.88 408 SER A O 1
ATOM 3155 N N . GLU A 1 409 ? -24.044 -23.614 3.102 1.00 78.31 409 GLU A N 1
ATOM 3156 C CA . GLU A 1 409 ? -24.677 -22.622 3.972 1.00 78.31 409 GLU A CA 1
ATOM 3157 C C . GLU A 1 409 ? -23.908 -22.458 5.292 1.00 78.31 409 GLU A C 1
ATOM 3159 O O . GLU A 1 409 ? -23.640 -21.338 5.711 1.00 78.31 409 GLU A O 1
ATOM 3164 N N . ALA A 1 410 ? -23.395 -23.560 5.848 1.00 75.06 410 ALA A N 1
ATOM 3165 C CA . ALA A 1 410 ? -22.494 -23.546 7.000 1.00 75.06 410 ALA A CA 1
ATOM 3166 C C . ALA A 1 410 ? -21.172 -22.787 6.752 1.00 75.06 410 ALA A C 1
ATOM 3168 O O . ALA A 1 410 ? -20.628 -22.166 7.659 1.00 75.06 410 ALA A O 1
ATOM 3169 N N . ALA A 1 411 ? -20.625 -22.819 5.534 1.00 73.31 411 ALA A N 1
ATOM 3170 C CA . ALA A 1 411 ? -19.435 -22.041 5.185 1.00 73.31 411 ALA A CA 1
ATOM 3171 C C . ALA A 1 411 ? -19.767 -20.558 4.944 1.00 73.31 411 ALA A C 1
ATOM 3173 O O . ALA A 1 411 ? -18.964 -19.681 5.262 1.00 73.31 411 ALA A O 1
ATOM 3174 N N . ARG A 1 412 ? -20.974 -20.254 4.450 1.00 70.81 412 ARG A N 1
ATOM 3175 C CA . ARG A 1 412 ? -21.480 -18.875 4.355 1.00 70.81 412 ARG A CA 1
ATOM 3176 C C . ARG A 1 412 ? -21.714 -18.275 5.741 1.00 70.81 412 ARG A C 1
ATOM 3178 O O . ARG A 1 412 ? -21.392 -17.107 5.955 1.00 70.81 412 ARG A O 1
ATOM 3185 N N . THR A 1 413 ? -22.198 -19.075 6.693 1.00 69.94 413 THR A N 1
ATOM 3186 C CA . THR A 1 413 ? -22.454 -18.631 8.069 1.00 69.94 413 THR A CA 1
ATOM 3187 C C . THR A 1 413 ? -21.180 -18.381 8.872 1.00 69.94 413 THR A C 1
ATOM 3189 O O . THR A 1 413 ? -21.214 -17.573 9.794 1.00 69.94 413 THR A O 1
ATOM 3192 N N . GLN A 1 414 ? -20.027 -18.949 8.486 1.00 70.62 414 GLN A N 1
ATOM 3193 C CA . GLN A 1 414 ? -18.736 -18.635 9.125 1.00 70.62 414 GLN A CA 1
ATOM 3194 C C . GLN A 1 414 ? -18.359 -17.147 9.043 1.00 70.62 414 GLN A C 1
ATOM 3196 O O . GLN A 1 414 ? -17.615 -16.666 9.894 1.00 70.62 414 GLN A O 1
ATOM 3201 N N . ASN A 1 415 ? -18.885 -16.413 8.057 1.00 73.69 415 ASN A N 1
ATOM 3202 C CA . ASN A 1 415 ? -18.677 -14.970 7.920 1.00 73.69 415 ASN A CA 1
ATOM 3203 C C . ASN A 1 415 ? -19.842 -14.129 8.456 1.00 73.69 415 ASN A C 1
ATOM 3205 O O . ASN A 1 415 ? -19.768 -12.897 8.394 1.00 73.69 415 ASN A O 1
ATOM 3209 N N . LEU A 1 416 ? -20.915 -14.748 8.960 1.00 85.38 416 LEU A N 1
ATOM 3210 C CA . LEU A 1 416 ? -22.015 -13.984 9.531 1.00 85.38 416 LEU A CA 1
ATOM 3211 C C . LEU A 1 416 ? -21.551 -13.268 10.804 1.00 85.38 416 LEU A C 1
ATOM 3213 O O . LEU A 1 416 ? -20.748 -13.812 11.563 1.00 85.38 416 LEU A O 1
ATOM 3217 N N . PRO A 1 417 ? -22.027 -12.037 11.042 1.00 92.62 417 PRO A N 1
ATOM 3218 C CA . PRO A 1 417 ? -21.775 -11.349 12.296 1.00 92.62 417 PRO A CA 1
ATOM 3219 C C . PRO A 1 417 ? -22.333 -12.148 13.485 1.00 92.62 417 PRO A C 1
ATOM 3221 O O . PRO A 1 417 ? -23.519 -12.466 13.521 1.00 92.62 417 PRO A O 1
ATOM 3224 N N . LEU A 1 418 ? -21.472 -12.457 14.452 1.00 95.56 418 LEU A N 1
ATOM 3225 C CA . LEU A 1 418 ? -21.783 -13.229 15.654 1.00 95.56 418 LEU A CA 1
ATOM 3226 C C . LEU A 1 418 ? -21.921 -12.311 16.878 1.00 95.56 418 LEU A C 1
ATOM 3228 O O . LEU A 1 418 ? -21.319 -11.234 16.904 1.00 95.56 418 LEU A O 1
ATOM 3232 N N . PRO A 1 419 ? -22.628 -12.732 17.939 1.00 97.44 419 PRO A N 1
ATOM 3233 C CA . PRO A 1 419 ? -22.510 -12.092 19.247 1.00 97.44 419 PRO A CA 1
ATOM 3234 C C . PRO A 1 419 ? -21.046 -12.080 19.725 1.00 97.44 419 PRO A C 1
ATOM 3236 O O . PRO A 1 419 ? -20.318 -13.052 19.520 1.00 97.44 419 PRO A O 1
ATOM 3239 N N . LEU A 1 420 ? -20.611 -11.007 20.395 1.00 98.00 420 LEU A N 1
ATOM 3240 C CA . LEU A 1 420 ? -19.244 -10.822 20.907 1.00 98.00 420 LEU A CA 1
ATOM 3241 C C . LEU A 1 420 ? -18.721 -12.046 21.673 1.00 98.00 420 LEU A C 1
ATOM 3243 O O . LEU A 1 420 ? -17.586 -12.471 21.448 1.00 98.00 420 LEU A O 1
ATOM 3247 N N . LEU A 1 421 ? -19.529 -12.607 22.578 1.00 97.81 421 LEU A N 1
ATOM 3248 C CA . LEU A 1 421 ? -19.100 -13.752 23.388 1.00 97.81 421 LEU A CA 1
ATOM 3249 C C . LEU A 1 421 ? -18.918 -15.014 22.541 1.00 97.81 421 LEU A C 1
ATOM 3251 O O . LEU A 1 421 ? -17.923 -15.710 22.705 1.00 97.81 421 LEU A O 1
ATOM 3255 N N . GLU A 1 422 ? -19.816 -15.275 21.591 1.00 96.81 422 GLU A N 1
ATOM 3256 C CA . GLU A 1 422 ? -19.678 -16.419 20.684 1.00 96.81 422 GLU A CA 1
ATOM 3257 C C . GLU A 1 422 ? -18.470 -16.255 19.747 1.00 96.81 422 GLU A C 1
ATOM 3259 O O . GLU A 1 422 ? -17.738 -17.211 19.482 1.00 96.81 422 GLU A O 1
ATOM 3264 N N . ALA A 1 423 ? -18.225 -15.029 19.276 1.00 96.44 423 ALA A N 1
ATOM 3265 C CA . ALA A 1 423 ? -17.097 -14.700 18.415 1.00 96.44 423 ALA A CA 1
ATOM 3266 C C . ALA A 1 423 ? -15.748 -14.977 19.105 1.00 96.44 423 ALA A C 1
ATOM 3268 O O . ALA A 1 423 ? -14.847 -15.549 18.494 1.00 96.44 423 ALA A O 1
ATOM 3269 N N . VAL A 1 424 ? -15.611 -14.622 20.386 1.00 97.50 424 VAL A N 1
ATOM 3270 C CA . VAL A 1 424 ? -14.400 -14.878 21.190 1.00 97.50 424 VAL A CA 1
ATOM 3271 C C . VAL A 1 424 ? -14.144 -16.365 21.437 1.00 97.50 424 VAL A C 1
ATOM 3273 O O . VAL A 1 424 ? -12.989 -16.779 21.559 1.00 97.50 424 VAL A O 1
ATOM 3276 N N . GLU A 1 425 ? -15.196 -17.180 21.493 1.00 96.81 425 GLU A N 1
ATOM 3277 C CA . GLU A 1 425 ? -15.068 -18.622 21.714 1.00 96.81 425 GLU A CA 1
ATOM 3278 C C . GLU A 1 425 ? -14.687 -19.403 20.442 1.00 96.81 425 GLU A C 1
ATOM 3280 O O . GLU A 1 425 ? -14.405 -20.606 20.511 1.00 96.81 425 GLU A O 1
ATOM 3285 N N . LYS A 1 426 ? -14.568 -18.739 19.283 1.00 94.38 426 LYS A N 1
ATOM 3286 C CA . LYS A 1 426 ? -13.998 -19.373 18.085 1.00 94.38 426 LYS A CA 1
ATOM 3287 C C . LYS A 1 426 ? -12.514 -19.732 18.297 1.00 94.38 426 LYS A C 1
ATOM 3289 O O . LYS A 1 426 ? -11.835 -19.094 19.107 1.00 94.38 426 LYS A O 1
ATOM 3294 N N . PRO A 1 427 ? -11.989 -20.756 17.589 1.00 92.75 427 PRO A N 1
ATOM 3295 C CA . PRO A 1 427 ? -10.596 -21.189 17.722 1.00 92.75 427 PRO A CA 1
ATOM 3296 C C . PRO A 1 427 ? -9.605 -20.042 17.529 1.00 92.75 427 PRO A C 1
ATOM 3298 O O . PRO A 1 427 ? -9.897 -19.094 16.800 1.00 92.75 427 PRO A O 1
ATOM 3301 N N . ASP A 1 428 ? -8.422 -20.132 18.134 1.00 90.56 428 ASP A N 1
ATOM 3302 C CA . ASP A 1 428 ? -7.387 -19.105 17.992 1.00 90.56 428 ASP A CA 1
ATOM 3303 C C . ASP A 1 428 ? -7.029 -18.851 16.519 1.00 90.56 428 ASP A C 1
ATOM 3305 O O . ASP A 1 428 ? -6.983 -19.770 15.702 1.00 90.56 428 ASP A O 1
ATOM 3309 N N . ARG A 1 429 ? -6.712 -17.591 16.200 1.00 84.00 429 ARG A N 1
ATOM 3310 C CA . ARG A 1 429 ? -6.373 -17.096 14.854 1.00 84.00 429 ARG A CA 1
ATOM 3311 C C . ARG A 1 429 ? -7.528 -17.132 13.849 1.00 84.00 429 ARG A C 1
ATOM 3313 O O . ARG A 1 429 ? -7.286 -16.916 12.662 1.00 84.00 429 ARG A O 1
ATOM 3320 N N . THR A 1 430 ? -8.761 -17.318 14.312 1.00 85.69 430 THR A N 1
ATOM 3321 C CA . THR A 1 430 ? -9.962 -17.221 13.477 1.00 85.69 430 THR A CA 1
ATOM 3322 C C . THR A 1 430 ? -10.344 -15.757 13.291 1.00 85.69 430 THR A C 1
ATOM 3324 O O . THR A 1 430 ? -10.343 -14.983 14.249 1.00 85.69 430 THR A O 1
ATOM 3327 N N . TYR A 1 431 ? -10.667 -15.365 12.060 1.00 87.19 431 TYR A N 1
ATOM 3328 C CA . TYR A 1 431 ? -11.253 -14.055 11.788 1.00 87.19 431 TYR A CA 1
ATOM 3329 C C . TYR A 1 431 ? -12.762 -14.124 12.009 1.00 87.19 431 TYR A C 1
ATOM 3331 O O . TYR A 1 431 ? -13.421 -15.015 11.484 1.00 87.19 431 TYR A O 1
ATOM 3339 N N . VAL A 1 432 ? -13.293 -13.191 12.789 1.00 92.44 432 VAL A N 1
ATOM 3340 C CA . VAL A 1 432 ? -14.697 -13.130 13.189 1.00 92.44 432 VAL A CA 1
ATOM 3341 C C . VAL A 1 432 ? -15.279 -11.755 12.890 1.00 92.44 432 VAL A C 1
ATOM 3343 O O . VAL A 1 432 ? -14.603 -10.724 12.983 1.00 92.44 432 VAL A O 1
ATOM 3346 N N . ASN A 1 433 ? -16.560 -11.750 12.538 1.00 93.81 433 ASN A N 1
ATOM 3347 C CA . ASN A 1 433 ? -17.381 -10.553 12.470 1.00 93.81 433 ASN A CA 1
ATOM 3348 C C . ASN A 1 433 ? -18.276 -10.538 13.707 1.00 93.81 433 ASN A C 1
ATOM 3350 O O . ASN A 1 433 ? -18.818 -11.572 14.087 1.00 93.81 433 ASN A O 1
ATOM 3354 N N . ILE A 1 434 ? -18.420 -9.381 14.334 1.00 97.44 434 ILE A N 1
ATOM 3355 C CA . ILE A 1 434 ? -19.218 -9.178 15.536 1.00 97.44 434 ILE A CA 1
ATOM 3356 C C . ILE A 1 434 ? -20.388 -8.284 15.157 1.00 97.44 434 ILE A C 1
ATOM 3358 O O . ILE A 1 434 ? -20.180 -7.169 14.670 1.00 97.44 434 ILE A O 1
ATOM 3362 N N . SER A 1 435 ? -21.603 -8.795 15.345 1.00 96.81 435 SER A N 1
ATOM 3363 C CA . SER A 1 435 ? -22.844 -8.085 15.023 1.00 96.81 435 SER A CA 1
ATOM 3364 C C . SER A 1 435 ? -23.023 -6.852 15.895 1.00 96.81 435 SER A C 1
ATOM 3366 O O . SER A 1 435 ? -23.384 -5.792 15.393 1.00 96.81 435 SER A O 1
ATOM 3368 N N . GLU A 1 436 ? -22.744 -6.998 17.187 1.00 97.62 436 GLU A N 1
ATOM 3369 C CA . GLU A 1 436 ? -22.960 -5.972 18.192 1.00 97.62 436 GLU A CA 1
ATOM 3370 C C . GLU A 1 436 ? -22.030 -6.178 19.395 1.00 97.62 436 GLU A C 1
ATOM 3372 O O . GLU A 1 436 ? -21.895 -7.283 19.928 1.00 97.62 436 GLU A O 1
ATOM 3377 N N . ALA A 1 437 ? -21.407 -5.086 19.827 1.00 98.19 437 ALA A N 1
ATOM 3378 C CA . ALA A 1 437 ? -20.668 -4.959 21.072 1.00 98.19 437 ALA A CA 1
ATOM 3379 C C . ALA A 1 437 ? -20.825 -3.536 21.628 1.00 98.19 437 ALA A C 1
ATOM 3381 O O . ALA A 1 437 ? -20.959 -2.571 20.874 1.00 98.19 437 ALA A O 1
ATOM 3382 N N . PHE A 1 438 ? -20.760 -3.397 22.947 1.00 98.00 438 PHE A N 1
ATOM 3383 C CA . PHE A 1 438 ? -20.709 -2.111 23.634 1.00 98.00 438 PHE A CA 1
ATOM 3384 C C . PHE A 1 438 ? -19.280 -1.826 24.075 1.00 98.00 438 PHE A C 1
ATOM 3386 O O . PHE A 1 438 ? -18.585 -2.703 24.589 1.00 98.00 438 PHE A O 1
ATOM 3393 N N . VAL A 1 439 ? -18.830 -0.594 23.870 1.00 98.06 439 VAL A N 1
ATOM 3394 C CA . VAL A 1 439 ? -17.499 -0.159 24.289 1.00 98.06 439 VAL A CA 1
ATOM 3395 C C . VAL A 1 439 ? -17.559 0.343 25.728 1.00 98.06 439 VAL A C 1
ATOM 3397 O O . VAL A 1 439 ? -18.006 1.461 25.989 1.00 98.06 439 VAL A O 1
ATOM 3400 N N . ALA A 1 440 ? -17.091 -0.487 26.658 1.00 97.50 440 ALA A N 1
ATOM 3401 C CA . ALA A 1 440 ? -17.080 -0.184 28.085 1.00 97.50 440 ALA A CA 1
ATOM 3402 C C . ALA A 1 440 ? -15.935 0.763 28.475 1.00 97.50 440 ALA A C 1
ATOM 3404 O O . ALA A 1 440 ? -16.135 1.654 29.294 1.00 97.50 440 ALA A O 1
ATOM 3405 N N . ASP A 1 441 ? -14.750 0.584 27.884 1.00 98.00 441 ASP A N 1
ATOM 3406 C CA . ASP A 1 441 ? -13.577 1.423 28.149 1.00 98.00 441 ASP A CA 1
ATOM 3407 C C . ASP A 1 441 ? -12.666 1.520 26.918 1.00 98.00 441 ASP A C 1
ATOM 3409 O O . ASP A 1 441 ? -12.590 0.596 26.100 1.00 98.00 441 ASP A O 1
ATOM 3413 N N . VAL A 1 442 ? -11.966 2.647 26.792 1.00 98.38 442 VAL A N 1
ATOM 3414 C CA . VAL A 1 442 ? -11.026 2.933 25.706 1.00 98.38 442 VAL A CA 1
ATOM 3415 C C . VAL A 1 442 ? -9.725 3.439 26.313 1.00 98.38 442 VAL A C 1
ATOM 3417 O O . VAL A 1 442 ? -9.615 4.611 26.674 1.00 98.38 442 VAL A O 1
ATOM 3420 N N . GLY A 1 443 ? -8.715 2.571 26.364 1.00 97.94 443 GLY A N 1
ATOM 3421 C CA . GLY A 1 443 ? -7.383 2.941 26.833 1.00 97.94 443 GLY A CA 1
ATOM 3422 C C . GLY A 1 443 ? -6.695 3.953 25.914 1.00 97.94 443 GLY A C 1
ATOM 3423 O O . GLY A 1 443 ? -7.106 4.160 24.769 1.00 97.94 443 GLY A O 1
ATOM 3424 N N . ASP A 1 444 ? -5.623 4.574 26.401 1.00 97.88 444 ASP A N 1
ATOM 3425 C CA . ASP A 1 444 ? -4.785 5.492 25.623 1.00 97.88 444 ASP A CA 1
ATOM 3426 C C . ASP A 1 444 ? -3.993 4.780 24.513 1.00 97.88 444 ASP A C 1
ATOM 3428 O O . ASP A 1 444 ? -3.883 3.551 24.481 1.00 97.88 444 ASP A O 1
ATOM 3432 N N . VAL A 1 445 ? -3.431 5.557 23.576 1.00 98.06 445 VAL A N 1
ATOM 3433 C CA . VAL A 1 445 ? -2.477 4.999 22.608 1.00 98.06 445 VAL A CA 1
ATOM 3434 C C . VAL A 1 445 ? -1.144 4.757 23.300 1.00 98.06 445 VAL A C 1
ATOM 3436 O O . VAL A 1 445 ? -0.479 5.687 23.750 1.00 98.06 445 VAL A O 1
ATOM 3439 N N . GLU A 1 446 ? -0.711 3.507 23.298 1.00 98.06 446 GLU A N 1
ATOM 3440 C CA . GLU A 1 446 ? 0.628 3.094 23.683 1.00 98.06 446 GLU A CA 1
ATOM 3441 C C . GLU A 1 446 ? 1.510 2.908 22.444 1.00 98.06 446 GLU A C 1
ATOM 3443 O O . GLU A 1 446 ? 1.046 2.509 21.378 1.00 98.06 446 GLU A O 1
ATOM 3448 N N . THR A 1 447 ? 2.815 3.134 22.584 1.00 97.44 447 THR A N 1
ATOM 3449 C CA . THR A 1 447 ? 3.798 2.693 21.584 1.00 97.44 447 THR A CA 1
ATOM 3450 C C . THR A 1 447 ? 4.419 1.381 22.050 1.00 97.44 447 THR A C 1
ATOM 3452 O O . THR A 1 447 ? 4.916 1.300 23.173 1.00 97.44 447 THR A O 1
ATOM 3455 N N . LYS A 1 448 ? 4.401 0.351 21.201 1.00 96.81 448 LYS A N 1
ATOM 3456 C CA . LYS A 1 448 ? 5.057 -0.938 21.453 1.00 96.81 448 LYS A CA 1
ATOM 3457 C C . LYS A 1 448 ? 6.194 -1.159 20.469 1.00 96.81 448 LYS A C 1
ATOM 3459 O O . LYS A 1 448 ? 6.012 -1.003 19.262 1.00 96.81 448 LYS A O 1
ATOM 3464 N N . ASP A 1 449 ? 7.341 -1.577 20.989 1.00 93.88 449 ASP A N 1
ATOM 3465 C CA . ASP A 1 449 ? 8.439 -2.077 20.170 1.00 93.88 449 ASP A CA 1
ATOM 3466 C C . ASP A 1 449 ? 8.076 -3.465 19.622 1.00 93.88 449 ASP A C 1
ATOM 3468 O O . ASP A 1 449 ? 7.678 -4.370 20.359 1.00 93.88 449 ASP A O 1
ATOM 3472 N N . THR A 1 450 ? 8.190 -3.628 18.309 1.00 91.12 450 THR A N 1
ATOM 3473 C CA . THR A 1 450 ? 7.969 -4.889 17.597 1.00 91.12 450 THR A CA 1
ATOM 3474 C C . THR A 1 450 ? 9.181 -5.213 16.728 1.00 91.12 450 THR A C 1
ATOM 3476 O O . THR A 1 450 ? 10.062 -4.374 16.538 1.00 91.12 450 THR A O 1
ATOM 3479 N N . LYS A 1 451 ? 9.222 -6.422 16.153 1.00 86.19 451 LYS A N 1
ATOM 3480 C CA . LYS A 1 451 ? 10.285 -6.809 15.206 1.00 86.19 451 LYS A CA 1
ATOM 3481 C C . LYS A 1 451 ? 10.364 -5.880 13.987 1.00 86.19 451 LYS A C 1
ATOM 3483 O O . LYS A 1 451 ? 11.434 -5.744 13.408 1.00 86.19 451 LYS A O 1
ATOM 3488 N N . ASP A 1 452 ? 9.253 -5.240 13.626 1.00 81.50 452 ASP A N 1
ATOM 3489 C CA . ASP A 1 452 ? 9.149 -4.326 12.485 1.00 81.50 452 ASP A CA 1
ATOM 3490 C C . ASP A 1 452 ? 9.221 -2.841 12.909 1.00 81.50 452 ASP A C 1
ATOM 3492 O O . ASP A 1 452 ? 8.873 -1.951 12.134 1.00 81.50 452 ASP A O 1
ATOM 3496 N N . GLY A 1 453 ? 9.672 -2.560 14.138 1.00 91.19 453 GLY A N 1
ATOM 3497 C CA . GLY A 1 453 ? 9.807 -1.212 14.694 1.00 91.19 453 GLY A CA 1
ATOM 3498 C C . GLY A 1 453 ? 8.708 -0.843 15.693 1.00 91.19 453 GLY A C 1
ATOM 3499 O O . GLY A 1 453 ? 8.014 -1.704 16.239 1.00 91.19 453 GLY A O 1
ATOM 3500 N N . LYS A 1 454 ? 8.570 0.456 15.964 1.00 93.50 454 LYS A N 1
ATOM 3501 C CA . LYS A 1 454 ? 7.601 1.000 16.927 1.00 93.50 454 LYS A CA 1
ATOM 3502 C C . LYS A 1 454 ? 6.213 1.110 16.306 1.00 93.50 454 LYS A C 1
ATOM 3504 O O . LYS A 1 454 ? 6.037 1.828 15.326 1.00 93.50 454 LYS A O 1
ATOM 3509 N N . LEU A 1 455 ? 5.226 0.437 16.895 1.00 94.81 455 LEU A N 1
ATOM 3510 C CA . LEU A 1 455 ? 3.830 0.475 16.453 1.00 94.81 455 LEU A CA 1
ATOM 3511 C C . LEU A 1 455 ? 2.919 1.063 17.534 1.00 94.81 455 LEU A C 1
ATOM 3513 O O . LEU A 1 455 ? 3.079 0.773 18.719 1.00 94.81 455 LEU A O 1
ATOM 3517 N N . ALA A 1 456 ? 1.934 1.856 17.111 1.00 96.19 456 ALA A N 1
ATOM 3518 C CA . ALA A 1 456 ? 0.850 2.314 17.974 1.00 96.19 456 ALA A CA 1
ATOM 3519 C C . ALA A 1 456 ? -0.088 1.146 18.325 1.00 96.19 456 ALA A C 1
ATOM 3521 O O . ALA A 1 456 ? -0.441 0.347 17.454 1.00 96.19 456 ALA A O 1
ATOM 3522 N N . LEU A 1 457 ? -0.498 1.066 19.586 1.00 97.69 457 LEU A N 1
ATOM 3523 C CA . LEU A 1 457 ? -1.417 0.083 20.148 1.00 97.69 457 LEU A CA 1
ATOM 3524 C C . LEU A 1 457 ? -2.474 0.822 20.965 1.00 97.69 457 LEU A C 1
ATOM 3526 O O . LEU A 1 457 ? -2.138 1.690 21.760 1.00 97.69 457 LEU A O 1
ATOM 3530 N N . ARG A 1 458 ? -3.739 0.431 20.833 1.00 98.19 458 ARG A N 1
ATOM 3531 C CA . ARG A 1 458 ? -4.807 0.849 21.744 1.00 98.19 458 ARG A CA 1
ATOM 3532 C C . ARG A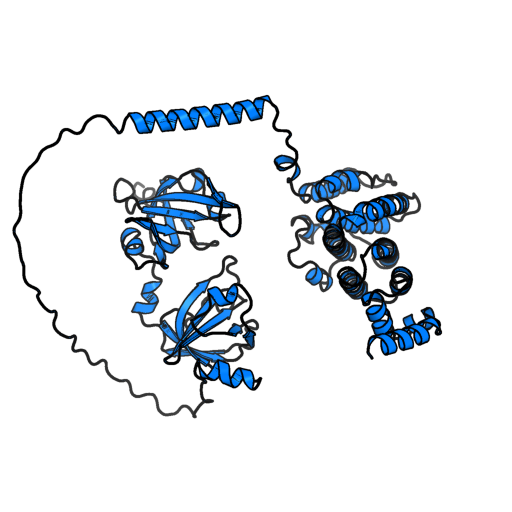 1 458 ? -5.589 -0.374 22.195 1.00 98.19 458 ARG A C 1
ATOM 3534 O O . ARG A 1 458 ? -5.920 -1.224 21.371 1.00 98.19 458 ARG A O 1
ATOM 3541 N N . VAL A 1 459 ? -5.875 -0.467 23.489 1.00 98.25 459 VAL A N 1
ATOM 3542 C CA . VAL A 1 459 ? -6.708 -1.537 24.051 1.00 98.25 459 VAL A CA 1
ATOM 3543 C C . VAL A 1 459 ? -8.089 -0.979 24.364 1.00 98.25 459 VAL A C 1
ATOM 3545 O O . VAL A 1 459 ? -8.210 0.068 24.991 1.00 98.25 459 VAL A O 1
ATOM 3548 N N . ILE A 1 460 ? -9.114 -1.687 23.910 1.00 98.44 460 ILE A N 1
ATOM 3549 C CA . ILE A 1 460 ? -10.525 -1.376 24.118 1.00 98.44 460 ILE A CA 1
ATOM 3550 C C . ILE A 1 460 ? -11.146 -2.531 24.901 1.00 98.44 460 ILE A C 1
ATOM 3552 O O . ILE A 1 460 ? -10.864 -3.696 24.607 1.00 98.44 460 ILE A O 1
ATOM 3556 N N . CYS A 1 461 ? -11.991 -2.221 25.878 1.00 98.25 461 CYS A N 1
ATOM 3557 C CA . CYS A 1 461 ? -12.789 -3.211 26.591 1.00 98.25 461 CYS A CA 1
ATOM 3558 C C . CYS A 1 461 ? -14.201 -3.234 26.008 1.00 98.25 461 CYS A C 1
ATOM 3560 O O . CYS A 1 461 ? -14.899 -2.219 25.992 1.00 98.25 461 CYS A O 1
ATOM 3562 N N . LEU A 1 462 ? -14.608 -4.403 25.528 1.00 98.44 462 LEU A N 1
ATOM 3563 C CA . LEU A 1 462 ? -15.914 -4.647 24.935 1.00 98.44 462 LEU A CA 1
ATOM 3564 C C . LEU A 1 462 ? -16.789 -5.456 25.889 1.00 98.44 462 LEU A C 1
ATOM 3566 O O . LEU A 1 462 ? -16.300 -6.360 26.564 1.00 98.44 462 LEU A O 1
ATOM 3570 N N . THR A 1 463 ? -18.087 -5.190 25.893 1.00 98.19 463 THR A N 1
ATOM 3571 C CA . THR A 1 463 ? -19.101 -5.997 26.580 1.00 98.19 463 THR A CA 1
ATOM 3572 C C . THR A 1 463 ? -20.229 -6.349 25.615 1.00 98.19 463 THR A C 1
ATOM 3574 O O . THR A 1 463 ? -20.503 -5.628 24.657 1.00 98.19 463 THR A O 1
ATOM 3577 N N . GLN A 1 464 ? -20.894 -7.484 25.842 1.00 97.81 464 GLN A N 1
ATOM 3578 C CA . GLN A 1 464 ? -22.074 -7.867 25.052 1.00 97.81 464 GLN A CA 1
ATOM 3579 C C . GLN A 1 464 ? -23.292 -7.000 25.404 1.00 97.81 464 GLN A C 1
ATOM 3581 O O . GLN A 1 464 ? -24.157 -6.776 24.565 1.00 97.81 464 GLN A O 1
ATOM 3586 N N . GLN A 1 465 ? -23.366 -6.535 26.653 1.00 96.44 465 GLN A N 1
ATOM 3587 C CA . GLN A 1 465 ? -24.475 -5.760 27.204 1.00 96.44 465 GLN A CA 1
ATOM 3588 C C . GLN A 1 465 ? -23.998 -4.355 27.586 1.00 96.44 465 GLN A C 1
ATOM 3590 O O . GLN A 1 465 ? -22.827 -4.159 27.917 1.00 96.44 465 GLN A O 1
ATOM 3595 N N . ARG A 1 466 ? -24.912 -3.375 27.555 1.00 94.12 466 ARG A N 1
ATOM 3596 C CA . ARG A 1 466 ? -24.601 -1.965 27.849 1.00 94.12 466 ARG A CA 1
ATOM 3597 C C . ARG A 1 466 ? -24.140 -1.741 29.290 1.00 94.12 466 ARG A C 1
ATOM 3599 O O . ARG A 1 466 ? -23.304 -0.880 29.536 1.00 94.12 466 ARG A O 1
ATOM 3606 N N . GLN A 1 467 ? -24.709 -2.483 30.236 1.00 92.75 467 GLN A N 1
ATOM 3607 C CA . GLN A 1 467 ? -24.384 -2.394 31.656 1.00 92.75 467 GLN A CA 1
ATOM 3608 C C . GLN A 1 467 ? -24.065 -3.792 32.181 1.00 92.75 467 GLN A C 1
ATOM 3610 O O . GLN A 1 467 ? -24.882 -4.700 32.060 1.00 92.75 467 GLN A O 1
ATOM 3615 N N . GLY A 1 468 ? -22.874 -3.949 32.760 1.00 88.50 468 GLY A N 1
ATOM 3616 C CA . GLY A 1 468 ? -22.396 -5.230 33.277 1.00 88.50 468 GLY A CA 1
ATOM 3617 C C . GLY A 1 468 ? -21.961 -6.229 32.195 1.00 88.50 468 GLY A C 1
ATOM 3618 O O . GLY A 1 468 ? -21.952 -5.942 30.998 1.00 88.50 468 GLY A O 1
ATOM 3619 N N . GLY A 1 469 ? -21.555 -7.417 32.645 1.00 94.12 469 GLY A N 1
ATOM 3620 C CA . GLY A 1 469 ? -21.153 -8.533 31.786 1.00 94.12 469 GLY A CA 1
ATOM 3621 C C . GLY A 1 469 ? -19.641 -8.754 31.670 1.00 94.12 469 GLY A C 1
ATOM 3622 O O . GLY A 1 469 ? -18.820 -7.966 32.142 1.00 94.12 469 GLY A O 1
ATOM 3623 N N . LYS A 1 470 ? -19.277 -9.877 31.037 1.00 97.25 470 LYS A N 1
ATOM 3624 C CA . LYS A 1 470 ? -17.884 -10.276 30.791 1.00 97.25 470 LYS A CA 1
ATOM 3625 C C . LYS A 1 470 ? -17.214 -9.263 29.860 1.00 97.25 470 LYS A C 1
ATOM 3627 O O . LYS A 1 470 ? -17.671 -9.064 28.734 1.00 97.25 470 LYS A O 1
ATOM 3632 N N . GLN A 1 471 ? -16.127 -8.655 30.329 1.00 97.75 471 GLN A N 1
ATOM 3633 C CA . GLN A 1 471 ? -15.317 -7.745 29.526 1.00 97.75 471 GLN A CA 1
ATOM 3634 C C . GLN A 1 471 ? -14.353 -8.531 28.639 1.00 97.75 471 GLN A C 1
ATOM 3636 O O . GLN A 1 471 ? -13.625 -9.406 29.103 1.00 97.75 471 GLN A O 1
ATOM 3641 N N . ILE A 1 472 ? -14.341 -8.196 27.354 1.00 98.38 472 ILE A N 1
ATOM 3642 C CA . ILE A 1 472 ? -13.448 -8.761 26.351 1.00 98.38 472 ILE A CA 1
ATOM 3643 C C . ILE A 1 472 ? -12.448 -7.690 25.936 1.00 98.38 472 ILE A C 1
ATOM 3645 O O . ILE A 1 472 ? -12.827 -6.612 25.479 1.00 98.38 472 ILE A O 1
ATOM 3649 N N . ARG A 1 473 ? -11.156 -8.002 26.041 1.00 98.31 473 ARG A N 1
ATOM 3650 C CA . ARG A 1 473 ? -10.098 -7.122 25.536 1.00 98.31 473 ARG A CA 1
ATOM 3651 C C . ARG A 1 473 ? -10.051 -7.180 24.014 1.00 98.31 473 ARG A C 1
ATOM 3653 O O . ARG A 1 473 ? -10.060 -8.257 23.419 1.00 98.31 473 ARG A O 1
ATOM 3660 N N . TRP A 1 474 ? -9.917 -6.023 23.385 1.00 98.50 474 TRP A N 1
ATOM 3661 C CA . TRP A 1 474 ? -9.715 -5.886 21.951 1.00 98.50 474 TRP A CA 1
ATOM 3662 C C . TRP A 1 474 ? -8.555 -4.935 21.669 1.00 98.50 474 TRP A C 1
ATOM 3664 O O . TRP A 1 474 ? -8.539 -3.794 22.122 1.00 98.50 474 TRP A O 1
ATOM 3674 N N . SER A 1 475 ? -7.548 -5.420 20.946 1.00 98.12 475 SER A N 1
ATOM 3675 C CA . SER A 1 475 ? -6.336 -4.655 20.635 1.00 98.12 475 SER A CA 1
ATOM 3676 C C . SER A 1 475 ? -6.354 -4.113 19.206 1.00 98.12 475 SER A C 1
ATOM 3678 O O . SER A 1 475 ? -6.327 -4.877 18.243 1.00 98.12 475 SER A O 1
ATOM 3680 N N . LEU A 1 476 ? -6.347 -2.789 19.061 1.00 97.19 476 LEU A N 1
ATOM 3681 C CA . LEU A 1 476 ? -6.168 -2.090 17.790 1.00 97.19 476 LEU A CA 1
ATOM 3682 C C . LEU A 1 476 ? -4.703 -1.712 17.587 1.00 97.19 476 LEU A C 1
ATOM 3684 O O . LEU A 1 476 ? -4.008 -1.369 18.539 1.00 97.19 476 LEU A O 1
ATOM 3688 N N . TRP A 1 477 ? -4.246 -1.718 16.337 1.00 95.56 477 TRP A N 1
ATOM 3689 C CA . TRP A 1 477 ? -2.847 -1.467 15.986 1.00 95.56 477 TRP A CA 1
ATOM 3690 C C . TRP A 1 477 ? -2.718 -0.379 14.917 1.00 95.56 477 TRP A C 1
ATOM 3692 O O . TRP A 1 477 ? -3.631 -0.167 14.115 1.00 95.56 477 TRP A O 1
ATOM 3702 N N . CYS A 1 478 ? -1.552 0.265 14.873 1.00 93.88 478 CYS A N 1
ATOM 3703 C CA . CYS A 1 478 ? -1.172 1.260 13.870 1.00 93.88 478 CYS A CA 1
ATOM 3704 C C . CYS A 1 478 ? -2.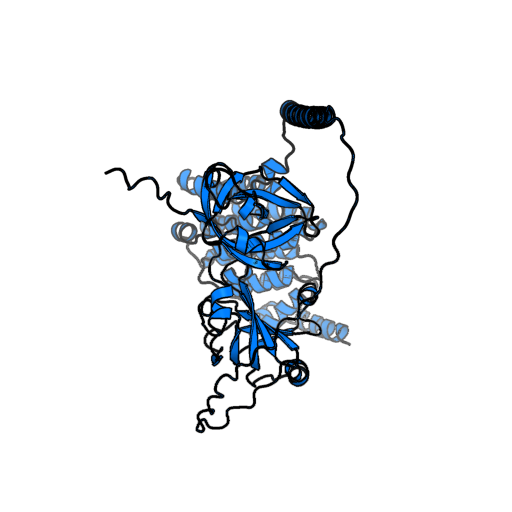191 2.413 13.778 1.00 93.88 478 CYS A C 1
ATOM 3706 O O . CYS A 1 478 ? -2.625 2.962 14.785 1.00 93.88 478 CYS A O 1
ATOM 3708 N N . GLU A 1 479 ? -2.564 2.800 12.561 1.00 91.06 479 GLU A N 1
ATOM 3709 C CA . GLU A 1 479 ? -3.469 3.914 12.291 1.00 91.06 479 GLU A CA 1
ATOM 3710 C C . GLU A 1 479 ? -4.868 3.708 12.893 1.00 91.06 479 GLU A C 1
ATOM 3712 O O . GLU A 1 479 ? -5.452 4.658 13.402 1.00 91.06 479 GLU A O 1
ATOM 3717 N N . THR A 1 480 ? -5.391 2.476 12.933 1.00 92.81 480 THR A N 1
ATOM 3718 C CA . THR A 1 480 ? -6.700 2.207 13.551 1.00 92.81 480 THR A CA 1
ATOM 3719 C C . THR A 1 480 ? -6.690 2.546 15.045 1.00 92.81 480 THR A C 1
ATOM 3721 O O . THR A 1 480 ? -7.656 3.105 15.555 1.00 92.81 480 THR A O 1
ATOM 3724 N N . ALA A 1 481 ? -5.575 2.292 15.741 1.00 96.75 481 ALA A N 1
ATOM 3725 C CA . ALA A 1 481 ? -5.405 2.689 17.142 1.00 96.75 481 ALA A CA 1
ATOM 3726 C C . ALA A 1 481 ? -5.375 4.218 17.330 1.00 96.75 481 ALA A C 1
ATOM 3728 O O . ALA A 1 481 ? -5.836 4.728 18.354 1.00 96.75 481 ALA A O 1
ATOM 3729 N N . MET A 1 482 ? -4.840 4.949 16.347 1.00 95.31 482 MET A N 1
ATOM 3730 C CA . MET A 1 482 ? -4.760 6.414 16.363 1.00 95.31 482 MET A CA 1
ATOM 3731 C C . MET A 1 482 ? -6.113 7.064 16.055 1.00 95.31 482 MET A C 1
ATOM 3733 O O . MET A 1 482 ? -6.485 8.037 16.707 1.00 95.31 482 MET A O 1
ATOM 3737 N N . ASN A 1 483 ? -6.854 6.510 15.093 1.00 94.62 483 ASN A N 1
ATOM 3738 C CA . ASN A 1 483 ? -8.085 7.104 14.568 1.00 94.62 483 ASN A CA 1
ATOM 3739 C C . ASN A 1 483 ? -9.295 6.914 15.493 1.00 94.62 483 ASN A C 1
ATOM 3741 O O . ASN A 1 483 ? -10.194 7.753 15.510 1.00 94.62 483 ASN A O 1
ATOM 3745 N N . TYR A 1 484 ? -9.319 5.831 16.273 1.00 95.06 484 TYR A N 1
ATOM 3746 C CA . TYR A 1 484 ? -10.441 5.495 17.147 1.00 95.06 484 TYR A CA 1
ATOM 3747 C C . TYR A 1 484 ? -10.074 5.693 18.617 1.00 95.06 484 TYR A C 1
ATOM 3749 O O . TYR A 1 484 ? -9.568 4.789 19.281 1.00 95.06 484 TYR A O 1
ATOM 3757 N N . GLY A 1 485 ? -10.307 6.907 19.116 1.00 95.00 485 GLY A N 1
ATOM 3758 C CA . GLY A 1 485 ? -10.046 7.287 20.499 1.00 95.00 485 GLY A CA 1
ATOM 3759 C C . GLY A 1 485 ? -11.281 7.264 21.396 1.00 95.00 485 GLY A C 1
ATOM 3760 O O . GLY A 1 485 ? -12.388 6.913 20.988 1.00 95.00 485 GLY A O 1
ATOM 3761 N N . HIS A 1 486 ? -11.079 7.693 22.644 1.00 96.94 486 HIS A N 1
ATOM 3762 C CA . HIS A 1 486 ? -12.124 7.733 23.666 1.00 96.94 486 HIS A CA 1
ATOM 3763 C C . HIS A 1 486 ? -13.346 8.556 23.228 1.00 96.94 486 HIS A C 1
ATOM 3765 O O . HIS A 1 486 ? -14.475 8.152 23.474 1.00 96.94 486 HIS A O 1
ATOM 3771 N N . LYS A 1 487 ? -13.149 9.686 22.533 1.00 95.94 487 LYS A N 1
ATOM 3772 C CA . LYS A 1 487 ? -14.259 10.533 22.057 1.00 95.94 487 LYS A CA 1
ATOM 3773 C C . LYS A 1 487 ? -15.139 9.838 21.015 1.00 95.94 487 LYS A C 1
ATOM 3775 O O . LYS A 1 487 ? -16.319 10.142 20.930 1.00 95.94 487 LYS A O 1
ATOM 3780 N N . GLN A 1 488 ? -14.553 8.955 20.209 1.00 96.31 488 GLN A N 1
ATOM 3781 C CA . GLN A 1 488 ? -15.237 8.280 19.111 1.00 96.31 488 GLN A CA 1
ATOM 3782 C C . GLN A 1 488 ? -15.918 6.989 19.551 1.00 96.31 488 GLN A C 1
ATOM 3784 O O . GLN A 1 488 ? -16.926 6.629 18.959 1.00 96.31 488 GLN A O 1
ATOM 3789 N N . LEU A 1 489 ? -15.343 6.272 20.523 1.00 97.44 489 LEU A N 1
ATOM 3790 C CA . LEU A 1 489 ? -15.781 4.917 20.855 1.00 97.44 489 LEU A CA 1
ATOM 3791 C C . LEU A 1 489 ? -16.369 4.754 22.255 1.00 97.44 489 LEU A C 1
ATOM 3793 O O . LEU A 1 489 ? -17.185 3.860 22.424 1.00 97.44 489 LEU A O 1
ATOM 3797 N N . ALA A 1 490 ? -15.995 5.551 23.259 1.00 97.06 490 ALA A N 1
ATOM 3798 C CA . ALA A 1 490 ? -16.428 5.277 24.631 1.00 97.06 490 ALA A CA 1
ATOM 3799 C C . ALA A 1 490 ? -17.960 5.335 24.771 1.00 97.06 490 ALA A C 1
ATOM 3801 O O . ALA A 1 490 ? -18.599 6.290 24.325 1.00 97.06 490 ALA A O 1
ATOM 3802 N N . GLY A 1 491 ? -18.541 4.293 25.374 1.00 95.88 491 GLY A N 1
ATOM 3803 C CA . GLY A 1 491 ? -19.986 4.147 25.558 1.00 95.88 491 GLY A CA 1
ATOM 3804 C C . GLY A 1 491 ? -20.775 3.866 24.276 1.00 95.88 491 GLY A C 1
ATOM 3805 O O . GLY A 1 491 ? -22.001 3.784 24.339 1.00 95.88 491 GLY A O 1
ATOM 3806 N N . GLN A 1 492 ? -20.106 3.724 23.127 1.00 97.44 492 GLN A N 1
ATOM 3807 C CA . GLN A 1 492 ? -20.766 3.488 21.848 1.00 97.44 492 GLN A CA 1
ATOM 3808 C C . GLN A 1 492 ? -21.136 2.020 21.656 1.00 97.44 492 GLN A C 1
ATOM 3810 O O . GLN A 1 492 ? -20.471 1.104 22.151 1.00 97.44 492 GLN A O 1
ATOM 3815 N N . ARG A 1 493 ? -22.183 1.816 20.861 1.00 97.69 493 ARG A N 1
ATOM 3816 C CA . ARG A 1 493 ? -22.609 0.522 20.337 1.00 97.69 493 ARG A CA 1
ATOM 3817 C C . ARG A 1 493 ? -22.000 0.333 18.954 1.00 97.69 493 ARG A C 1
ATOM 3819 O O . ARG A 1 493 ? -22.165 1.191 18.089 1.00 97.69 493 ARG A O 1
ATOM 3826 N N . ILE A 1 494 ? -21.268 -0.754 18.741 1.00 98.00 494 ILE A N 1
ATOM 3827 C CA . ILE A 1 494 ? -20.488 -0.967 17.517 1.00 98.00 494 ILE A CA 1
ATOM 3828 C C . ILE A 1 494 ? -20.680 -2.369 16.942 1.00 98.00 494 ILE A C 1
ATOM 3830 O O . ILE A 1 494 ? -20.904 -3.327 17.675 1.00 98.00 494 ILE A O 1
ATOM 3834 N N . ALA A 1 495 ? -20.526 -2.489 15.627 1.00 97.75 495 ALA A N 1
ATOM 3835 C CA . ALA A 1 495 ? -20.253 -3.745 14.938 1.00 97.75 495 ALA A CA 1
ATOM 3836 C C . ALA A 1 495 ? -18.779 -3.777 14.516 1.00 97.75 495 ALA A C 1
ATOM 3838 O O . ALA A 1 495 ? -18.194 -2.741 14.177 1.00 97.75 495 ALA A O 1
ATOM 3839 N N . ILE A 1 496 ? -18.174 -4.965 14.523 1.00 97.19 496 ILE A N 1
ATOM 3840 C CA . ILE A 1 496 ? -16.753 -5.149 14.202 1.00 97.19 496 ILE A CA 1
ATOM 3841 C C . ILE A 1 496 ? -16.624 -6.164 13.071 1.00 97.19 496 ILE A C 1
ATOM 3843 O O . ILE A 1 496 ? -17.232 -7.228 13.120 1.00 97.19 496 ILE A O 1
ATOM 3847 N N . ARG A 1 497 ? -15.812 -5.874 12.055 1.00 92.19 497 ARG A N 1
ATOM 3848 C CA . ARG A 1 497 ? -15.539 -6.803 10.949 1.00 92.19 497 ARG A CA 1
ATOM 3849 C C . ARG A 1 497 ? -14.069 -7.192 10.894 1.00 92.19 497 ARG A C 1
ATOM 3851 O O . ARG A 1 497 ? -13.183 -6.336 10.957 1.00 92.19 497 ARG A O 1
ATOM 3858 N N . GLY A 1 498 ? -13.824 -8.491 10.747 1.00 89.31 498 GLY A N 1
ATOM 3859 C CA . GLY A 1 498 ? -12.490 -9.057 10.574 1.00 89.31 498 GLY A CA 1
ATOM 3860 C C . GLY A 1 498 ? -11.594 -8.955 11.808 1.00 89.31 498 GLY A C 1
ATOM 3861 O O . GLY A 1 498 ? -10.382 -8.799 11.658 1.00 89.31 498 GLY A O 1
ATOM 3862 N N . ALA A 1 499 ? -12.158 -9.005 13.017 1.00 95.19 499 ALA A N 1
ATOM 3863 C CA . ALA A 1 499 ? -11.350 -9.131 14.228 1.00 95.19 499 ALA A CA 1
ATOM 3864 C C . ALA A 1 499 ? -10.757 -10.541 14.309 1.00 95.19 499 ALA A C 1
ATOM 3866 O O . ALA A 1 499 ? -11.411 -11.503 13.927 1.00 95.19 499 ALA A O 1
ATOM 3867 N N . GLN A 1 500 ? -9.530 -10.688 14.800 1.00 94.62 500 GLN A N 1
ATOM 3868 C CA . GLN A 1 500 ? -8.905 -11.998 14.971 1.00 94.62 500 GLN A CA 1
ATOM 3869 C C . GLN A 1 500 ? -9.001 -12.455 16.427 1.00 94.62 500 GLN A C 1
ATOM 3871 O O . GLN A 1 500 ? -8.609 -11.717 17.334 1.00 94.62 500 GLN A O 1
ATOM 3876 N N . THR A 1 501 ? -9.461 -13.682 16.660 1.00 96.00 501 THR A N 1
ATOM 3877 C CA . THR A 1 501 ? -9.397 -14.317 17.980 1.00 96.00 501 THR A CA 1
ATOM 3878 C C . THR A 1 501 ? -7.951 -14.647 18.340 1.00 96.00 501 THR A C 1
ATOM 3880 O O . THR A 1 501 ? -7.165 -15.145 17.526 1.00 96.00 501 THR A O 1
ATOM 3883 N N . LYS A 1 502 ? -7.560 -14.357 19.578 1.00 96.50 502 LYS A N 1
ATOM 3884 C CA . LYS A 1 502 ? -6.217 -14.643 20.079 1.00 96.50 502 LYS A CA 1
ATOM 3885 C C . LYS A 1 502 ? -6.267 -14.980 21.558 1.00 96.50 502 LYS A C 1
ATOM 3887 O O . LYS A 1 502 ? -6.934 -14.299 22.330 1.00 96.50 502 LYS A O 1
ATOM 3892 N N . ARG A 1 503 ? -5.459 -15.949 21.970 1.00 96.62 503 ARG A N 1
ATOM 3893 C CA . ARG A 1 503 ? -5.174 -16.209 23.378 1.00 96.62 503 ARG A CA 1
ATOM 3894 C C . ARG A 1 503 ? -3.946 -15.427 23.851 1.00 96.62 503 ARG A C 1
ATOM 3896 O O . ARG A 1 503 ? -2.910 -15.407 23.180 1.00 96.62 503 ARG A O 1
ATOM 3903 N N . PHE A 1 504 ? -4.062 -14.757 24.992 1.00 92.06 504 PHE A N 1
ATOM 3904 C CA . PHE A 1 504 ? -2.953 -14.098 25.681 1.00 92.06 504 PHE A CA 1
ATOM 3905 C C . PHE A 1 504 ? -2.966 -14.517 27.150 1.00 92.06 504 PHE A C 1
ATOM 3907 O O . PHE A 1 504 ? -3.890 -14.193 27.890 1.00 92.06 504 PHE A O 1
ATOM 3914 N N . GLY A 1 505 ? -1.962 -15.295 27.557 1.00 93.25 505 GLY A N 1
ATOM 3915 C CA . GLY A 1 505 ? -2.036 -16.034 28.815 1.00 93.25 505 GLY A CA 1
ATOM 3916 C C . GLY A 1 505 ? -3.153 -17.079 28.751 1.00 93.25 505 GLY A C 1
ATOM 3917 O O . GLY A 1 505 ? -3.201 -17.874 27.812 1.00 93.25 505 GLY A O 1
ATOM 3918 N N . GLN A 1 506 ? -4.053 -17.065 29.731 1.00 94.94 506 GLN A N 1
ATOM 3919 C CA . GLN A 1 506 ? -5.222 -17.952 29.770 1.00 94.94 506 GLN A CA 1
ATOM 3920 C C . GLN A 1 506 ? -6.484 -17.315 29.169 1.00 94.94 506 GLN A C 1
ATOM 3922 O O . GLN A 1 506 ? -7.471 -18.008 28.929 1.00 94.94 506 GLN A O 1
ATOM 3927 N N . GLU A 1 507 ? -6.451 -16.016 28.870 1.00 96.56 507 GLU A N 1
ATOM 3928 C CA . GLU A 1 507 ? -7.619 -15.279 28.400 1.00 96.56 507 GLU A CA 1
ATOM 3929 C C . GLU A 1 507 ? -7.702 -15.262 26.873 1.00 96.56 507 GLU A C 1
ATOM 3931 O O . GLU A 1 507 ? -6.701 -15.099 26.165 1.00 96.56 507 GLU A O 1
ATOM 3936 N N . ARG A 1 508 ? -8.926 -15.405 26.356 1.00 97.62 508 ARG A N 1
ATOM 3937 C CA . ARG A 1 508 ? -9.232 -15.164 24.946 1.00 97.62 508 ARG A CA 1
ATOM 3938 C C . ARG A 1 508 ? -9.649 -13.714 24.753 1.00 97.62 508 ARG A C 1
ATOM 3940 O O . ARG A 1 508 ? -10.462 -13.178 25.500 1.00 97.62 508 ARG A O 1
ATOM 3947 N N . GLN A 1 509 ? -9.081 -13.097 23.731 1.00 98.12 509 GLN A N 1
ATOM 3948 C CA . GLN A 1 509 ? -9.255 -11.693 23.396 1.00 98.12 509 GLN A CA 1
ATOM 3949 C C . GLN A 1 509 ? -9.300 -11.512 21.876 1.00 98.12 509 GLN A C 1
ATOM 3951 O O . GLN A 1 509 ? -9.057 -12.445 21.106 1.00 98.12 509 GLN A O 1
ATOM 3956 N N . LEU A 1 510 ? -9.588 -10.290 21.444 1.00 98.19 510 LEU A N 1
ATOM 3957 C CA . LEU A 1 510 ? -9.649 -9.914 20.038 1.00 98.19 510 LEU A CA 1
ATOM 3958 C C . LEU A 1 510 ? -8.439 -9.056 19.648 1.00 98.19 510 LEU A C 1
ATOM 3960 O O . LEU A 1 510 ? -7.898 -8.278 20.444 1.00 98.19 510 LEU A O 1
ATOM 3964 N N . ALA A 1 511 ? -8.016 -9.157 18.393 1.00 97.25 511 ALA A N 1
ATOM 3965 C CA . ALA A 1 511 ? -6.932 -8.360 17.838 1.00 97.25 511 ALA A CA 1
ATOM 3966 C C . ALA A 1 511 ? -7.243 -7.892 16.415 1.00 97.25 511 ALA A C 1
ATOM 3968 O O . ALA A 1 511 ? -7.652 -8.674 15.561 1.00 97.25 511 ALA A O 1
ATOM 3969 N N . GLY A 1 512 ? -6.987 -6.610 16.161 1.00 94.81 512 GLY A N 1
ATOM 3970 C CA . GLY A 1 512 ? -7.190 -5.971 14.869 1.00 94.81 512 GLY A CA 1
ATOM 3971 C C . GLY A 1 512 ? -8.650 -5.948 14.416 1.00 94.81 512 GLY A C 1
ATOM 3972 O O . GLY A 1 512 ? -9.566 -6.346 15.132 1.00 94.81 512 GLY A O 1
ATOM 3973 N N . CYS A 1 513 ? -8.840 -5.436 13.210 1.00 92.94 513 CYS A N 1
ATOM 3974 C CA . CYS A 1 513 ? -10.060 -5.486 12.413 1.00 92.94 513 CYS A CA 1
ATOM 3975 C C . CYS A 1 513 ? -9.688 -5.103 10.977 1.00 92.94 513 CYS A C 1
ATOM 3977 O O . CYS A 1 513 ? -8.527 -4.769 10.693 1.00 92.94 513 CYS A O 1
ATOM 3979 N N . PHE A 1 514 ? -10.658 -5.090 10.069 1.00 83.00 514 PHE A N 1
ATOM 3980 C CA . PHE A 1 514 ? -10.450 -4.461 8.768 1.00 83.00 514 PHE A CA 1
ATOM 3981 C C . PHE A 1 514 ? -10.171 -2.959 8.921 1.00 83.00 514 PHE A C 1
ATOM 3983 O O . PHE A 1 514 ? -10.705 -2.290 9.805 1.00 83.00 514 PHE A O 1
ATOM 3990 N N . ARG A 1 515 ? -9.285 -2.416 8.081 1.00 73.81 515 ARG A N 1
ATOM 3991 C CA . ARG A 1 515 ? -8.915 -0.991 8.145 1.00 73.81 515 ARG A CA 1
ATOM 3992 C C . ARG A 1 515 ? -10.074 -0.103 7.698 1.00 73.81 515 ARG A C 1
ATOM 3994 O O . ARG A 1 515 ? -10.378 0.889 8.349 1.00 73.81 515 ARG A O 1
ATOM 4001 N N . GLU A 1 516 ? -10.728 -0.499 6.612 1.00 72.88 516 GLU A N 1
ATOM 4002 C CA . GLU A 1 516 ? -11.908 0.161 6.059 1.00 72.88 516 GLU A CA 1
ATOM 4003 C C . GLU A 1 516 ? -13.154 -0.643 6.427 1.00 72.88 516 GLU A C 1
ATOM 4005 O O . GLU A 1 516 ? -13.199 -1.855 6.217 1.00 72.88 516 GLU A O 1
ATOM 4010 N N . GLY A 1 517 ? -14.147 0.020 7.025 1.00 82.94 517 GLY A N 1
ATOM 4011 C CA . GLY A 1 517 ? -15.404 -0.616 7.435 1.00 82.94 517 GLY A CA 1
ATOM 4012 C C . GLY A 1 517 ? -15.269 -1.693 8.519 1.00 82.94 517 GLY A C 1
ATOM 4013 O O . GLY A 1 517 ? -16.230 -2.411 8.782 1.00 82.94 517 GLY A O 1
ATOM 4014 N N . GLY A 1 518 ? -14.095 -1.833 9.148 1.00 89.25 518 GLY A N 1
ATOM 4015 C CA . GLY A 1 518 ? -13.882 -2.803 10.225 1.00 89.25 518 GLY A CA 1
ATOM 4016 C C . GLY A 1 518 ? -14.539 -2.422 11.542 1.00 89.25 518 GLY A C 1
ATOM 4017 O O . GLY A 1 518 ? -14.727 -3.292 12.382 1.00 89.25 518 GLY A O 1
ATOM 4018 N N . ILE A 1 519 ? -14.895 -1.150 11.717 1.00 96.56 519 ILE A N 1
ATOM 4019 C CA . ILE A 1 519 ? -15.635 -0.646 12.872 1.00 96.56 519 ILE A CA 1
ATOM 4020 C C . ILE A 1 519 ? -16.806 0.162 12.330 1.00 96.56 519 ILE A C 1
ATOM 4022 O O . ILE A 1 519 ? -16.607 1.090 11.546 1.00 96.56 519 ILE A O 1
ATOM 4026 N N . GLN A 1 520 ? -18.016 -0.197 12.735 1.00 96.62 520 GLN A N 1
ATOM 4027 C CA . GLN A 1 520 ? -19.238 0.501 12.361 1.00 96.62 520 GLN A CA 1
ATOM 4028 C C . GLN A 1 520 ? -19.963 0.927 13.635 1.00 96.62 520 GLN A C 1
ATOM 4030 O O . GLN A 1 520 ? -20.304 0.079 14.454 1.00 96.62 520 GLN A O 1
ATOM 4035 N N . LEU A 1 521 ? -20.205 2.230 13.797 1.00 96.75 521 LEU A N 1
ATOM 4036 C CA . LEU A 1 521 ? -21.069 2.731 14.865 1.00 96.75 521 LEU A CA 1
ATOM 4037 C C . LEU A 1 521 ? -22.516 2.345 14.545 1.00 96.75 521 LEU A C 1
ATOM 4039 O O . LEU A 1 521 ? -22.992 2.568 13.429 1.00 96.75 521 LEU A O 1
ATOM 4043 N N . LEU A 1 522 ? -23.198 1.745 15.513 1.00 96.38 522 LEU A N 1
ATOM 4044 C CA . LEU A 1 522 ? -24.600 1.369 15.410 1.00 96.38 522 LEU A CA 1
ATOM 4045 C C . LEU A 1 522 ? -25.457 2.456 16.072 1.00 96.38 522 LEU A C 1
ATOM 4047 O O . LEU A 1 522 ? -25.061 2.982 17.111 1.00 96.38 522 LEU A O 1
ATOM 4051 N N . PRO A 1 523 ? -26.634 2.791 15.518 1.00 94.12 523 PRO A N 1
ATOM 4052 C CA . PRO A 1 523 ? -27.519 3.785 16.122 1.00 94.12 523 PRO A CA 1
ATOM 4053 C C . PRO A 1 523 ? -27.986 3.317 17.505 1.00 94.12 523 PRO A C 1
ATOM 4055 O O . PRO A 1 523 ? -28.244 2.126 17.691 1.00 94.12 523 PRO A O 1
ATOM 4058 N N . ASP A 1 524 ? -28.129 4.224 18.469 1.00 87.00 524 ASP A N 1
ATOM 4059 C CA . ASP A 1 524 ? -28.739 3.897 19.761 1.00 87.00 524 ASP A CA 1
ATOM 4060 C C . ASP A 1 524 ? -30.248 3.673 19.565 1.00 87.00 524 ASP A C 1
ATOM 4062 O O . ASP A 1 524 ? -30.977 4.570 19.153 1.00 87.00 524 ASP A O 1
ATOM 4066 N N . VAL A 1 525 ? -30.740 2.467 19.869 1.00 78.56 525 VAL A N 1
ATOM 4067 C CA . VAL A 1 525 ? -32.164 2.093 19.680 1.00 78.56 525 VAL A CA 1
ATOM 4068 C C . VAL A 1 525 ? -33.095 2.862 20.634 1.00 78.56 525 VAL A C 1
ATOM 4070 O O . VAL A 1 525 ? -34.303 2.915 20.435 1.00 78.56 525 VAL A O 1
ATOM 4073 N N . LEU A 1 526 ? -32.543 3.505 21.665 1.00 62.72 526 LEU A N 1
ATOM 4074 C CA . LEU A 1 526 ? -33.298 4.052 22.794 1.00 62.72 526 LEU A CA 1
ATOM 4075 C C . LEU A 1 526 ? -33.890 5.457 22.581 1.00 62.72 526 LEU A C 1
ATOM 4077 O O . LEU A 1 526 ? -34.427 6.014 23.532 1.00 62.72 526 LEU A O 1
ATOM 4081 N N . GLN A 1 527 ? -33.840 6.033 21.376 1.00 54.31 527 GLN A N 1
ATOM 4082 C CA . GLN A 1 527 ? -34.399 7.376 21.127 1.00 54.31 527 GLN A CA 1
ATOM 4083 C C . GLN A 1 527 ? -35.786 7.408 20.462 1.00 54.31 527 GLN A C 1
ATOM 4085 O O . GLN A 1 527 ? -36.392 8.471 20.432 1.00 54.31 527 GLN A O 1
ATOM 4090 N N . ASN A 1 528 ? -36.340 6.279 20.002 1.00 51.91 528 ASN A N 1
ATOM 4091 C CA . ASN A 1 528 ? -37.579 6.289 19.198 1.00 51.91 528 ASN A CA 1
ATOM 4092 C C . ASN A 1 528 ? -38.819 5.661 19.863 1.00 51.91 528 ASN A C 1
ATOM 4094 O O . ASN A 1 528 ? -39.828 5.484 19.192 1.00 51.91 528 ASN A O 1
ATOM 4098 N N . ALA A 1 529 ? -38.783 5.328 21.157 1.00 54.22 529 ALA A N 1
ATOM 4099 C CA . ALA A 1 529 ? -39.923 4.706 21.852 1.00 54.22 529 ALA A CA 1
ATOM 4100 C C . ALA A 1 529 ? -40.716 5.666 22.768 1.00 54.22 529 ALA A C 1
ATOM 4102 O O . ALA A 1 529 ? -41.508 5.210 23.586 1.00 54.22 529 ALA A O 1
ATOM 4103 N N . GLY A 1 530 ? -40.492 6.979 22.660 1.00 56.00 530 GLY A N 1
ATOM 4104 C CA . GLY A 1 530 ? -41.121 7.996 23.516 1.00 56.00 530 GLY A CA 1
ATOM 4105 C C . GLY A 1 530 ? -41.736 9.167 22.749 1.00 56.00 530 GLY A C 1
ATOM 4106 O O . GLY A 1 530 ? -41.591 10.302 23.198 1.00 56.00 530 GLY A O 1
ATOM 4107 N N . GLY A 1 531 ? -42.348 8.901 21.591 1.00 44.41 531 GLY A N 1
ATOM 4108 C CA . GLY A 1 531 ? -43.123 9.868 20.805 1.00 44.41 531 GLY A CA 1
ATOM 4109 C C . GLY A 1 531 ? -44.583 9.464 20.731 1.00 44.41 531 GLY A C 1
ATOM 4110 O O . GLY A 1 531 ? -44.816 8.283 20.387 1.00 44.41 531 GLY A O 1
#

Foldseek 3Di:
DVVVVLVVVVVVCVVPDLLVQCQDPVSVVVLLVNLLQPDPPSLVSLLSNQVVDDLLVSLVSLLSSCLRPNDHSLSVLVSLLSNLVSLLVPDDDDVVLVVVPCCLVAQLVDPCLSVVSVDPHRLLSNLLSSLLSSLLSNLVPPVCPVSCVVSLVVLLVVLAPLPQDPSSVSSSLSSLLSNCLNNPLVCSLVSSVSNDHNDPPDDPVSVVVSSVSSVVSSPPVCVVVVPPPPPVNVVVVVVVVVVVVVVVVVVVVVVPDDDDDDDDDDDDDDDDDDDDDDDDDDDDDPDPPPDDDPDFDADEPVCVVVVVVVPDDQHWHKFFFADKAQDQVNQKIWTWGADPNWIAIEIERGNPCVPPQCNAGQWIKIKGQWDKDFDDDPSVVVTTPPDGIHTYPHDVVRMDIGTPGGRPPVSVCLAPADQPVVQLPPDAFRWHKHPKKWFADKAAWDWDQDPVGTKTKIWTWIASDLDDHDTAIEIEIHVRSVVCGCVNHHRFMKIAGGWGWHDDPNDIHTYYGHNPPRIDTDDDPPPPPPD

Secondary structure (DSSP, 8-state):
-HHHHHHHHHHHHHTS-HHHHHH-HHHHHHHHHHHHTT-TTHHHHHHHHTTTS-HHHHHHHHHHHHT-TTS-TTHHHHHHHHHHHHHTTT----HHHHHHSGGGGTTT--SSGGGGGSSS--HHHHHHHHHHHHHHHHTT-GGGHHHHHHHHHHHHHHHHSTT--HHHHHHHHHHHHHHHHHH-HHHHHHHHHTS----S-S-HHHHHHHHHHHHHHS-TTHHHHS----HHHHHHHHHHHHHHHHHHHHHHHGGGS-----------------PPPP-------PPP-TTS--PPPPBPHHHHHHHGGGT---SPEEEEEEEEEE-TTSS-EEEEEEETTEEEEEEE-SGGGTT-GGGSTT-EEEEESPEEEE--GGGGGGSPTT--EEEEE--TTT-EEEEEEPPPHHHHHTTSPEEHHHHHTSPTT-EEEEEEEEEEEEEEEEEEEETTEEEEEEEEEEESSSSSS--EEEEEEHHHHHHS-HHHHTT-EEEEEEEEEEEETTEEEEE---TTTSEEEPPPGGGSS--

Sequence (531 aa):
ANRSAAETIAKSIEAKDLQKQAHDPKLKDHVWLWAYTGMRERGKVLGQMVGQYALTSLLVRLLTTARSPHRAPDDLLEVFSAVIHETMRHEQLSFKKLQDVGFLKSGFHIKRPLRLLDAEHPACIHLAVAGAELGRILSMWPEMKKAVDAWWGAFVACLVDDKTQLPAWMHGVAFASGFWCNFCVEEAAIKIEQLERPVPRWSALDFGNLLKQIKAVAPLSSAVAAGQVSAEQRQRLERSRQAALEKKRQRQGETSAEIPGDANAQPMGEAAATEPPPPTSEAPTAEPAANEPPGPRAVTIQEVDEELKLGVLEAPLQGKIVYRSDHKTGTSFHVRLGDATGQVDVKFFQGGFKEHPGLHPGAVVRLSGFKVCELKGKSLDFAPPGRRFYLNCADPDAVNIQILQAPSEAARTQNLPLPLLEAVEKPDRTYVNISEAFVADVGDVETKDTKDGKLALRVICLTQQRQGGKQIRWSLWCETAMNYGHKQLAGQRIAIRGAQTKRFGQERQLAGCFREGGIQLLPDVLQNAGG